Protein AF-0000000073571772 (afdb_homodimer)

Structure (mmCIF, N/CA/C/O backbone):
data_AF-0000000073571772-model_v1
#
loop_
_entity.id
_entity.type
_entity.pdbx_description
1 polymer 'Uncharacterized protein'
#
loop_
_atom_site.group_PDB
_atom_site.id
_atom_site.type_symbol
_atom_site.label_atom_id
_atom_site.label_alt_id
_atom_site.label_comp_id
_atom_site.label_asym_id
_atom_site.label_entity_id
_atom_site.label_seq_id
_atom_site.pdbx_PDB_ins_code
_atom_site.Cartn_x
_atom_site.Cartn_y
_atom_site.Cartn_z
_atom_site.occupancy
_atom_site.B_iso_or_equiv
_atom_site.auth_seq_id
_atom_site.auth_comp_id
_atom_site.auth_asym_id
_atom_site.auth_atom_id
_atom_site.pdbx_PDB_model_num
ATOM 1 N N . MET A 1 1 ? -29.234 8.195 41.688 1 23.83 1 MET A N 1
ATOM 2 C CA . MET A 1 1 ? -28.469 7.16 41 1 23.83 1 MET A CA 1
ATOM 3 C C . MET A 1 1 ? -27.109 7.699 40.531 1 23.83 1 MET A C 1
ATOM 5 O O . MET A 1 1 ? -27.031 8.805 40 1 23.83 1 MET A O 1
ATOM 9 N N . PRO A 1 2 ? -25.938 7.254 41.062 1 26.3 2 PRO A N 1
ATOM 10 C CA . PRO A 1 2 ? -24.672 8 40.969 1 26.3 2 PRO A CA 1
ATOM 11 C C . PRO A 1 2 ? -24.172 8.133 39.531 1 26.3 2 PRO A C 1
ATOM 13 O O . PRO A 1 2 ? -24.5 7.293 38.688 1 26.3 2 PRO A O 1
ATOM 16 N N . MET A 1 3 ? -24 9.375 39.062 1 23.94 3 MET A N 1
ATOM 17 C CA . MET A 1 3 ? -23.656 9.773 37.688 1 23.94 3 MET A CA 1
ATOM 18 C C . MET A 1 3 ? -22.422 9.047 37.219 1 23.94 3 MET A C 1
ATOM 20 O O . MET A 1 3 ? -21.453 8.859 37.969 1 23.94 3 MET A O 1
ATOM 24 N N . PRO A 1 4 ? -22.547 8.125 36.281 1 25.59 4 PRO A N 1
ATOM 25 C CA . PRO A 1 4 ? -21.438 7.262 35.844 1 25.59 4 PRO A CA 1
ATOM 26 C C . PRO A 1 4 ? -20.125 8.023 35.688 1 25.59 4 PRO A C 1
ATOM 28 O O . PRO A 1 4 ? -20.125 9.242 35.5 1 25.59 4 PRO A O 1
ATOM 31 N N . SER A 1 5 ? -19.047 7.473 36.219 1 24.41 5 SER A N 1
ATOM 32 C CA . SER A 1 5 ? -17.672 7.902 36.406 1 24.41 5 SER A CA 1
ATOM 33 C C . SER A 1 5 ? -17.078 8.523 35.156 1 24.41 5 SER A C 1
ATOM 35 O O . SER A 1 5 ? -17.344 8.047 34.031 1 24.41 5 SER A O 1
ATOM 37 N N . ARG A 1 6 ? -16.734 9.812 35.188 1 24.67 6 ARG A N 1
ATOM 38 C CA . ARG A 1 6 ? -16.062 10.789 34.344 1 24.67 6 ARG A CA 1
ATOM 39 C C . ARG A 1 6 ? -14.828 10.188 33.656 1 24.67 6 ARG A C 1
ATOM 41 O O . ARG A 1 6 ? -13.914 9.719 34.344 1 24.67 6 ARG A O 1
ATOM 48 N N . HIS A 1 7 ? -15 9.422 32.719 1 26.53 7 HIS A N 1
ATOM 49 C CA . HIS A 1 7 ? -13.938 8.867 31.891 1 26.53 7 HIS A CA 1
ATOM 50 C C . HIS A 1 7 ? -12.758 9.828 31.766 1 26.53 7 HIS A C 1
ATOM 52 O O . HIS A 1 7 ? -12.945 11.031 31.578 1 26.53 7 HIS A O 1
ATOM 58 N N . ALA A 1 8 ? -11.602 9.609 32.375 1 28.08 8 ALA A N 1
ATOM 59 C CA . ALA A 1 8 ? -10.32 10.312 32.438 1 28.08 8 ALA A CA 1
ATOM 60 C C . ALA A 1 8 ? -9.938 10.875 31.062 1 28.08 8 ALA A C 1
ATOM 62 O O . ALA A 1 8 ? -10.047 10.188 30.047 1 28.08 8 ALA A O 1
ATOM 63 N N . ALA A 1 9 ? -10 12.117 30.859 1 31.2 9 ALA A N 1
ATOM 64 C CA . ALA A 1 9 ? -9.586 12.891 29.703 1 31.2 9 ALA A CA 1
ATOM 65 C C . ALA A 1 9 ? -8.281 12.352 29.109 1 31.2 9 ALA A C 1
ATOM 67 O O . ALA A 1 9 ? -7.34 12.055 29.859 1 31.2 9 ALA A O 1
ATOM 68 N N . PRO A 1 10 ? -8.273 11.695 28.031 1 34.38 10 PRO A N 1
ATOM 69 C CA . PRO A 1 10 ? -6.973 11.273 27.5 1 34.38 10 PRO A CA 1
ATOM 70 C C . PRO A 1 10 ? -5.906 12.359 27.625 1 34.38 10 PRO A C 1
ATOM 72 O O . PRO A 1 10 ? -6.23 13.547 27.672 1 34.38 10 PRO A O 1
ATOM 75 N N . ASN A 1 11 ? -4.75 12.047 28.188 1 33.84 11 ASN A N 1
ATOM 76 C CA . ASN A 1 11 ? -3.619 12.953 28.312 1 33.84 11 ASN A CA 1
ATOM 77 C C . ASN A 1 11 ? -3.465 13.828 27.078 1 33.84 11 ASN A C 1
ATOM 79 O O . ASN A 1 11 ? -3.375 13.312 25.953 1 33.84 11 ASN A O 1
ATOM 83 N N . PRO A 1 12 ? -3.906 15.047 27.047 1 38.19 12 PRO A N 1
ATOM 84 C CA . PRO A 1 12 ? -3.957 16.078 26 1 38.19 12 PRO A CA 1
ATOM 85 C C . PRO A 1 12 ? -2.75 16.031 25.062 1 38.19 12 PRO A C 1
ATOM 87 O O . PRO A 1 12 ? -2.691 16.766 24.078 1 38.19 12 PRO A O 1
ATOM 90 N N . THR A 1 13 ? -1.654 15.484 25.484 1 35.62 13 THR A N 1
ATOM 91 C CA . THR A 1 13 ? -0.404 15.734 24.781 1 35.62 13 THR A CA 1
ATOM 92 C C . THR A 1 13 ? -0.366 14.977 23.453 1 35.62 13 THR A C 1
ATOM 94 O O . THR A 1 13 ? 0.581 15.125 22.672 1 35.62 13 THR A O 1
ATOM 97 N N . THR A 1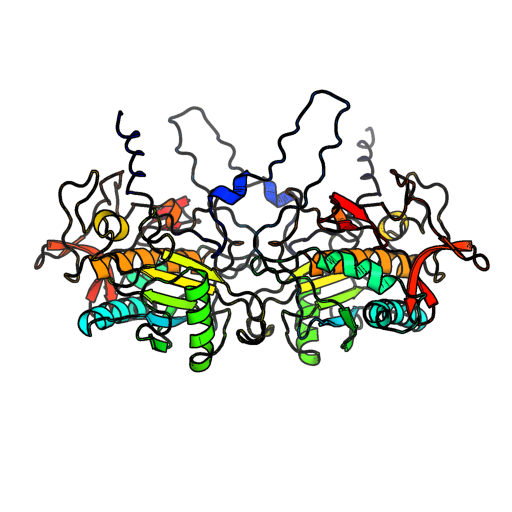 14 ? -1.05 13.859 23.297 1 39.34 14 THR A N 1
ATOM 98 C CA . THR A 1 14 ? -0.551 13.047 22.188 1 39.34 14 THR A CA 1
ATOM 99 C C . THR A 1 14 ? -1.424 13.227 20.953 1 39.34 14 THR A C 1
ATOM 101 O O . THR A 1 14 ? -2.645 13.07 21.016 1 39.34 14 THR A O 1
ATOM 104 N N . HIS A 1 15 ? -1.168 14.25 20.156 1 40.66 15 HIS A N 1
ATOM 105 C CA . HIS A 1 15 ? -1.818 14.297 18.844 1 40.66 15 HIS A CA 1
ATOM 106 C C . HIS A 1 15 ? -1.462 13.078 18 1 40.66 15 HIS A C 1
ATOM 108 O O . HIS A 1 15 ? -0.439 13.062 17.312 1 40.66 15 HIS A O 1
ATOM 114 N N . PRO A 1 16 ? -1.902 11.914 18.344 1 40.88 16 PRO A N 1
ATOM 115 C CA . PRO A 1 16 ? -1.416 10.891 17.406 1 40.88 16 PRO A CA 1
ATOM 116 C C . PRO A 1 16 ? -1.931 11.086 15.992 1 40.88 16 PRO A C 1
ATOM 118 O O . PRO A 1 16 ? -3.125 11.328 15.789 1 40.88 16 PRO A O 1
ATOM 121 N N . THR A 1 17 ? -1.262 11.969 15.188 1 44.38 17 THR A N 1
ATOM 122 C CA . THR A 1 17 ? -1.596 11.812 13.773 1 44.38 17 THR A CA 1
ATOM 123 C C . THR A 1 17 ? -1.689 10.336 13.406 1 44.38 17 THR A C 1
ATOM 125 O O . THR A 1 17 ? -0.802 9.547 13.742 1 44.38 17 THR A O 1
ATOM 128 N N . ALA A 1 18 ? -3.02 9.852 13.258 1 54.59 18 ALA A N 1
ATOM 129 C CA . ALA A 1 18 ? -3.156 8.406 13.102 1 54.59 18 ALA A CA 1
ATOM 130 C C . ALA A 1 18 ? -3.354 8.039 11.633 1 54.59 18 ALA A C 1
ATOM 132 O O . ALA A 1 18 ? -3.99 8.781 10.875 1 54.59 18 ALA A O 1
ATOM 133 N N . PHE A 1 19 ? -2.307 7.508 11.047 1 58.09 19 PHE A N 1
ATOM 134 C CA . PHE A 1 19 ? -2.742 6.676 9.93 1 58.09 19 PHE A CA 1
ATOM 135 C C . PHE A 1 19 ? -4.027 5.934 10.281 1 58.09 19 PHE A C 1
ATOM 137 O O . PHE A 1 19 ? -4.039 5.086 11.172 1 58.09 19 PHE A O 1
ATOM 144 N N . MET A 1 20 ? -5.242 6.52 9.891 1 52.38 20 MET A N 1
ATOM 145 C CA . MET A 1 20 ? -6.523 5.98 10.336 1 52.38 20 MET A CA 1
ATOM 146 C C . MET A 1 20 ? -7.379 5.555 9.156 1 52.38 20 MET A C 1
ATOM 148 O O . MET A 1 20 ? -7.531 6.305 8.188 1 52.38 20 MET A O 1
ATOM 152 N N . HIS A 1 21 ? -7.781 4.266 9.219 1 49.16 21 HIS A N 1
ATOM 153 C CA . HIS A 1 21 ? -8.719 3.77 8.219 1 49.16 21 HIS A CA 1
ATOM 154 C C . HIS A 1 21 ? -10.078 4.449 8.352 1 49.16 21 HIS A C 1
ATOM 156 O O . HIS A 1 21 ? -10.523 4.746 9.461 1 49.16 21 HIS A O 1
ATOM 162 N N . PRO A 1 22 ? -10.555 5.004 7.27 1 35.34 22 PRO A N 1
ATOM 163 C CA . PRO A 1 22 ? -11.82 5.734 7.336 1 35.34 22 PRO A CA 1
ATOM 164 C C . PRO A 1 22 ? -12.945 4.906 7.953 1 35.34 22 PRO A C 1
ATOM 166 O O . PRO A 1 22 ? -13.953 5.461 8.398 1 35.34 22 PRO A O 1
ATOM 169 N N . LYS A 1 23 ? -12.891 3.51 7.906 1 44.78 23 LYS A N 1
ATOM 170 C CA . LYS A 1 23 ? -14 2.713 8.414 1 44.78 23 LYS A CA 1
ATOM 171 C C . LYS A 1 23 ? -13.672 2.115 9.781 1 44.78 23 LYS A C 1
ATOM 173 O O . LYS A 1 23 ? -14.531 1.515 10.43 1 44.78 23 LYS A O 1
ATOM 178 N N . GLU A 1 24 ? -12.438 1.929 10.188 1 45.12 24 GLU A N 1
ATOM 179 C CA . GLU A 1 24 ? -12.219 1.165 11.414 1 45.12 24 GLU A CA 1
ATOM 180 C C . GLU A 1 24 ? -12.602 1.98 12.648 1 45.12 24 GLU A C 1
ATOM 182 O O . GLU A 1 24 ? -12.172 3.127 12.789 1 45.12 24 GLU A O 1
ATOM 187 N N . ASP A 1 25 ? -13.672 1.566 13.172 1 40.53 25 ASP A N 1
ATOM 188 C CA . ASP A 1 25 ? -13.844 1.781 14.609 1 40.53 25 ASP A CA 1
ATOM 189 C C . ASP A 1 25 ? -12.617 1.293 15.383 1 40.53 25 ASP A C 1
ATOM 191 O O . ASP A 1 25 ? -12.219 0.135 15.258 1 40.53 25 ASP A O 1
ATOM 195 N N . PRO A 1 26 ? -11.75 2.094 15.812 1 35.62 26 PRO A N 1
ATOM 196 C CA . PRO A 1 26 ? -10.641 1.604 16.625 1 35.62 26 PRO A CA 1
ATOM 197 C C . PRO A 1 26 ? -11.008 0.371 17.453 1 35.62 26 PRO A C 1
ATOM 199 O O . PRO A 1 26 ? -10.148 -0.48 17.703 1 35.62 26 PRO A O 1
ATOM 202 N N . GLU A 1 27 ? -12.18 0.306 18.062 1 34.72 27 GLU A N 1
ATOM 203 C CA . GLU A 1 27 ? -12.594 -0.793 18.922 1 34.72 27 GLU A CA 1
ATOM 204 C C . GLU A 1 27 ? -12.727 -2.094 18.141 1 34.72 27 GLU A C 1
ATOM 206 O O . GLU A 1 27 ? -12.812 -3.174 18.734 1 34.72 27 GLU A O 1
ATOM 211 N N . ALA A 1 28 ? -12.969 -1.997 16.938 1 33.97 28 ALA A N 1
ATOM 212 C CA . ALA A 1 28 ? -13.32 -3.223 16.219 1 33.97 28 ALA A CA 1
ATOM 213 C C . ALA A 1 28 ? -12.078 -4.062 15.938 1 33.97 28 ALA A C 1
ATOM 215 O O . ALA A 1 28 ? -12.164 -5.137 15.336 1 33.97 28 ALA A O 1
ATOM 216 N N . ARG A 1 29 ? -10.93 -3.484 16.141 1 32.97 29 ARG A N 1
ATOM 217 C CA . ARG A 1 29 ? -9.766 -4.355 16 1 32.97 29 ARG A CA 1
ATOM 218 C C . ARG A 1 29 ? -9.906 -5.602 16.875 1 32.97 29 ARG A C 1
ATOM 220 O O . ARG A 1 29 ? -9.219 -6.598 16.656 1 32.97 29 ARG A O 1
ATOM 227 N N . VAL A 1 30 ? -10.484 -5.434 18.219 1 31.5 30 VAL A N 1
ATOM 228 C CA . VAL A 1 30 ? -10.289 -6.465 19.234 1 31.5 30 VAL A CA 1
ATOM 229 C C . VAL A 1 30 ? -11.055 -7.727 18.844 1 31.5 30 VAL A C 1
ATOM 231 O O . VAL A 1 30 ? -10.789 -8.812 19.359 1 31.5 30 VAL A O 1
ATOM 234 N N . LYS A 1 31 ? -12.352 -7.488 18.375 1 31.03 31 LYS A N 1
ATOM 235 C CA . LYS A 1 31 ? -13.289 -8.531 18.766 1 31.03 31 LYS A CA 1
ATOM 236 C C . LYS A 1 31 ? -12.969 -9.859 18.078 1 31.03 31 LYS A C 1
ATOM 238 O O . LYS A 1 31 ? -13.578 -10.883 18.391 1 31.03 31 LYS A O 1
ATOM 243 N N . HIS A 1 32 ? -12.516 -9.766 16.812 1 30.31 32 HIS A N 1
ATOM 244 C CA . HIS A 1 32 ? -12.859 -11.117 16.391 1 30.31 32 HIS A CA 1
ATOM 245 C C . HIS A 1 32 ? -11.898 -12.141 16.984 1 30.31 32 HIS A C 1
ATOM 247 O O . HIS A 1 32 ? -11.172 -12.82 16.266 1 30.31 32 HIS A O 1
ATOM 253 N N . LEU A 1 33 ? -11.25 -11.688 18.047 1 31.03 33 LEU A N 1
ATOM 254 C CA . LEU A 1 33 ? -10.656 -12.836 18.719 1 31.03 33 LEU A CA 1
ATOM 255 C C . LEU A 1 33 ? -11.734 -13.797 19.203 1 31.03 33 LEU A C 1
ATOM 257 O O . LEU A 1 33 ? -12.539 -13.445 20.062 1 31.03 33 LEU A O 1
ATOM 261 N N . VAL A 1 34 ? -12.234 -14.555 18.359 1 30.14 34 VAL A N 1
ATOM 262 C CA . VAL A 1 34 ? -13.023 -15.664 18.891 1 30.14 34 VAL A CA 1
ATOM 263 C C . VAL A 1 34 ? -12.344 -16.234 20.125 1 30.14 34 VAL A C 1
ATOM 265 O O . VAL A 1 34 ? -11.148 -16.547 20.109 1 30.14 34 VAL A O 1
ATOM 268 N N . THR A 1 35 ? -12.812 -15.805 21.266 1 29.7 35 THR A N 1
ATOM 269 C CA . THR A 1 35 ? -12.516 -16.469 22.531 1 29.7 35 THR A CA 1
ATOM 270 C C . THR A 1 35 ? -12.586 -17.984 22.359 1 29.7 35 THR A C 1
ATOM 272 O O . THR A 1 35 ? -13.57 -18.516 21.844 1 29.7 35 THR A O 1
ATOM 275 N N . PRO A 1 36 ? -11.414 -18.719 22.5 1 31.53 36 PRO A N 1
ATOM 276 C CA . PRO A 1 36 ? -11.531 -20.156 22.656 1 31.53 36 PRO A CA 1
ATOM 277 C C . PRO A 1 36 ? -12.555 -20.547 23.719 1 31.53 36 PRO A C 1
ATOM 279 O O . PRO A 1 36 ? -12.469 -20.094 24.875 1 31.53 36 PRO A O 1
ATOM 282 N N . GLY A 1 37 ? -13.852 -20.609 23.5 1 28.52 37 GLY A N 1
ATOM 283 C CA . GLY A 1 37 ? -14.648 -21.25 24.531 1 28.52 37 GLY A CA 1
ATOM 284 C C . GLY A 1 37 ? -13.945 -22.422 25.188 1 28.52 37 GLY A C 1
ATOM 285 O O . GLY A 1 37 ? -12.781 -22.703 24.891 1 28.52 37 GLY A O 1
ATOM 286 N N . GLY A 1 38 ? -14.781 -23.578 25.516 1 29.77 38 GLY A N 1
ATOM 287 C CA . GLY A 1 38 ? -14.664 -24.688 26.453 1 29.77 38 GLY A CA 1
ATOM 288 C C . GLY A 1 38 ? -13.43 -25.547 26.203 1 29.77 38 GLY A C 1
ATOM 289 O O . GLY A 1 38 ? -12.852 -25.5 25.125 1 29.77 38 GLY A O 1
ATOM 290 N N . PHE A 1 39 ? -12.828 -26.297 27.328 1 30.86 39 PHE A N 1
ATOM 291 C CA . PHE A 1 39 ? -11.828 -27.312 27.656 1 30.86 39 PHE A CA 1
ATOM 292 C C . PHE A 1 39 ? -11.82 -28.422 26.609 1 30.86 39 PHE A C 1
ATOM 294 O O . PHE A 1 39 ? -11.211 -29.469 26.828 1 30.86 39 PHE A O 1
ATOM 301 N N . GLY A 1 40 ? -12.945 -28.734 25.891 1 32.69 40 GLY A N 1
ATOM 302 C CA . GLY A 1 40 ? -12.781 -30.047 25.266 1 32.69 40 GLY A CA 1
ATOM 303 C C . GLY A 1 40 ? -11.562 -30.109 24.359 1 32.69 40 GLY A C 1
ATOM 304 O O . GLY A 1 40 ? -10.844 -29.125 24.203 1 32.69 40 GLY A O 1
ATOM 305 N N . LEU A 1 41 ? -11.477 -31.125 23.391 1 32.03 41 LEU A N 1
ATOM 306 C CA . LEU A 1 41 ? -10.367 -31.484 22.516 1 32.03 41 LEU A CA 1
ATOM 307 C C . LEU A 1 41 ? -9.734 -30.234 21.906 1 32.03 41 LEU A C 1
ATOM 309 O O . LEU A 1 41 ? -10.414 -29.234 21.688 1 32.03 41 LEU A O 1
ATOM 313 N N . VAL A 1 42 ? -8.352 -30.062 22.016 1 34.56 42 VAL A N 1
ATOM 314 C CA . VAL A 1 42 ? -7.48 -29.047 21.453 1 34.56 42 VAL A CA 1
ATOM 315 C C . VAL A 1 42 ? -8.094 -28.484 20.172 1 34.56 42 VAL A C 1
ATOM 317 O O . VAL A 1 42 ? -8.188 -29.172 19.156 1 34.56 42 VAL A O 1
ATOM 320 N N . ALA A 1 43 ? -9.156 -27.75 20.203 1 35.59 43 ALA A N 1
ATOM 321 C CA . ALA A 1 43 ? -9.609 -27.125 18.953 1 35.59 43 ALA A CA 1
ATOM 322 C C . ALA A 1 43 ? -8.438 -26.547 18.172 1 35.59 43 ALA A C 1
ATOM 324 O O . ALA A 1 43 ? -7.527 -25.938 18.766 1 35.59 43 ALA A O 1
ATOM 325 N N . GLU A 1 44 ? -7.902 -27.25 17.109 1 42.12 44 GLU A N 1
ATOM 326 C CA . GLU A 1 44 ? -6.945 -26.672 16.172 1 42.12 44 GLU A CA 1
ATOM 327 C C . GLU A 1 44 ? -7.141 -25.172 16.031 1 42.12 44 GLU A C 1
ATOM 329 O O . GLU A 1 44 ? -8.273 -24.688 15.898 1 42.12 44 GLU A O 1
ATOM 334 N N . PRO A 1 45 ? -6.27 -24.453 16.625 1 45.19 45 PRO A N 1
ATOM 335 C CA . PRO A 1 45 ? -6.375 -23 16.469 1 45.19 45 PRO A CA 1
ATOM 336 C C . PRO A 1 45 ? -6.852 -22.578 15.086 1 45.19 45 PRO A C 1
ATOM 338 O O . PRO A 1 45 ? -6.332 -23.062 14.078 1 45.19 45 PRO A O 1
ATOM 341 N N . THR A 1 46 ? -8.195 -22.391 14.938 1 52.09 46 THR A N 1
ATOM 342 C CA . THR A 1 46 ? -8.758 -21.906 13.68 1 52.09 46 THR A CA 1
ATOM 343 C C . THR A 1 46 ? -7.863 -20.828 13.07 1 52.09 46 THR A C 1
ATOM 345 O O . THR A 1 46 ? -7.543 -19.844 13.719 1 52.09 46 THR A O 1
ATOM 348 N N . VAL A 1 47 ? -7.027 -21.25 12.102 1 56.31 47 VAL A N 1
ATOM 349 C CA . VAL A 1 47 ? -6.25 -20.297 11.305 1 56.31 47 VAL A CA 1
ATOM 350 C C . VAL A 1 47 ? -7.164 -19.203 10.773 1 56.31 47 VAL A C 1
ATOM 352 O O . VAL A 1 47 ? -8.188 -19.469 10.141 1 56.31 47 VAL A O 1
ATOM 355 N N . ILE A 1 48 ? -7.086 -17.906 11.367 1 66.69 48 ILE A N 1
ATOM 356 C CA . ILE A 1 48 ? -7.816 -16.781 10.812 1 66.69 48 ILE A CA 1
ATOM 357 C C . ILE A 1 48 ? -6.863 -15.898 10.008 1 66.69 48 ILE A C 1
ATOM 359 O O . ILE A 1 48 ? -5.801 -15.508 10.508 1 66.69 48 ILE A O 1
ATOM 363 N N . LEU A 1 49 ? -7.094 -15.891 8.656 1 83 49 LEU A N 1
ATOM 364 C CA . LEU A 1 49 ? -6.383 -14.922 7.824 1 83 49 LEU A CA 1
ATOM 365 C C . LEU A 1 49 ? -6.832 -13.5 8.141 1 83 49 LEU A C 1
ATOM 367 O O . LEU A 1 49 ? -7.992 -13.141 7.926 1 83 49 LEU A O 1
ATOM 371 N N . ASP A 1 50 ? -5.887 -12.695 8.672 1 84.5 50 ASP A N 1
ATOM 372 C CA . ASP A 1 50 ? -6.184 -11.344 9.141 1 84.5 50 ASP A CA 1
ATOM 373 C C . ASP A 1 50 ? -6.273 -10.359 7.977 1 84.5 50 ASP A C 1
ATOM 375 O O . ASP A 1 50 ? -5.5 -10.453 7.02 1 84.5 50 ASP A O 1
ATOM 379 N N . TYR A 1 51 ? -7.309 -9.469 8.133 1 88.69 51 TYR A N 1
ATOM 380 C CA . TYR A 1 51 ? -7.418 -8.359 7.191 1 88.69 51 TYR A CA 1
ATOM 381 C C . TYR A 1 51 ? -6.688 -7.129 7.715 1 88.69 51 TYR A C 1
ATOM 383 O O . TYR A 1 51 ? -6.867 -6.738 8.875 1 88.69 51 TYR A O 1
ATOM 391 N N . HIS A 1 52 ? -5.855 -6.473 6.848 1 84.5 52 HIS A N 1
ATOM 392 C CA . HIS A 1 52 ? -5.012 -5.363 7.277 1 84.5 52 HIS A CA 1
ATOM 393 C C . HIS A 1 52 ? -5.391 -4.074 6.559 1 84.5 52 HIS A C 1
ATOM 395 O O . HIS A 1 52 ? -4.535 -3.217 6.324 1 84.5 52 HIS A O 1
ATOM 401 N N . PHE A 1 53 ? -6.551 -3.953 6.008 1 86.5 53 PHE A N 1
ATOM 402 C CA . PHE A 1 53 ? -7.258 -2.734 5.625 1 86.5 53 PHE A CA 1
ATOM 403 C C . PHE A 1 53 ? -6.77 -2.227 4.273 1 86.5 53 PHE A C 1
ATOM 405 O O . PHE A 1 53 ? -7.004 -1.069 3.92 1 86.5 53 PHE A O 1
ATOM 412 N N . GLY A 1 54 ? -6.023 -3.047 3.551 1 91.88 54 GLY A N 1
ATOM 413 C CA . GLY A 1 54 ? -5.633 -2.693 2.193 1 91.88 54 GLY A CA 1
ATOM 414 C C . GLY A 1 54 ? -6.59 -3.223 1.142 1 91.88 54 GLY A C 1
ATOM 415 O O . GLY A 1 54 ? -7.539 -3.941 1.463 1 91.88 54 GLY A O 1
ATOM 416 N N . PRO A 1 55 ? -6.336 -2.791 -0.032 1 95.5 55 PRO A N 1
ATOM 417 C CA . PRO A 1 55 ? -7.211 -3.223 -1.128 1 95.5 55 PRO A CA 1
ATOM 418 C C . PRO A 1 55 ? -6.949 -4.664 -1.559 1 95.5 55 PRO A C 1
ATOM 420 O O . PRO A 1 55 ? -5.824 -5.156 -1.432 1 95.5 55 PRO A O 1
ATOM 423 N N . VAL A 1 56 ? -8.016 -5.367 -1.988 1 97.44 56 VAL A N 1
ATOM 424 C CA . VAL A 1 56 ? -7.867 -6.582 -2.785 1 97.44 56 VAL A CA 1
ATOM 425 C C . VAL A 1 56 ? -7.852 -6.227 -4.27 1 97.44 56 VAL A C 1
ATOM 427 O O . VAL A 1 56 ? -7.973 -5.055 -4.637 1 97.44 56 VAL A O 1
ATOM 430 N N . MET A 1 57 ? -7.645 -7.207 -5.172 1 98.25 57 MET A N 1
ATOM 431 C CA . MET A 1 57 ? -7.613 -6.957 -6.613 1 98.25 57 MET A CA 1
ATOM 432 C C . MET A 1 57 ? -9.016 -7.016 -7.203 1 98.25 57 MET A C 1
ATOM 434 O O . MET A 1 57 ? -9.438 -8.055 -7.719 1 98.25 57 MET A O 1
ATOM 438 N N . SER A 1 58 ? -9.664 -5.855 -7.188 1 97.25 58 SER A N 1
ATOM 439 C CA . SER A 1 58 ? -11.039 -5.801 -7.672 1 97.25 58 SER A CA 1
ATOM 440 C C . SER A 1 58 ? -11.086 -5.676 -9.195 1 97.25 58 SER A C 1
ATOM 442 O O . SER A 1 58 ? -12.133 -5.887 -9.805 1 97.25 58 SER A O 1
ATOM 444 N N . GLY A 1 59 ? -9.992 -5.359 -9.789 1 97.19 59 GLY A N 1
ATOM 445 C CA . GLY A 1 59 ? -9.914 -5.246 -11.234 1 97.19 59 GLY A CA 1
ATOM 446 C C . GLY A 1 59 ? -10.75 -4.105 -11.789 1 97.19 59 GLY A C 1
ATOM 447 O O . GLY A 1 59 ? -11.023 -3.133 -11.086 1 97.19 59 GLY A O 1
ATOM 448 N N . LYS A 1 60 ? -10.891 -4.062 -13.133 1 96.19 60 LYS A N 1
ATOM 449 C CA . LYS A 1 60 ? -11.758 -3.137 -13.852 1 96.19 60 LYS A CA 1
ATOM 450 C C . LYS A 1 60 ? -12.922 -3.871 -14.516 1 96.19 60 LYS A C 1
ATOM 452 O O . LYS A 1 60 ? -12.719 -4.832 -15.258 1 96.19 60 LYS A O 1
ATOM 457 N N . GLY A 1 61 ? -14.156 -3.447 -14.156 1 94.12 61 GLY A N 1
ATOM 458 C CA . GLY A 1 61 ? -15.32 -4.145 -14.672 1 94.12 61 GLY A CA 1
ATOM 459 C C . GLY A 1 61 ? -15.406 -5.59 -14.219 1 94.12 61 GLY A C 1
ATOM 460 O O . GLY A 1 61 ? -15.758 -6.473 -15 1 94.12 61 GLY A O 1
ATOM 461 N N . ASP A 1 62 ? -14.938 -5.879 -13.031 1 94.5 62 ASP A N 1
ATOM 462 C CA . ASP A 1 62 ? -14.969 -7.188 -12.383 1 94.5 62 ASP A CA 1
ATOM 463 C C . ASP A 1 62 ? -14.047 -8.18 -13.102 1 94.5 62 ASP A C 1
ATOM 465 O O . ASP A 1 62 ? -14.312 -9.383 -13.102 1 94.5 62 ASP A O 1
ATOM 469 N N . GLN A 1 63 ? -13.016 -7.633 -13.766 1 96.31 63 GLN A N 1
ATOM 470 C CA . GLN A 1 63 ? -12.031 -8.438 -14.484 1 96.31 63 GLN A CA 1
ATOM 471 C C . GLN A 1 63 ? -10.609 -7.941 -14.203 1 96.31 63 GLN A C 1
ATOM 473 O O . GLN A 1 63 ? -10.367 -6.734 -14.172 1 96.31 63 GLN A O 1
ATOM 478 N N . ILE A 1 64 ? -9.75 -8.898 -14.008 1 97.94 64 ILE A N 1
ATOM 479 C CA . ILE A 1 64 ? -8.328 -8.609 -13.914 1 97.94 64 ILE A CA 1
ATOM 480 C C . ILE A 1 64 ? -7.641 -8.945 -15.234 1 97.94 64 ILE A C 1
ATOM 482 O O . ILE A 1 64 ? -7.762 -10.07 -15.734 1 97.94 64 ILE A O 1
ATOM 486 N N . LYS A 1 65 ? -6.988 -7.965 -15.797 1 97.88 65 LYS A N 1
ATOM 487 C CA . LYS A 1 65 ? -6.121 -8.266 -16.922 1 97.88 65 LYS A CA 1
ATOM 488 C C . LYS A 1 65 ? -4.797 -8.867 -16.453 1 97.88 65 LYS A C 1
ATOM 490 O O . LYS A 1 65 ? -4.223 -8.422 -15.469 1 97.88 65 LYS A O 1
ATOM 495 N N . LEU A 1 66 ? -4.41 -9.906 -17.141 1 98.5 66 LEU A N 1
ATOM 496 C CA . LEU A 1 66 ? -3.129 -10.547 -16.875 1 98.5 66 LEU A CA 1
ATOM 497 C C . LEU A 1 66 ? -2.16 -10.352 -18.031 1 98.5 66 LEU A C 1
ATOM 499 O O . LEU A 1 66 ? -2.508 -10.609 -19.188 1 98.5 66 LEU A O 1
ATOM 503 N N . PHE A 1 67 ? -1.015 -9.812 -17.75 1 98.81 67 PHE A N 1
ATOM 504 C CA . PHE A 1 67 ? 0.086 -9.688 -18.703 1 98.81 67 PHE A CA 1
ATOM 505 C C . PHE A 1 67 ? 1.231 -10.617 -18.328 1 98.81 67 PHE A C 1
ATOM 507 O O . PHE A 1 67 ? 1.629 -10.68 -17.156 1 98.81 67 PHE A O 1
ATOM 514 N N . VAL A 1 68 ? 1.774 -11.383 -19.328 1 98.88 68 VAL A N 1
ATOM 515 C CA . VAL A 1 68 ? 2.762 -12.414 -19.016 1 98.88 68 VAL A CA 1
ATOM 516 C C . VAL A 1 68 ? 4.039 -12.156 -19.812 1 98.88 68 VAL A C 1
ATOM 518 O O . VAL A 1 68 ? 3.986 -11.898 -21.031 1 98.88 68 VAL A O 1
ATOM 521 N N . VAL A 1 69 ? 5.152 -12.156 -19.156 1 98.94 69 VAL A N 1
ATOM 522 C CA . VAL A 1 69 ? 6.48 -12.125 -19.75 1 98.94 69 VAL A CA 1
ATOM 523 C C . VAL A 1 69 ? 7.129 -13.508 -19.641 1 98.94 69 VAL A C 1
ATOM 525 O O . VAL A 1 69 ? 7.43 -13.969 -18.547 1 98.94 69 VAL A O 1
ATOM 528 N N . TYR A 1 70 ? 7.312 -14.141 -20.797 1 98.88 70 TYR A N 1
ATOM 529 C CA . TYR A 1 70 ? 8.109 -15.359 -20.844 1 98.88 70 TYR A CA 1
ATOM 530 C C . TYR A 1 70 ? 9.594 -15.039 -20.984 1 98.88 70 TYR A C 1
ATOM 532 O O . TYR A 1 70 ? 10.047 -14.578 -22.031 1 98.88 70 TYR A O 1
ATOM 540 N N . TYR A 1 71 ? 10.328 -15.227 -19.922 1 98.94 71 TYR A N 1
ATOM 541 C CA . TYR A 1 71 ? 11.766 -14.953 -19.906 1 98.94 71 TYR A CA 1
ATOM 542 C C . TYR A 1 71 ? 12.57 -16.234 -20.109 1 98.94 71 TYR A C 1
ATOM 544 O O . TYR A 1 71 ? 12.523 -17.141 -19.281 1 98.94 71 TYR A O 1
ATOM 552 N N . GLY A 1 72 ? 13.289 -16.344 -21.203 1 98.75 72 GLY A N 1
ATOM 553 C CA . GLY A 1 72 ? 14.016 -17.547 -21.594 1 98.75 72 GLY A CA 1
ATOM 554 C C . GLY A 1 72 ? 13.312 -18.344 -22.672 1 98.75 72 GLY A C 1
ATOM 555 O O . GLY A 1 72 ? 12.664 -17.766 -23.547 1 98.75 72 GLY A O 1
ATOM 556 N N . THR A 1 73 ? 13.547 -19.641 -22.672 1 98.25 73 THR A N 1
ATOM 557 C CA . THR A 1 73 ? 13.023 -20.484 -23.734 1 98.25 73 THR A CA 1
ATOM 558 C C . THR A 1 73 ? 11.883 -21.359 -23.234 1 98.25 73 THR A C 1
ATOM 560 O O . THR A 1 73 ? 12.016 -22.031 -22.203 1 98.25 73 THR A O 1
ATOM 563 N N . PHE A 1 74 ? 10.773 -21.266 -23.891 1 98.62 74 PHE A N 1
ATOM 564 C CA . PHE A 1 74 ? 9.609 -22.109 -23.688 1 98.62 74 PHE A CA 1
ATOM 565 C C . PHE A 1 74 ? 9.188 -22.766 -25 1 98.62 74 PHE A C 1
ATOM 567 O O . PHE A 1 74 ? 9.125 -22.109 -26.047 1 98.62 74 PHE A O 1
ATOM 574 N N . SER A 1 75 ? 8.984 -24.016 -24.953 1 98.19 75 SER A N 1
ATOM 575 C CA . SER A 1 75 ? 8.484 -24.672 -26.156 1 98.19 75 SER A CA 1
ATOM 576 C C . SER A 1 75 ? 7.055 -24.219 -26.469 1 98.19 75 SER A C 1
ATOM 578 O O . SER A 1 75 ? 6.367 -23.688 -25.609 1 98.19 75 SER A O 1
ATOM 580 N N . LYS A 1 76 ? 6.699 -24.438 -27.719 1 97.88 76 LYS A N 1
ATOM 581 C CA . LYS A 1 76 ? 5.332 -24.125 -28.125 1 97.88 76 LYS A CA 1
ATOM 582 C C . LYS A 1 76 ? 4.32 -24.859 -27.25 1 97.88 76 LYS A C 1
ATOM 584 O O . LYS A 1 76 ? 3.301 -24.281 -26.844 1 97.88 76 LYS A O 1
ATOM 589 N N . LYS A 1 77 ? 4.594 -26.125 -26.938 1 98.06 77 LYS A N 1
ATOM 590 C CA . LYS A 1 77 ? 3.697 -26.922 -26.125 1 98.06 77 LYS A CA 1
ATOM 591 C C . LYS A 1 77 ? 3.609 -26.375 -24.703 1 98.06 77 LYS A C 1
ATOM 593 O O . LYS A 1 77 ? 2.525 -26.312 -24.125 1 98.06 77 LYS A O 1
ATOM 598 N N . GLN A 1 78 ? 4.727 -26.016 -24.141 1 98.62 78 GLN A N 1
ATOM 599 C CA . GLN A 1 78 ? 4.75 -25.438 -22.797 1 98.62 78 GLN A CA 1
ATOM 600 C C . GLN A 1 78 ? 3.908 -24.156 -22.734 1 98.62 78 GLN A C 1
ATOM 602 O O . GLN A 1 78 ? 3.076 -24 -21.844 1 98.62 78 GLN A O 1
ATOM 607 N N . ARG A 1 79 ? 4.09 -23.281 -23.719 1 98.31 79 ARG A N 1
ATOM 608 C CA . ARG A 1 79 ? 3.348 -22.031 -23.766 1 98.31 79 ARG A CA 1
ATOM 609 C C . ARG A 1 79 ? 1.854 -22.281 -23.938 1 98.31 79 ARG A C 1
ATOM 611 O O . ARG A 1 79 ? 1.028 -21.625 -23.312 1 98.31 79 ARG A O 1
ATOM 618 N N . ALA A 1 80 ? 1.567 -23.234 -24.75 1 98 80 ALA A N 1
ATOM 619 C CA . ALA A 1 80 ? 0.162 -23.562 -24.984 1 98 80 ALA A CA 1
ATOM 620 C C . ALA A 1 80 ? -0.514 -24.031 -23.703 1 98 80 ALA A C 1
ATOM 622 O O . ALA A 1 80 ? -1.659 -23.672 -23.422 1 98 80 ALA A O 1
ATOM 623 N N . THR A 1 81 ? 0.175 -24.844 -22.938 1 98.38 81 THR A N 1
ATOM 624 C CA . THR A 1 81 ? -0.36 -25.344 -21.672 1 98.38 81 THR A CA 1
ATOM 625 C C . THR A 1 81 ? -0.589 -24.188 -20.703 1 98.38 81 THR A C 1
ATOM 627 O O . THR A 1 81 ? -1.669 -24.062 -20.109 1 98.38 81 THR A O 1
ATOM 630 N N . LEU A 1 82 ? 0.383 -23.297 -20.609 1 98.69 82 LEU A N 1
ATOM 631 C CA . LEU A 1 82 ? 0.276 -22.156 -19.719 1 98.69 82 LEU A CA 1
ATOM 632 C C . LEU A 1 82 ? -0.828 -21.203 -20.172 1 98.69 82 LEU A C 1
ATOM 634 O O . LEU A 1 82 ? -1.637 -20.75 -19.359 1 98.69 82 LEU A O 1
ATOM 638 N N . ASN A 1 83 ? -0.907 -20.969 -21.438 1 97.31 83 ASN A N 1
ATOM 639 C CA . ASN A 1 83 ? -1.936 -20.094 -21.984 1 97.31 83 ASN A CA 1
ATOM 640 C C . ASN A 1 83 ? -3.336 -20.656 -21.734 1 97.31 83 ASN A C 1
ATOM 642 O O . ASN A 1 83 ? -4.25 -19.906 -21.391 1 97.31 83 ASN A O 1
ATOM 646 N N . THR A 1 84 ? -3.48 -21.922 -21.906 1 96.56 84 THR A N 1
ATOM 647 C CA . THR A 1 84 ? -4.777 -22.531 -21.656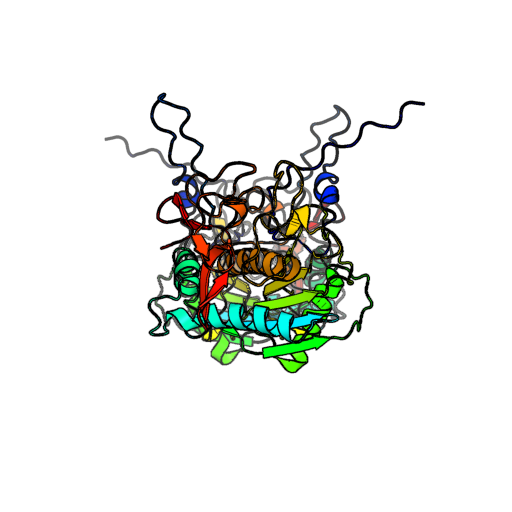 1 96.56 84 THR A CA 1
ATOM 648 C C . THR A 1 84 ? -5.18 -22.375 -20.188 1 96.56 84 THR A C 1
ATOM 650 O O . THR A 1 84 ? -6.348 -22.141 -19.891 1 96.56 84 THR A O 1
ATOM 653 N N . PHE A 1 85 ? -4.227 -22.516 -19.266 1 97.38 85 PHE A N 1
ATOM 654 C CA . PHE A 1 85 ? -4.52 -22.297 -17.859 1 97.38 85 PHE A CA 1
ATOM 655 C C . PHE A 1 85 ? -5.004 -20.875 -17.625 1 97.38 85 PHE A C 1
ATOM 657 O O . PHE A 1 85 ? -6.016 -20.656 -16.969 1 97.38 85 PHE A O 1
ATOM 664 N N . PHE A 1 86 ? -4.305 -19.906 -18.234 1 97.25 86 PHE A N 1
ATOM 665 C CA . PHE A 1 86 ? -4.676 -18.5 -18.062 1 97.25 86 PHE A CA 1
ATOM 666 C C . PHE A 1 86 ? -6.066 -18.234 -18.625 1 97.25 86 PHE A C 1
ATOM 668 O O . PHE A 1 86 ? -6.84 -17.469 -18.047 1 97.25 86 PHE A O 1
ATOM 675 N N . LYS A 1 87 ? -6.41 -18.859 -19.656 1 94.19 87 LYS A N 1
ATOM 676 C CA . LYS A 1 87 ? -7.707 -18.656 -20.281 1 94.19 87 LYS A CA 1
ATOM 677 C C . LYS A 1 87 ? -8.812 -19.359 -19.5 1 94.19 87 LYS A C 1
ATOM 679 O O . LYS A 1 87 ? -10 -19.109 -19.734 1 94.19 87 LYS A O 1
ATOM 684 N N . SER A 1 88 ? -8.453 -20.188 -18.578 1 94.69 88 SER A N 1
ATOM 685 C CA . SER A 1 88 ? -9.406 -21.016 -17.859 1 94.69 88 SER A CA 1
ATOM 686 C C . SER A 1 88 ? -10.117 -20.219 -16.766 1 94.69 88 SER A C 1
ATOM 688 O O . SER A 1 88 ? -11.109 -20.672 -16.203 1 94.69 88 SER A O 1
ATOM 690 N N . PHE A 1 89 ? -9.578 -19.062 -16.438 1 93.88 89 PHE A N 1
ATOM 691 C CA . PHE A 1 89 ? -10.188 -18.219 -15.406 1 93.88 89 PHE A CA 1
ATOM 692 C C . PHE A 1 89 ? -11.438 -17.531 -15.938 1 93.88 89 PHE A C 1
ATOM 694 O O . PHE A 1 89 ? -12.258 -17.031 -15.156 1 93.88 89 PHE A O 1
ATOM 701 N N . TRP A 1 90 ? -11.516 -17.266 -17.188 1 76.94 90 TRP A N 1
ATOM 702 C CA . TRP A 1 90 ? -12.68 -16.641 -17.828 1 76.94 90 TRP A CA 1
ATOM 703 C C . TRP A 1 90 ? -13.688 -17.703 -18.266 1 76.94 90 TRP A C 1
ATOM 705 O O . TRP A 1 90 ? -14.891 -17.438 -18.297 1 76.94 90 TRP A O 1
ATOM 715 N N . ALA A 1 91 ? -13.195 -18.859 -18.609 1 56.44 91 ALA A N 1
ATOM 716 C CA . ALA A 1 91 ? -14.008 -19.922 -19.219 1 56.44 91 ALA A CA 1
ATOM 717 C C . ALA A 1 91 ? -15.102 -20.375 -18.25 1 56.44 91 ALA A C 1
ATOM 719 O O . ALA A 1 91 ? -16.078 -21.016 -18.672 1 56.44 91 ALA A O 1
ATOM 720 N N . GLY A 1 92 ? -14.977 -20.172 -17.062 1 54.22 92 GLY A N 1
ATOM 721 C CA . GLY A 1 92 ? -16.078 -20.656 -16.234 1 54.22 92 GLY A CA 1
ATOM 722 C C . GLY A 1 92 ? -17.406 -20.031 -16.594 1 54.22 92 GLY A C 1
ATOM 723 O O . GLY A 1 92 ? -18.438 -20.391 -16.031 1 54.22 92 GLY A O 1
ATOM 724 N N . THR A 1 93 ? -17.281 -18.734 -17.094 1 49.19 93 THR A N 1
ATOM 725 C CA . THR A 1 93 ? -18.594 -18.391 -17.625 1 49.19 93 THR A CA 1
ATOM 726 C C . THR A 1 93 ? -18.953 -19.281 -18.812 1 49.19 93 THR A C 1
ATOM 728 O O . THR A 1 93 ? -20.031 -19.156 -19.375 1 49.19 93 THR A O 1
ATOM 731 N N . SER A 1 94 ? -17.875 -19.875 -19.234 1 46.09 94 SER A N 1
ATOM 732 C CA . SER A 1 94 ? -18.234 -20.719 -20.391 1 46.09 94 SER A CA 1
ATOM 733 C C . SER A 1 94 ? -19.203 -21.812 -19.984 1 46.09 94 SER A C 1
ATOM 735 O O . SER A 1 94 ? -19.234 -22.234 -18.812 1 46.09 94 SER A O 1
ATOM 737 N N . ARG A 1 95 ? -20.109 -22.125 -20.781 1 52.31 95 ARG A N 1
ATOM 738 C CA . ARG A 1 95 ? -21.156 -23.141 -20.828 1 52.31 95 ARG A CA 1
ATOM 739 C C . ARG A 1 95 ? -20.594 -24.531 -20.594 1 52.31 95 ARG A C 1
ATOM 741 O O . ARG A 1 95 ? -21.344 -25.516 -20.578 1 52.31 95 ARG A O 1
ATOM 748 N N . ASP A 1 96 ? -19.25 -24.516 -20.531 1 57.75 96 ASP A N 1
ATOM 749 C CA . ASP A 1 96 ? -18.797 -25.875 -20.281 1 57.75 96 ASP A CA 1
ATOM 750 C C . ASP A 1 96 ? -18.906 -26.234 -18.797 1 57.75 96 ASP A C 1
ATOM 752 O O . ASP A 1 96 ? -18.172 -25.703 -17.969 1 57.75 96 ASP A O 1
ATOM 756 N N . LYS A 1 97 ? -19.922 -26.844 -18.406 1 61.69 97 LYS A N 1
ATOM 757 C CA . LYS A 1 97 ? -20.266 -27.234 -17.047 1 61.69 97 LYS A CA 1
ATOM 758 C C . LYS A 1 97 ? -19.125 -28 -16.391 1 61.69 97 LYS A C 1
ATOM 760 O O . LYS A 1 97 ? -19.094 -28.141 -15.164 1 61.69 97 LYS A O 1
ATOM 765 N N . ARG A 1 98 ? -18.125 -28.312 -17.266 1 67.88 98 ARG A N 1
ATOM 766 C CA . ARG A 1 98 ? -17.062 -29.141 -16.734 1 67.88 98 ARG A CA 1
ATOM 767 C C . ARG A 1 98 ? -15.898 -28.297 -16.234 1 67.88 98 ARG A C 1
ATOM 769 O O . ARG A 1 98 ? -15.07 -28.781 -15.445 1 67.88 98 ARG A O 1
ATOM 776 N N . ALA A 1 99 ? -15.852 -27.016 -16.578 1 80.19 99 ALA A N 1
ATOM 777 C CA . ALA A 1 99 ? -14.734 -26.172 -16.172 1 80.19 99 ALA A CA 1
ATOM 778 C C . ALA A 1 99 ? -14.883 -25.719 -14.727 1 80.19 99 ALA A C 1
ATOM 780 O O . ALA A 1 99 ? -15.945 -25.234 -14.32 1 80.19 99 ALA A O 1
ATOM 781 N N . THR A 1 100 ? -13.719 -25.938 -13.922 1 91.12 100 THR A N 1
ATOM 782 C CA . THR A 1 100 ? -13.852 -25.703 -12.492 1 91.12 100 THR A CA 1
ATOM 783 C C . THR A 1 100 ? -12.773 -24.734 -12.008 1 91.12 100 THR A C 1
ATOM 785 O O . THR A 1 100 ? -12.734 -24.375 -10.828 1 91.12 100 THR A O 1
ATOM 788 N N . VAL A 1 101 ? -11.852 -24.297 -12.977 1 94.75 101 VAL A N 1
ATOM 789 C CA . VAL A 1 101 ? -10.844 -23.312 -12.578 1 94.75 101 VAL A CA 1
ATOM 790 C C . VAL A 1 101 ? -11.516 -22.031 -12.094 1 94.75 101 VAL A C 1
ATOM 792 O O . VAL A 1 101 ? -11.125 -21.469 -11.07 1 94.75 101 VAL A O 1
ATOM 795 N N . GLY A 1 102 ? -12.547 -21.594 -12.805 1 91.94 102 GLY A N 1
ATOM 796 C CA . GLY A 1 102 ? -13.312 -20.422 -12.398 1 91.94 102 GLY A CA 1
ATOM 797 C C . GLY A 1 102 ? -13.984 -20.594 -11.047 1 91.94 102 GLY A C 1
ATOM 798 O O . GLY A 1 102 ? -14.078 -19.625 -10.273 1 91.94 102 GLY A O 1
ATOM 799 N N . LYS A 1 103 ? -14.469 -21.797 -10.773 1 90.81 103 LYS A N 1
ATOM 800 C CA . LYS A 1 103 ? -15.086 -22.078 -9.484 1 90.81 103 LYS A CA 1
ATOM 801 C C . LYS A 1 103 ? -14.07 -21.953 -8.352 1 90.81 103 LYS A C 1
ATOM 803 O O . LYS A 1 103 ? -14.383 -21.422 -7.281 1 90.81 103 LYS A O 1
ATOM 808 N N . TRP A 1 104 ? -12.93 -22.531 -8.625 1 94.81 104 TRP A N 1
ATOM 809 C CA . TRP A 1 104 ? -11.844 -22.406 -7.664 1 94.81 104 TRP A CA 1
ATOM 810 C C . TRP A 1 104 ? -11.531 -20.938 -7.406 1 94.81 104 TRP A C 1
ATOM 812 O O . TRP A 1 104 ? -11.398 -20.516 -6.254 1 94.81 104 TRP A O 1
ATOM 822 N N . TRP A 1 105 ? -11.484 -20.078 -8.445 1 95.75 105 TRP A N 1
ATOM 823 C CA . TRP A 1 105 ? -11.148 -18.672 -8.344 1 95.75 105 TRP A CA 1
ATOM 824 C C . TRP A 1 105 ? -12.227 -17.906 -7.574 1 95.75 105 TRP A C 1
ATOM 826 O O . TRP A 1 105 ? -11.93 -16.953 -6.855 1 95.75 105 TRP A O 1
ATOM 836 N N . LYS A 1 106 ? -13.422 -18.375 -7.598 1 93.62 106 LYS A N 1
ATOM 837 C CA . LYS A 1 106 ? -14.539 -17.703 -6.953 1 93.62 106 LYS A CA 1
ATOM 838 C C . LYS A 1 106 ? -14.336 -17.609 -5.445 1 93.62 106 LYS A C 1
ATOM 840 O O . LYS A 1 106 ? -14.898 -16.719 -4.793 1 93.62 106 LYS A O 1
ATOM 845 N N . ILE A 1 107 ? -13.555 -18.531 -4.914 1 94.88 107 ILE A N 1
ATOM 846 C CA . ILE A 1 107 ? -13.273 -18.484 -3.484 1 94.88 107 ILE A CA 1
ATOM 847 C C . ILE A 1 107 ? -12.641 -17.156 -3.113 1 94.88 107 ILE A C 1
ATOM 849 O O . ILE A 1 107 ? -12.906 -16.609 -2.037 1 94.88 107 ILE A O 1
ATOM 853 N N . THR A 1 108 ? -11.852 -16.562 -4.035 1 96.5 108 THR A N 1
ATOM 854 C CA . THR A 1 108 ? -11.164 -15.312 -3.75 1 96.5 108 THR A CA 1
ATOM 855 C C . THR A 1 108 ? -12.164 -14.172 -3.574 1 96.5 108 THR A C 1
ATOM 857 O O . THR A 1 108 ? -11.875 -13.18 -2.908 1 96.5 108 THR A O 1
ATOM 860 N N . ARG A 1 109 ? -13.344 -14.312 -4.074 1 96.44 109 ARG A N 1
ATOM 861 C CA . ARG A 1 109 ? -14.336 -13.242 -4.012 1 96.44 109 ARG A CA 1
ATOM 862 C C . ARG A 1 109 ? -14.906 -13.109 -2.602 1 96.44 109 ARG A C 1
ATOM 864 O O . ARG A 1 109 ? -15.57 -12.125 -2.289 1 96.44 109 ARG A O 1
ATOM 871 N N . ASN A 1 110 ? -14.648 -14.109 -1.784 1 95.5 110 ASN A N 1
ATOM 872 C CA . ASN A 1 110 ? -15.062 -14.023 -0.388 1 95.5 110 ASN A CA 1
ATOM 873 C C . ASN A 1 110 ? -14.141 -13.109 0.417 1 95.5 110 ASN A C 1
ATOM 875 O O . ASN A 1 110 ? -14.438 -12.781 1.567 1 95.5 110 ASN A O 1
ATOM 879 N N . TYR A 1 111 ? -13.086 -12.758 -0.189 1 95.88 111 TYR A N 1
ATOM 880 C CA . TYR A 1 111 ? -12.211 -11.734 0.378 1 95.88 111 TYR A CA 1
ATOM 881 C C . TYR A 1 111 ? -12.648 -10.344 -0.064 1 95.88 111 TYR A C 1
ATOM 883 O O . TYR A 1 111 ? -12.633 -10.031 -1.258 1 95.88 111 TYR A O 1
ATOM 891 N N . VAL A 1 112 ? -13.039 -9.469 0.869 1 95.06 112 VAL A N 1
ATOM 892 C CA . VAL A 1 112 ? -13.492 -8.125 0.527 1 95.06 112 VAL A CA 1
ATOM 893 C C . VAL A 1 112 ? -12.625 -7.094 1.243 1 95.06 112 VAL A C 1
ATOM 895 O O . VAL A 1 112 ? -12.117 -7.352 2.336 1 95.06 112 VAL A O 1
ATOM 898 N N . ASP A 1 113 ? -12.469 -5.973 0.602 1 93.38 113 ASP A N 1
ATOM 899 C CA . ASP A 1 113 ? -11.609 -4.957 1.204 1 93.38 113 ASP A CA 1
ATOM 900 C C . ASP A 1 113 ? -12.422 -3.998 2.072 1 93.38 113 ASP A C 1
ATOM 902 O O . ASP A 1 113 ? -13.562 -4.293 2.436 1 93.38 113 ASP A O 1
ATOM 906 N N . LEU A 1 114 ? -11.789 -2.906 2.471 1 89.31 114 LEU A N 1
ATOM 907 C CA . LEU A 1 114 ? -12.32 -1.933 3.416 1 89.31 114 LEU A CA 1
ATOM 908 C C . LEU A 1 114 ? -13.648 -1.366 2.922 1 89.31 114 LEU A C 1
ATOM 910 O O . LEU A 1 114 ? -14.5 -0.983 3.725 1 89.31 114 LEU A O 1
ATOM 914 N N . TYR A 1 115 ? -13.914 -1.368 1.627 1 90.25 115 TYR A N 1
ATOM 915 C CA . TYR A 1 115 ? -15.117 -0.795 1.025 1 90.25 115 TYR A CA 1
ATOM 916 C C . TYR A 1 115 ? -16.047 -1.89 0.524 1 90.25 115 TYR A C 1
ATOM 918 O O . TYR A 1 115 ? -16.891 -1.646 -0.343 1 90.25 115 TYR A O 1
ATOM 926 N N . ASN A 1 116 ? -15.773 -3.111 0.972 1 91.5 116 ASN A N 1
ATOM 927 C CA . ASN A 1 116 ? -16.578 -4.293 0.675 1 91.5 116 ASN A CA 1
ATOM 928 C C . ASN A 1 116 ? -16.453 -4.695 -0.792 1 91.5 116 ASN A C 1
ATOM 930 O O . ASN A 1 116 ? -17.375 -5.316 -1.343 1 91.5 116 ASN A O 1
ATOM 934 N N . SER A 1 117 ? -15.43 -4.258 -1.408 1 95.12 117 SER A N 1
ATOM 935 C CA . SER A 1 117 ? -15.156 -4.711 -2.766 1 95.12 117 SER A CA 1
ATOM 936 C C . SER A 1 117 ? -14.5 -6.09 -2.764 1 95.12 117 SER A C 1
ATOM 938 O O . SER A 1 117 ? -13.5 -6.305 -2.072 1 95.12 117 SER A O 1
ATOM 940 N N . PRO A 1 118 ? -15.023 -7.012 -3.512 1 97.31 118 PRO A N 1
ATOM 941 C CA . PRO A 1 118 ? -14.398 -8.328 -3.609 1 97.31 118 PRO A CA 1
ATOM 942 C C . PRO A 1 118 ? -13.289 -8.383 -4.664 1 97.31 118 PRO A C 1
ATOM 944 O O . PRO A 1 118 ? -13.164 -7.461 -5.473 1 97.31 118 PRO A O 1
ATOM 947 N N . VAL A 1 119 ? -12.508 -9.43 -4.633 1 98.12 119 VAL A N 1
ATOM 948 C CA . VAL A 1 119 ? -11.625 -9.75 -5.754 1 98.12 119 VAL A CA 1
ATOM 949 C C . VAL A 1 119 ? -12.445 -9.922 -7.027 1 98.12 119 VAL A C 1
ATOM 951 O O . VAL A 1 119 ? -13.57 -10.438 -6.984 1 98.12 119 VAL A O 1
ATOM 954 N N . ALA A 1 120 ? -11.906 -9.5 -8.156 1 97.81 120 ALA A N 1
ATOM 955 C CA . ALA A 1 120 ? -12.609 -9.562 -9.438 1 97.81 120 ALA A CA 1
ATOM 956 C C . ALA A 1 120 ? -13.031 -10.992 -9.758 1 97.81 120 ALA A C 1
ATOM 958 O O . ALA A 1 120 ? -12.367 -11.945 -9.359 1 97.81 120 ALA A O 1
ATOM 959 N N . LYS A 1 121 ? -14.016 -11.109 -10.516 1 95.88 121 LYS A N 1
ATOM 960 C CA . LYS A 1 121 ? -14.656 -12.383 -10.836 1 95.88 121 LYS A CA 1
ATOM 961 C C . LYS A 1 121 ? -13.773 -13.227 -11.75 1 95.88 121 LYS A C 1
ATOM 963 O O . LYS A 1 121 ? -13.805 -14.461 -11.688 1 95.88 121 LYS A O 1
ATOM 968 N N . SER A 1 122 ? -13.055 -12.516 -12.594 1 95.06 122 SER A N 1
ATOM 969 C CA . SER A 1 122 ? -12.32 -13.281 -13.594 1 95.06 122 SER A CA 1
ATOM 970 C C . SER A 1 122 ? -10.961 -12.641 -13.891 1 95.06 122 SER A C 1
ATOM 972 O O . SER A 1 122 ? -10.734 -11.477 -13.578 1 95.06 122 SER A O 1
ATOM 974 N N . ILE A 1 123 ? -10.102 -13.469 -14.406 1 96.94 123 ILE A N 1
ATOM 975 C CA . ILE A 1 123 ? -8.828 -13.055 -14.984 1 96.94 123 ILE A CA 1
ATOM 976 C C . ILE A 1 123 ? -8.844 -13.289 -16.484 1 96.94 123 ILE A C 1
ATOM 978 O O . ILE A 1 123 ? -9.32 -14.328 -16.953 1 96.94 123 ILE A O 1
ATOM 982 N N . VAL A 1 124 ? -8.398 -12.344 -17.266 1 96.06 124 VAL A N 1
ATOM 983 C CA . VAL A 1 124 ? -8.289 -12.484 -18.703 1 96.06 124 VAL A CA 1
ATOM 984 C C . VAL A 1 124 ? -6.84 -12.281 -19.141 1 96.06 124 VAL A C 1
ATOM 986 O O . VAL A 1 124 ? -6.195 -11.312 -18.75 1 96.06 124 VAL A O 1
ATOM 989 N N . LEU A 1 125 ? -6.344 -13.219 -19.891 1 96.94 125 LEU A N 1
ATOM 990 C CA . LEU A 1 125 ? -5.027 -13.031 -20.5 1 96.94 125 LEU A CA 1
ATOM 991 C C . LEU A 1 125 ? -5.055 -11.914 -21.531 1 96.94 125 LEU A C 1
ATOM 993 O O . LEU A 1 125 ? -5.566 -12.102 -22.641 1 96.94 125 LEU A O 1
ATOM 997 N N . ALA A 1 126 ? -4.434 -10.758 -21.203 1 97.5 126 ALA A N 1
ATOM 998 C CA . ALA A 1 126 ? -4.582 -9.547 -22.016 1 97.5 126 ALA A CA 1
ATOM 999 C C . ALA A 1 126 ? -3.363 -9.336 -22.906 1 97.5 126 ALA A C 1
ATOM 1001 O O . ALA A 1 126 ? -3.432 -8.602 -23.891 1 97.5 126 ALA A O 1
ATOM 1002 N N . GLY A 1 127 ? -2.279 -9.922 -22.547 1 98.06 127 GLY A N 1
ATOM 1003 C CA . GLY A 1 127 ? -1.083 -9.758 -23.359 1 98.06 127 GLY A CA 1
ATOM 1004 C C . GLY A 1 127 ? 0.053 -10.672 -22.938 1 98.06 127 GLY A C 1
ATOM 1005 O O . GLY A 1 127 ? 0.178 -11.008 -21.766 1 98.06 127 GLY A O 1
ATOM 1006 N N . GLU A 1 128 ? 0.912 -11.055 -23.906 1 98.31 128 GLU A N 1
ATOM 1007 C CA . GLU A 1 128 ? 2.109 -11.859 -23.688 1 98.31 128 GLU A CA 1
ATOM 1008 C C . GLU A 1 128 ? 3.305 -11.289 -24.438 1 98.31 128 GLU A C 1
ATOM 1010 O O . GLU A 1 128 ? 3.145 -10.68 -25.5 1 98.31 128 GLU A O 1
ATOM 1015 N N . MET A 1 129 ? 4.426 -11.43 -23.891 1 98.31 129 MET A N 1
ATOM 1016 C CA . MET A 1 129 ? 5.66 -11.117 -24.609 1 98.31 129 MET A CA 1
ATOM 1017 C C . MET A 1 129 ? 6.781 -12.062 -24.203 1 98.31 129 MET A C 1
ATOM 1019 O O . MET A 1 129 ? 6.699 -12.719 -23.156 1 98.31 129 MET A O 1
ATOM 1023 N N . SER A 1 130 ? 7.773 -12.211 -25.078 1 98.44 130 SER A N 1
ATOM 1024 C CA . SER A 1 130 ? 8.961 -13.016 -24.797 1 98.44 130 SER A CA 1
ATOM 1025 C C . SER A 1 130 ? 10.195 -12.148 -24.625 1 98.44 130 SER A C 1
ATOM 1027 O O . SER A 1 130 ? 10.328 -11.102 -25.266 1 98.44 130 SER A O 1
ATOM 1029 N N . ASP A 1 131 ? 11.008 -12.492 -23.734 1 98.69 131 ASP A N 1
ATOM 1030 C CA . ASP A 1 131 ? 12.32 -11.906 -23.5 1 98.69 131 ASP A CA 1
ATOM 1031 C C . ASP A 1 131 ? 13.406 -12.977 -23.484 1 98.69 131 ASP A C 1
ATOM 1033 O O . ASP A 1 131 ? 13.383 -13.891 -22.672 1 98.69 131 ASP A O 1
ATOM 1037 N N . ARG A 1 132 ? 14.289 -12.906 -24.469 1 98.25 132 ARG A N 1
ATOM 1038 C CA . ARG A 1 132 ? 15.32 -13.922 -24.656 1 98.25 132 ARG A CA 1
ATOM 1039 C C . ARG A 1 132 ? 16.594 -13.547 -23.906 1 98.25 132 ARG A C 1
ATOM 1041 O O . ARG A 1 132 ? 17.625 -13.266 -24.516 1 98.25 132 ARG A O 1
ATOM 1048 N N . TYR A 1 133 ? 16.516 -13.586 -22.672 1 98.56 133 TYR A N 1
ATOM 1049 C CA . TYR A 1 133 ? 17.641 -13.484 -21.75 1 98.56 133 TYR A CA 1
ATOM 1050 C C . TYR A 1 133 ? 18.266 -12.094 -21.797 1 98.56 133 TYR A C 1
ATOM 1052 O O . TYR A 1 133 ? 19.484 -11.961 -21.844 1 98.56 133 TYR A O 1
ATOM 1060 N N . SER A 1 134 ? 17.484 -11 -21.891 1 98.56 134 SER A N 1
ATOM 1061 C CA . SER A 1 134 ? 18.031 -9.648 -22 1 98.56 134 SER A CA 1
ATOM 1062 C C . SER A 1 134 ? 18.875 -9.297 -20.781 1 98.56 134 SER A C 1
ATOM 1064 O O . SER A 1 134 ? 19.75 -8.422 -20.859 1 98.56 134 SER A O 1
ATOM 1066 N N . LEU A 1 135 ? 18.688 -10.016 -19.641 1 98.62 135 LEU A N 1
ATOM 1067 C CA . LEU A 1 135 ? 19.438 -9.719 -18.422 1 98.62 135 LEU A CA 1
ATOM 1068 C C . LEU A 1 135 ? 20.312 -10.898 -18.016 1 98.62 135 LEU A C 1
ATOM 1070 O O . LEU A 1 135 ? 20.781 -10.977 -16.875 1 98.62 135 LEU A O 1
ATOM 1074 N N . GLY A 1 136 ? 20.453 -11.859 -18.891 1 98.44 136 GLY A N 1
ATOM 1075 C CA . GLY A 1 136 ? 21.25 -13.039 -18.625 1 98.44 136 GLY A CA 1
ATOM 1076 C C . GLY A 1 136 ? 20.469 -14.164 -17.984 1 98.44 136 GLY A C 1
ATOM 1077 O O . GLY A 1 136 ? 19.234 -14.125 -17.938 1 98.44 136 GLY A O 1
ATOM 1078 N N . LYS A 1 137 ? 21.141 -15.234 -17.516 1 98.31 137 LYS A N 1
ATOM 1079 C CA . LYS A 1 137 ? 20.484 -16.453 -17.031 1 98.31 137 LYS A CA 1
ATOM 1080 C C . LYS A 1 137 ? 20.578 -16.547 -15.5 1 98.31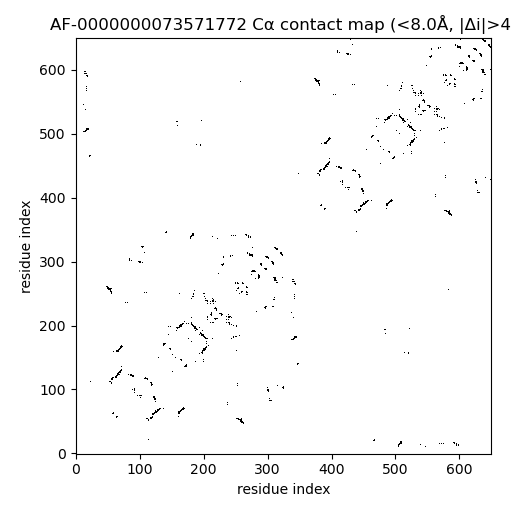 137 LYS A C 1
ATOM 1082 O O . LYS A 1 137 ? 20.078 -17.484 -14.906 1 98.31 137 LYS A O 1
ATOM 1087 N N . ASP A 1 138 ? 21.297 -15.633 -14.891 1 98.12 138 ASP A N 1
ATOM 1088 C CA . ASP A 1 138 ? 21.391 -15.484 -13.438 1 98.12 138 ASP A CA 1
ATOM 1089 C C . ASP A 1 138 ? 20.906 -14.109 -13 1 98.12 138 ASP A C 1
ATOM 1091 O O . ASP A 1 138 ? 21.609 -13.109 -13.148 1 98.12 138 ASP A O 1
ATOM 1095 N N . ILE A 1 139 ? 19.625 -14.078 -12.539 1 97.5 139 ILE A N 1
ATOM 1096 C CA . ILE A 1 139 ? 19.047 -12.758 -12.344 1 97.5 139 ILE A CA 1
ATOM 1097 C C . ILE A 1 139 ? 18.516 -12.633 -10.922 1 97.5 139 ILE A C 1
ATOM 1099 O O . ILE A 1 139 ? 18.359 -13.641 -10.219 1 97.5 139 ILE A O 1
ATOM 1103 N N . THR A 1 140 ? 18.25 -11.398 -10.398 1 93.75 140 THR A N 1
ATOM 1104 C CA . THR A 1 140 ? 17.812 -11.078 -9.047 1 93.75 140 THR A CA 1
ATOM 1105 C C . THR A 1 140 ? 16.328 -10.734 -9.023 1 93.75 140 THR A C 1
ATOM 1107 O O . THR A 1 140 ? 15.695 -10.625 -10.078 1 93.75 140 THR A O 1
ATOM 1110 N N . GLN A 1 141 ? 15.867 -10.633 -7.816 1 92.75 141 GLN A N 1
ATOM 1111 C CA . GLN A 1 141 ? 14.484 -10.188 -7.688 1 92.75 141 GLN A CA 1
ATOM 1112 C C . GLN A 1 141 ? 14.312 -8.766 -8.211 1 92.75 141 GLN A C 1
ATOM 1114 O O . GLN A 1 141 ? 13.258 -8.43 -8.758 1 92.75 141 GLN A O 1
ATOM 1119 N N . ASN A 1 142 ? 15.32 -7.934 -8.086 1 92.19 142 ASN A N 1
ATOM 1120 C CA . ASN A 1 142 ? 15.281 -6.598 -8.68 1 92.19 142 ASN A CA 1
ATOM 1121 C C . ASN A 1 142 ? 15.195 -6.664 -10.203 1 92.19 142 ASN A C 1
ATOM 1123 O O . ASN A 1 142 ? 14.555 -5.82 -10.828 1 92.19 142 ASN A O 1
ATOM 1127 N N . ASP A 1 143 ? 15.852 -7.641 -10.797 1 96.31 143 ASP A N 1
ATOM 1128 C CA . ASP A 1 143 ? 15.773 -7.836 -12.242 1 96.31 143 ASP A CA 1
ATOM 1129 C C . ASP A 1 143 ? 14.359 -8.211 -12.672 1 96.31 143 ASP A C 1
ATOM 1131 O O . ASP A 1 143 ? 13.898 -7.785 -13.734 1 96.31 143 ASP A O 1
ATOM 1135 N N . ILE A 1 144 ? 13.711 -9 -11.82 1 97.19 144 ILE A N 1
ATOM 1136 C CA . ILE A 1 144 ? 12.328 -9.359 -12.117 1 97.19 144 ILE A CA 1
ATOM 1137 C C . ILE A 1 144 ? 11.477 -8.102 -12.227 1 97.19 144 ILE A C 1
ATOM 1139 O O . ILE A 1 144 ? 10.711 -7.941 -13.18 1 97.19 144 ILE A O 1
ATOM 1143 N N . GLN A 1 145 ? 11.68 -7.203 -11.273 1 96.56 145 GLN A N 1
ATOM 1144 C CA . GLN A 1 145 ? 10.93 -5.953 -11.32 1 96.56 145 GLN A CA 1
ATOM 1145 C C . GLN A 1 145 ? 11.273 -5.16 -12.578 1 96.56 145 GLN A C 1
ATOM 1147 O O . GLN A 1 145 ? 10.391 -4.566 -13.203 1 96.56 145 GLN A O 1
ATOM 1152 N N . SER A 1 146 ? 12.523 -5.145 -12.953 1 96.94 146 SER A N 1
ATOM 1153 C CA . SER A 1 146 ? 12.938 -4.441 -14.156 1 96.94 146 SER A CA 1
ATOM 1154 C C . SER A 1 146 ? 12.258 -5.008 -15.398 1 96.94 146 SER A C 1
ATOM 1156 O O . SER A 1 146 ? 11.883 -4.262 -16.297 1 96.94 146 SER A O 1
ATOM 1158 N N . LEU A 1 147 ? 12.078 -6.324 -15.422 1 98.62 147 LEU A N 1
ATOM 1159 C CA . LEU A 1 147 ? 11.398 -6.961 -16.547 1 98.62 147 LEU A CA 1
ATOM 1160 C C . LEU A 1 147 ? 9.93 -6.551 -16.578 1 98.62 147 LEU A C 1
ATOM 1162 O O . LEU A 1 147 ? 9.375 -6.332 -17.656 1 98.62 147 LEU A O 1
ATOM 1166 N N . VAL A 1 148 ? 9.32 -6.449 -15.422 1 98.38 148 VAL A N 1
ATOM 1167 C CA . VAL A 1 148 ? 7.93 -6.008 -15.32 1 98.38 148 VAL A CA 1
ATOM 1168 C C . VAL A 1 148 ? 7.805 -4.574 -15.836 1 98.38 148 VAL A C 1
ATOM 1170 O O . VAL A 1 148 ? 6.957 -4.289 -16.688 1 98.38 148 VAL A O 1
ATOM 1173 N N . ILE A 1 149 ? 8.688 -3.695 -15.367 1 97.94 149 ILE A N 1
ATOM 1174 C CA . ILE A 1 149 ? 8.656 -2.291 -15.766 1 97.94 149 ILE A CA 1
ATOM 1175 C C . ILE A 1 149 ? 8.891 -2.178 -17.266 1 97.94 149 ILE A C 1
ATOM 1177 O O . ILE A 1 149 ? 8.195 -1.419 -17.953 1 97.94 149 ILE A O 1
ATOM 1181 N N . LYS A 1 150 ? 9.836 -2.928 -17.781 1 98.19 150 LYS A N 1
ATOM 1182 C CA . LYS A 1 150 ? 10.086 -2.949 -19.234 1 98.19 150 LYS A CA 1
ATOM 1183 C C . LYS A 1 150 ? 8.836 -3.361 -20 1 98.19 150 LYS A C 1
ATOM 1185 O O . LYS A 1 150 ? 8.531 -2.793 -21.047 1 98.19 150 LYS A O 1
ATOM 1190 N N . SER A 1 151 ? 8.102 -4.348 -19.531 1 98.5 151 SER A N 1
ATOM 1191 C CA . SER A 1 151 ? 6.922 -4.863 -20.203 1 98.5 151 SER A CA 1
ATOM 1192 C C . SER A 1 151 ? 5.82 -3.809 -20.281 1 98.5 151 SER A C 1
ATOM 1194 O O . SER A 1 151 ? 4.949 -3.871 -21.141 1 98.5 151 SER A O 1
ATOM 1196 N N . MET A 1 152 ? 5.859 -2.826 -19.406 1 97.69 152 MET A N 1
ATOM 1197 C CA . MET A 1 152 ? 4.828 -1.79 -19.344 1 97.69 152 MET A CA 1
ATOM 1198 C C . MET A 1 152 ? 4.93 -0.86 -20.547 1 97.69 152 MET A C 1
ATOM 1200 O O . MET A 1 152 ? 3.967 -0.164 -20.891 1 97.69 152 MET A O 1
ATOM 1204 N N . LYS A 1 153 ? 6.105 -0.828 -21.188 1 97.44 153 LYS A N 1
ATOM 1205 C CA . LYS A 1 153 ? 6.211 -0.075 -22.422 1 97.44 153 LYS A CA 1
ATOM 1206 C C . LYS A 1 153 ? 5.254 -0.622 -23.484 1 97.44 153 LYS A C 1
ATOM 1208 O O . LYS A 1 153 ? 4.711 0.137 -24.281 1 97.44 153 LYS A O 1
ATOM 1213 N N . LYS A 1 154 ? 5.055 -1.92 -23.438 1 97.75 154 LYS A N 1
ATOM 1214 C CA . LYS A 1 154 ? 4.164 -2.582 -24.391 1 97.75 154 LYS A CA 1
ATOM 1215 C C . LYS A 1 154 ? 2.734 -2.633 -23.859 1 97.75 154 LYS A C 1
ATOM 1217 O O . LYS A 1 154 ? 1.784 -2.373 -24.609 1 97.75 154 LYS A O 1
ATOM 1222 N N . PHE A 1 155 ? 2.543 -2.938 -22.609 1 98.19 155 PHE A N 1
ATOM 1223 C CA . PHE A 1 155 ? 1.235 -3.293 -22.078 1 98.19 155 PHE A CA 1
ATOM 1224 C C . PHE A 1 155 ? 0.597 -2.098 -21.375 1 98.19 155 PHE A C 1
ATOM 1226 O O . PHE A 1 155 ? -0.605 -2.102 -21.094 1 98.19 155 PHE A O 1
ATOM 1233 N N . GLY A 1 156 ? 1.399 -1.039 -21.062 1 97.31 156 GLY A N 1
ATOM 1234 C CA . GLY A 1 156 ? 0.943 0.025 -20.188 1 97.31 156 GLY A CA 1
ATOM 1235 C C . GLY A 1 156 ? 0.995 -0.353 -18.719 1 97.31 156 GLY A C 1
ATOM 1236 O O . GLY A 1 156 ? 1.064 -1.536 -18.375 1 97.31 156 GLY A O 1
ATOM 1237 N N . ALA A 1 157 ? 1.05 0.658 -17.859 1 97.5 157 ALA A N 1
ATOM 1238 C CA . ALA A 1 157 ? 0.96 0.452 -16.422 1 97.5 157 ALA A CA 1
ATOM 1239 C C . ALA A 1 157 ? -0.49 0.503 -15.945 1 97.5 157 ALA A C 1
ATOM 1241 O O . ALA A 1 157 ? -1.229 1.428 -16.297 1 97.5 157 ALA A O 1
ATOM 1242 N N . ASP A 1 158 ? -0.848 -0.497 -15.195 1 97.38 158 ASP A N 1
ATOM 1243 C CA . ASP A 1 158 ? -2.188 -0.537 -14.617 1 97.38 158 ASP A CA 1
ATOM 1244 C C . ASP A 1 158 ? -2.191 -1.3 -13.297 1 97.38 158 ASP A C 1
ATOM 1246 O O . ASP A 1 158 ? -2.02 -2.52 -13.273 1 97.38 158 ASP A O 1
ATOM 1250 N N . ALA A 1 159 ? -2.479 -0.571 -12.242 1 98.06 159 ALA A N 1
ATOM 1251 C CA . ALA A 1 159 ? -2.426 -1.151 -10.906 1 98.06 159 ALA A CA 1
ATOM 1252 C C . ALA A 1 159 ? -3.598 -2.1 -10.672 1 98.06 159 ALA A C 1
ATOM 1254 O O . ALA A 1 159 ? -3.625 -2.834 -9.68 1 98.06 159 ALA A O 1
ATOM 1255 N N . ARG A 1 160 ? -4.586 -2.148 -11.547 1 98.25 160 ARG A N 1
ATOM 1256 C CA . ARG A 1 160 ? -5.719 -3.061 -11.422 1 98.25 160 ARG A CA 1
ATOM 1257 C C . ARG A 1 160 ? -5.555 -4.266 -12.336 1 98.25 160 ARG A C 1
ATOM 1259 O O . ARG A 1 160 ? -6.527 -4.973 -12.617 1 98.25 160 ARG A O 1
ATOM 1266 N N . SER A 1 161 ? -4.367 -4.453 -12.859 1 98.38 161 SER A N 1
ATOM 1267 C CA . SER A 1 161 ? -3.932 -5.613 -13.625 1 98.38 161 SER A CA 1
ATOM 1268 C C . SER A 1 161 ? -2.809 -6.359 -12.906 1 98.38 161 SER A C 1
ATOM 1270 O O . SER A 1 161 ? -2.248 -5.855 -11.93 1 98.38 161 SER A O 1
ATOM 1272 N N . LEU A 1 162 ? -2.562 -7.551 -13.406 1 98.38 162 LEU A N 1
ATOM 1273 C CA . LEU A 1 162 ? -1.466 -8.352 -12.875 1 98.38 162 LEU A CA 1
ATOM 1274 C C . LEU A 1 162 ? -0.407 -8.602 -13.945 1 98.38 162 LEU A C 1
ATOM 1276 O O . LEU A 1 162 ? -0.737 -8.797 -15.117 1 98.38 162 LEU A O 1
ATOM 1280 N N . TYR A 1 163 ? 0.783 -8.539 -13.57 1 98.62 163 TYR A N 1
ATOM 1281 C CA . TYR A 1 163 ? 1.932 -8.844 -14.414 1 98.62 163 TYR A CA 1
ATOM 1282 C C . TYR A 1 163 ? 2.707 -10.039 -13.875 1 98.62 163 TYR A C 1
ATOM 1284 O O . TYR A 1 163 ? 3.002 -10.109 -12.68 1 98.62 163 TYR A O 1
ATOM 1292 N N . LEU A 1 164 ? 2.975 -10.961 -14.688 1 98.69 164 LEU A N 1
ATOM 1293 C CA . LEU A 1 164 ? 3.637 -12.195 -14.289 1 98.69 164 LEU A CA 1
ATOM 1294 C C . LEU A 1 164 ? 4.863 -12.469 -15.148 1 98.69 164 LEU A C 1
ATOM 1296 O O . LEU A 1 164 ? 4.777 -12.438 -16.375 1 98.69 164 LEU A O 1
ATOM 1300 N N . VAL A 1 165 ? 6 -12.617 -14.523 1 98.88 165 VAL A N 1
ATOM 1301 C CA . VAL A 1 165 ? 7.211 -13.07 -15.203 1 98.88 165 VAL A CA 1
ATOM 1302 C C . VAL A 1 165 ? 7.414 -14.562 -14.969 1 98.88 165 VAL A C 1
ATOM 1304 O O . VAL A 1 165 ? 7.426 -15.023 -13.828 1 98.88 165 VAL A O 1
ATOM 1307 N N . LEU A 1 166 ? 7.508 -15.32 -16.062 1 98.94 166 LEU A N 1
ATOM 1308 C CA . LEU A 1 166 ? 7.824 -16.75 -16.016 1 98.94 166 LEU A CA 1
ATOM 1309 C C . LEU A 1 166 ? 9.227 -17.016 -16.562 1 98.94 166 LEU A C 1
ATOM 1311 O O . LEU A 1 166 ? 9.547 -16.594 -17.672 1 98.94 166 LEU A O 1
ATOM 1315 N N . THR A 1 167 ? 10.07 -17.688 -15.75 1 98.81 167 THR A N 1
ATOM 1316 C CA . THR A 1 167 ? 11.422 -17.953 -16.219 1 98.81 167 THR A CA 1
ATOM 1317 C C . THR A 1 167 ? 11.578 -19.422 -16.594 1 98.81 167 THR A C 1
ATOM 1319 O O . THR A 1 167 ? 11.039 -20.297 -15.914 1 98.81 167 THR A O 1
ATOM 1322 N N . SER A 1 168 ? 12.328 -19.688 -17.688 1 98.75 168 SER A N 1
ATOM 1323 C CA . SER A 1 168 ? 12.578 -21.047 -18.141 1 98.75 168 SER A CA 1
ATOM 1324 C C . SER A 1 168 ? 13.516 -21.781 -17.203 1 98.75 168 SER A C 1
ATOM 1326 O O . SER A 1 168 ? 14.039 -21.203 -16.25 1 98.75 168 SER A O 1
ATOM 1328 N N . ASP A 1 169 ? 13.633 -23.109 -17.391 1 98.19 169 ASP A N 1
ATOM 1329 C CA . ASP A 1 169 ? 14.258 -24 -16.422 1 98.19 169 ASP A CA 1
ATOM 1330 C C . ASP A 1 169 ? 15.781 -23.828 -16.422 1 98.19 169 ASP A C 1
ATOM 1332 O O . ASP A 1 169 ? 16.469 -24.375 -15.562 1 98.19 169 ASP A O 1
ATOM 1336 N N . ASP A 1 170 ? 16.312 -23 -17.359 1 98.31 170 ASP A N 1
ATOM 1337 C CA . ASP A 1 170 ? 17.75 -22.75 -17.391 1 98.31 170 ASP A CA 1
ATOM 1338 C C . ASP A 1 170 ? 18.094 -21.375 -16.828 1 98.31 170 ASP A C 1
ATOM 1340 O O . ASP A 1 170 ? 19.234 -20.922 -16.906 1 98.31 170 ASP A O 1
ATOM 1344 N N . VAL A 1 171 ? 17.109 -20.609 -16.297 1 98.62 171 VAL A N 1
ATOM 1345 C CA . VAL A 1 171 ? 17.312 -19.297 -15.695 1 98.62 171 VAL A CA 1
ATOM 1346 C C . VAL A 1 171 ? 17.344 -19.438 -14.172 1 98.62 171 VAL A C 1
ATOM 1348 O O . VAL A 1 171 ? 16.406 -19.969 -13.57 1 98.62 171 VAL A O 1
ATOM 1351 N N . LEU A 1 172 ? 18.453 -19.047 -13.562 1 97.31 172 LEU A N 1
ATOM 1352 C CA . LEU A 1 172 ? 18.594 -18.984 -12.109 1 97.31 172 LEU A CA 1
ATOM 1353 C C . LEU A 1 172 ? 18.062 -17.656 -11.578 1 97.31 172 LEU A C 1
ATOM 1355 O O . LEU A 1 172 ? 18.438 -16.594 -12.07 1 97.31 172 LEU A O 1
ATOM 1359 N N . VAL A 1 173 ? 17.125 -17.734 -10.68 1 95.31 173 VAL A N 1
ATOM 1360 C CA . VAL A 1 173 ? 16.578 -16.547 -10.055 1 95.31 173 VAL A CA 1
ATOM 1361 C C . VAL A 1 173 ? 16.938 -16.531 -8.562 1 95.31 173 VAL A C 1
ATOM 1363 O O . VAL A 1 173 ? 16.859 -17.578 -7.898 1 95.31 173 VAL A O 1
ATOM 1366 N N . GLU A 1 174 ? 17.281 -15.398 -8.062 1 91.25 174 GLU A N 1
ATOM 1367 C CA . GLU A 1 174 ? 17.594 -15.234 -6.652 1 91.25 174 GLU A CA 1
ATOM 1368 C C . GLU A 1 174 ? 16.531 -15.859 -5.766 1 91.25 174 GLU A C 1
ATOM 1370 O O . GLU A 1 174 ? 15.328 -15.609 -5.949 1 91.25 174 GLU A O 1
ATOM 1375 N N . ARG A 1 175 ? 16.891 -16.828 -4.859 1 88.62 175 ARG A N 1
ATOM 1376 C CA . ARG A 1 175 ? 16.094 -17.469 -3.818 1 88.62 175 ARG A CA 1
ATOM 1377 C C . ARG A 1 175 ? 15.258 -18.609 -4.395 1 88.62 175 ARG A C 1
ATOM 1379 O O . ARG A 1 175 ? 14.625 -19.359 -3.65 1 88.62 175 ARG A O 1
ATOM 1386 N N . PHE A 1 176 ? 15.297 -18.781 -5.707 1 91.88 176 PHE A N 1
ATOM 1387 C CA . PHE A 1 176 ? 14.555 -19.891 -6.289 1 91.88 176 PHE A CA 1
ATOM 1388 C C . PHE A 1 176 ? 15.047 -21.219 -5.742 1 91.88 176 PHE A C 1
ATOM 1390 O O . PHE A 1 176 ? 16.25 -21.438 -5.609 1 91.88 176 PHE A O 1
ATOM 1397 N N . CYS A 1 177 ? 14.188 -22.094 -5.293 1 88.38 177 CYS A N 1
ATOM 1398 C CA . CYS A 1 177 ? 14.461 -23.438 -4.816 1 88.38 177 CYS A CA 1
ATOM 1399 C C . CYS A 1 177 ? 15.047 -23.422 -3.41 1 88.38 177 CYS A C 1
ATOM 1401 O O . CYS A 1 177 ? 15.516 -24.438 -2.908 1 88.38 177 CYS A O 1
ATOM 1403 N N . MET A 1 178 ? 15.039 -22.219 -2.791 1 85.19 178 MET A N 1
ATOM 1404 C CA . MET A 1 178 ? 15.297 -22.062 -1.361 1 85.19 178 MET A CA 1
ATOM 1405 C C . MET A 1 178 ? 14.008 -21.812 -0.595 1 85.19 178 MET A C 1
ATOM 1407 O O . MET A 1 178 ? 13.82 -20.734 -0.019 1 85.19 178 MET A O 1
ATOM 1411 N N . SER A 1 179 ? 13.148 -22.734 -0.706 1 79.38 179 SER A N 1
ATOM 1412 C CA . SER A 1 179 ? 11.805 -22.703 -0.139 1 79.38 179 SER A CA 1
ATOM 1413 C C . SER A 1 179 ? 10.945 -21.656 -0.835 1 79.38 179 SER A C 1
ATOM 1415 O O . SER A 1 179 ? 9.992 -21.141 -0.246 1 79.38 179 SER A O 1
ATOM 1417 N N . VAL A 1 180 ? 11.375 -21.328 -2.084 1 88.19 180 VAL A N 1
ATOM 1418 C CA . VAL A 1 180 ? 10.664 -20.344 -2.896 1 88.19 180 VAL A CA 1
ATOM 1419 C C . VAL A 1 180 ? 10.5 -20.875 -4.32 1 88.19 180 VAL A C 1
ATOM 1421 O O . VAL A 1 180 ? 11.477 -21.25 -4.965 1 88.19 180 VAL A O 1
ATOM 1424 N N . CYS A 1 181 ? 9.305 -20.938 -4.789 1 93 181 CYS A N 1
ATOM 1425 C CA . CYS A 1 181 ? 9.031 -21.344 -6.16 1 93 181 CYS A CA 1
ATOM 1426 C C . CYS A 1 181 ? 8.562 -20.172 -7.004 1 93 181 CYS A C 1
ATOM 1428 O O . CYS A 1 181 ? 8.578 -20.234 -8.234 1 93 181 CYS A O 1
ATOM 1430 N N . GLY A 1 182 ? 8.102 -19.125 -6.336 1 94.25 182 GLY A N 1
ATOM 1431 C CA . GLY A 1 182 ? 7.613 -17.875 -6.906 1 94.25 182 GLY A CA 1
ATOM 1432 C C . GLY A 1 182 ? 7.422 -16.781 -5.875 1 94.25 182 GLY A C 1
ATOM 1433 O O . GLY A 1 182 ? 7.426 -17.047 -4.672 1 94.25 182 GLY A O 1
ATOM 1434 N N . THR A 1 183 ? 7.391 -15.578 -6.305 1 93.81 183 THR A N 1
ATOM 1435 C CA . THR A 1 183 ? 7.191 -14.43 -5.426 1 93.81 183 THR A CA 1
ATOM 1436 C C . THR A 1 183 ? 6.242 -13.422 -6.066 1 93.81 183 THR A C 1
ATOM 1438 O O . THR A 1 183 ? 6.023 -13.445 -7.277 1 93.81 183 THR A O 1
ATOM 1441 N N . HIS A 1 184 ? 5.562 -12.641 -5.25 1 94.62 184 HIS A N 1
ATOM 1442 C CA . HIS A 1 184 ? 4.879 -11.469 -5.789 1 94.62 184 HIS A CA 1
ATOM 1443 C C . HIS A 1 184 ? 5.164 -10.227 -4.953 1 94.62 184 HIS A C 1
ATOM 1445 O O . HIS A 1 184 ? 5.488 -10.336 -3.77 1 94.62 184 HIS A O 1
ATOM 1451 N N . PHE A 1 185 ? 5.18 -9.172 -5.586 1 94.5 185 PHE A N 1
ATOM 1452 C CA . PHE A 1 185 ? 5.398 -7.848 -5.02 1 94.5 185 PHE A CA 1
ATOM 1453 C C . PHE A 1 185 ? 4.684 -6.781 -5.84 1 94.5 185 PHE A C 1
ATOM 1455 O O . PHE A 1 185 ? 3.699 -7.07 -6.52 1 94.5 185 PHE A O 1
ATOM 1462 N N . TYR A 1 186 ? 5.039 -5.508 -5.672 1 96.31 186 TYR A N 1
ATOM 1463 C CA . TYR A 1 186 ? 4.473 -4.387 -6.418 1 96.31 186 TYR A CA 1
ATOM 1464 C C . TYR A 1 186 ? 5.527 -3.314 -6.676 1 96.31 186 TYR A C 1
ATOM 1466 O O . TYR A 1 186 ? 6.52 -3.225 -5.945 1 96.31 186 TYR A O 1
ATOM 1474 N N . THR A 1 187 ? 5.359 -2.615 -7.688 1 96.12 187 THR A N 1
ATOM 1475 C CA . THR A 1 187 ? 6.273 -1.519 -7.992 1 96.12 187 THR A CA 1
ATOM 1476 C C . THR A 1 187 ? 5.988 -0.315 -7.098 1 96.12 187 THR A C 1
ATOM 1478 O O . THR A 1 187 ? 4.867 -0.15 -6.609 1 96.12 187 THR A O 1
ATOM 1481 N N . PHE A 1 188 ? 7.004 0.483 -6.867 1 95.94 188 PHE A N 1
ATOM 1482 C CA . PHE A 1 188 ? 6.801 1.784 -6.238 1 95.94 188 PHE A CA 1
ATOM 1483 C C . PHE A 1 188 ? 6.461 2.842 -7.281 1 95.94 188 PHE A C 1
ATOM 1485 O O . PHE A 1 188 ? 6.777 2.682 -8.461 1 95.94 188 PHE A O 1
ATOM 1492 N N . PRO A 1 189 ? 5.715 3.951 -6.863 1 96.5 189 PRO A N 1
ATOM 1493 C CA . PRO A 1 189 ? 5.383 5.008 -7.82 1 96.5 189 PRO A CA 1
ATOM 1494 C C . PRO A 1 189 ? 6.617 5.613 -8.484 1 96.5 189 PRO A C 1
ATOM 1496 O O . PRO A 1 189 ? 7.594 5.93 -7.805 1 96.5 189 PRO A O 1
ATOM 1499 N N . SER A 1 190 ? 6.594 5.684 -9.805 1 95.69 190 SER A N 1
ATOM 1500 C CA . SER A 1 190 ? 7.68 6.227 -10.609 1 95.69 190 SER A CA 1
ATOM 1501 C C . SER A 1 190 ? 7.176 6.719 -11.961 1 95.69 190 SER A C 1
ATOM 1503 O O . SER A 1 190 ? 5.992 6.57 -12.273 1 95.69 190 SER A O 1
ATOM 1505 N N . ASP A 1 191 ? 8.078 7.348 -12.695 1 95.31 191 ASP A N 1
ATOM 1506 C CA . ASP A 1 191 ? 7.711 7.766 -14.047 1 95.31 191 ASP A CA 1
ATOM 1507 C C . ASP A 1 191 ? 7.379 6.562 -14.922 1 95.31 191 ASP A C 1
ATOM 1509 O O . ASP A 1 191 ? 6.402 6.586 -15.672 1 95.31 191 ASP A O 1
ATOM 1513 N N . ALA A 1 192 ? 8.117 5.508 -14.742 1 94.5 192 ALA A N 1
ATOM 1514 C CA . ALA A 1 192 ? 7.957 4.316 -15.57 1 94.5 192 ALA A CA 1
ATOM 1515 C C . ALA A 1 192 ? 6.609 3.65 -15.312 1 94.5 192 ALA A C 1
ATOM 1517 O O . ALA A 1 192 ? 6.035 3.025 -16.203 1 94.5 192 ALA A O 1
ATOM 1518 N N . THR A 1 193 ? 6.09 3.783 -14.133 1 96.69 193 THR A N 1
ATOM 1519 C CA . THR A 1 193 ? 4.832 3.141 -13.758 1 96.69 193 THR A CA 1
ATOM 1520 C C . THR A 1 193 ? 3.68 4.141 -13.805 1 96.69 193 THR A C 1
ATOM 1522 O O . THR A 1 193 ? 2.57 3.838 -13.367 1 96.69 193 THR A O 1
ATOM 1525 N N . LYS A 1 194 ? 3.932 5.379 -14.305 1 95.44 194 LYS A N 1
ATOM 1526 C CA . LYS A 1 194 ? 2.945 6.453 -14.312 1 95.44 194 LYS A CA 1
ATOM 1527 C C . LYS A 1 194 ? 2.342 6.66 -12.93 1 95.44 194 LYS A C 1
ATOM 1529 O O . LYS A 1 194 ? 1.121 6.762 -12.781 1 95.44 194 LYS A O 1
ATOM 1534 N N . SER A 1 195 ? 3.15 6.547 -11.867 1 96.12 195 SER A N 1
ATOM 1535 C CA . SER A 1 195 ? 2.865 6.805 -10.461 1 96.12 195 SER A CA 1
ATOM 1536 C C . SER A 1 195 ? 2.025 5.684 -9.852 1 96.12 195 SER A C 1
ATOM 1538 O O . SER A 1 195 ? 1.569 5.793 -8.719 1 96.12 195 SER A O 1
ATOM 1540 N N . GLN A 1 196 ? 1.819 4.598 -10.648 1 96.69 196 GLN A N 1
ATOM 1541 C CA . GLN A 1 196 ? 0.999 3.5 -10.141 1 96.69 196 GLN A CA 1
ATOM 1542 C C . GLN A 1 196 ? 1.845 2.486 -9.375 1 96.69 196 GLN A C 1
ATOM 1544 O O . GLN A 1 196 ? 3.004 2.25 -9.727 1 96.69 196 GLN A O 1
ATOM 1549 N N . MET A 1 197 ? 1.288 1.938 -8.352 1 96.94 197 MET A N 1
ATOM 1550 C CA . MET A 1 197 ? 1.822 0.74 -7.711 1 96.94 197 MET A CA 1
ATOM 1551 C C . MET A 1 197 ? 1.248 -0.521 -8.352 1 96.94 197 MET A C 1
ATOM 1553 O O . MET A 1 197 ? 0.11 -0.9 -8.07 1 96.94 197 MET A O 1
ATOM 1557 N N . VAL A 1 198 ? 2.076 -1.152 -9.148 1 97.62 198 VAL A N 1
ATOM 1558 C CA . VAL A 1 198 ? 1.594 -2.238 -9.992 1 97.62 198 VAL A CA 1
ATOM 1559 C C . VAL A 1 198 ? 1.987 -3.582 -9.383 1 97.62 198 VAL A C 1
ATOM 1561 O O . VAL A 1 198 ? 3.176 -3.875 -9.227 1 97.62 198 VAL A O 1
ATOM 1564 N N . PRO A 1 199 ? 0.964 -4.438 -8.992 1 97.31 199 PRO A N 1
ATOM 1565 C CA . PRO A 1 199 ? 1.296 -5.777 -8.508 1 97.31 199 PRO A CA 1
ATOM 1566 C C . PRO A 1 199 ? 1.887 -6.672 -9.594 1 97.31 199 PRO A C 1
ATOM 1568 O O . PRO A 1 199 ? 1.456 -6.613 -10.742 1 97.31 199 PRO A O 1
ATOM 1571 N N . TYR A 1 200 ? 2.877 -7.41 -9.195 1 97.69 200 TYR A N 1
ATOM 1572 C CA . TYR A 1 200 ? 3.484 -8.352 -10.125 1 97.69 200 TYR A CA 1
ATOM 1573 C C . TYR A 1 200 ? 3.979 -9.602 -9.406 1 97.69 200 TYR A C 1
ATOM 1575 O O . TYR A 1 200 ? 4.098 -9.602 -8.172 1 97.69 200 TYR A O 1
ATOM 1583 N N . GLY A 1 201 ? 4.16 -10.68 -10.172 1 97.25 201 GLY A N 1
ATOM 1584 C CA . GLY A 1 201 ? 4.691 -11.93 -9.641 1 97.25 201 GLY A CA 1
ATOM 1585 C C . GLY A 1 201 ? 5.719 -12.57 -10.547 1 97.25 201 GLY A C 1
ATOM 1586 O O . GLY A 1 201 ? 5.879 -12.164 -11.703 1 97.25 201 GLY A O 1
ATOM 1587 N N . TRP A 1 202 ? 6.43 -13.477 -9.977 1 97.88 202 TRP A N 1
ATOM 1588 C CA . TRP A 1 202 ? 7.406 -14.289 -10.688 1 97.88 202 TRP A CA 1
ATOM 1589 C C . TRP A 1 202 ? 7.27 -15.758 -10.312 1 97.88 202 TRP A C 1
ATOM 1591 O O . TRP A 1 202 ? 7.035 -16.094 -9.148 1 97.88 202 TRP A O 1
ATOM 1601 N N . VAL A 1 203 ? 7.398 -16.625 -11.328 1 97.69 203 VAL A N 1
ATOM 1602 C CA . VAL A 1 203 ? 7.441 -18.062 -11.133 1 97.69 203 VAL A CA 1
ATOM 1603 C C . VAL A 1 203 ? 8.562 -18.672 -11.969 1 97.69 203 VAL A C 1
ATOM 1605 O O . VAL A 1 203 ? 8.719 -18.344 -13.148 1 97.69 203 VAL A O 1
ATOM 1608 N N . GLY A 1 204 ? 9.328 -19.578 -11.367 1 97.88 204 GLY A N 1
ATOM 1609 C CA . GLY A 1 204 ? 10.375 -20.281 -12.086 1 97.88 204 GLY A CA 1
ATOM 1610 C C . GLY A 1 204 ? 9.984 -21.688 -12.492 1 97.88 204 GLY A C 1
ATOM 1611 O O . GLY A 1 204 ? 9.227 -22.359 -11.789 1 97.88 204 GLY A O 1
ATOM 1612 N N . ASN A 1 205 ? 10.461 -22.109 -13.672 1 98.62 205 ASN A N 1
ATOM 1613 C CA . ASN A 1 205 ? 10.312 -23.5 -14.07 1 98.62 205 ASN A CA 1
ATOM 1614 C C . ASN A 1 205 ? 11.25 -24.422 -13.289 1 98.62 205 ASN A C 1
ATOM 1616 O O . ASN A 1 205 ? 12.469 -24.344 -13.445 1 98.62 205 ASN A O 1
ATOM 1620 N N . PRO A 1 206 ? 10.719 -25.281 -12.547 1 96.88 206 PRO A N 1
ATOM 1621 C CA . PRO A 1 206 ? 11.57 -26.062 -11.633 1 96.88 206 PRO A CA 1
ATOM 1622 C C . PRO A 1 206 ? 12.133 -27.312 -12.273 1 96.88 206 PRO A C 1
ATOM 1624 O O . PRO A 1 206 ? 12.891 -28.062 -11.641 1 96.88 206 PRO A O 1
ATOM 1627 N N . SER A 1 207 ? 11.914 -27.594 -13.531 1 96.81 207 SER A N 1
ATOM 1628 C CA . SER A 1 207 ? 12.172 -28.891 -14.172 1 96.81 207 SER A CA 1
ATOM 1629 C C . SER A 1 207 ? 13.625 -29.312 -13.977 1 96.81 207 SER A C 1
ATOM 1631 O O . SER A 1 207 ? 13.906 -30.5 -13.734 1 96.81 207 SER A O 1
ATOM 1633 N N . LYS A 1 208 ? 14.547 -28.406 -14.047 1 95.81 208 LYS A N 1
ATOM 1634 C CA . LYS A 1 208 ? 15.969 -28.75 -13.969 1 95.81 208 LYS A CA 1
ATOM 1635 C C . LYS A 1 208 ? 16.578 -28.25 -12.664 1 95.81 208 LYS A C 1
ATOM 1637 O O . LYS A 1 208 ? 17.781 -28.406 -12.453 1 95.81 208 LYS A O 1
ATOM 1642 N N . GLN A 1 209 ? 15.773 -27.719 -11.852 1 94.44 209 GLN A N 1
ATOM 1643 C CA . GLN A 1 209 ? 16.375 -27.047 -10.695 1 94.44 209 GLN A CA 1
ATOM 1644 C C . GLN A 1 209 ? 15.883 -27.672 -9.391 1 94.44 209 GLN A C 1
ATOM 1646 O O . GLN A 1 209 ? 16.688 -28.078 -8.547 1 94.44 209 GLN A O 1
ATOM 1651 N N . CYS A 1 210 ? 14.625 -27.766 -9.234 1 92.25 210 CYS A N 1
ATOM 1652 C CA . CYS A 1 210 ? 14.102 -28.297 -7.98 1 92.25 210 CYS A CA 1
ATOM 1653 C C . CYS A 1 210 ? 12.711 -28.891 -8.18 1 92.25 210 CYS A C 1
ATOM 1655 O O . CYS A 1 210 ? 11.773 -28.531 -7.453 1 92.25 210 CYS A O 1
ATOM 1657 N N . PRO A 1 211 ? 12.539 -29.797 -9.125 1 91.62 211 PRO A N 1
ATOM 1658 C CA . PRO A 1 211 ? 11.211 -30.375 -9.359 1 91.62 211 PRO A CA 1
ATOM 1659 C C . PRO A 1 211 ? 10.648 -31.078 -8.125 1 91.62 211 PRO A C 1
ATOM 1661 O O . PRO A 1 211 ? 9.43 -31.078 -7.91 1 91.62 211 PRO A O 1
ATOM 1664 N N . GLU A 1 212 ? 11.461 -31.656 -7.27 1 88 212 GLU A N 1
ATOM 1665 C CA . GLU A 1 212 ? 11.023 -32.375 -6.078 1 88 212 GLU A CA 1
ATOM 1666 C C . GLU A 1 212 ? 10.344 -31.438 -5.086 1 88 212 GLU A C 1
ATOM 1668 O O . GLU A 1 212 ? 9.531 -31.875 -4.27 1 88 212 GLU A O 1
ATOM 1673 N N . PHE A 1 213 ? 10.672 -30.219 -5.25 1 89.06 213 PHE A N 1
ATOM 1674 C CA . PHE A 1 213 ? 10.125 -29.234 -4.332 1 89.06 213 PHE A CA 1
ATOM 1675 C C . PHE A 1 213 ? 9.016 -28.438 -4.992 1 89.06 213 PHE A C 1
ATOM 1677 O O . PHE A 1 213 ? 7.863 -28.469 -4.543 1 89.06 213 PHE A O 1
ATOM 1684 N N . CYS A 1 214 ? 9.227 -27.844 -6.117 1 91.62 214 CYS A N 1
ATOM 1685 C CA . CYS A 1 214 ? 8.305 -26.891 -6.715 1 91.62 214 CYS A CA 1
ATOM 1686 C C . CYS A 1 214 ? 7.324 -27.578 -7.652 1 91.62 214 CYS A C 1
ATOM 1688 O O . CYS A 1 214 ? 6.348 -26.984 -8.102 1 91.62 214 CYS A O 1
ATOM 1690 N N . SER A 1 215 ? 7.523 -28.906 -7.895 1 92.94 215 SER A N 1
ATOM 1691 C CA . SER A 1 215 ? 6.566 -29.641 -8.711 1 92.94 215 SER A CA 1
ATOM 1692 C C . SER A 1 215 ? 5.797 -30.656 -7.887 1 92.94 215 SER A C 1
ATOM 1694 O O . SER A 1 215 ? 5.02 -31.453 -8.43 1 92.94 215 SER A O 1
ATOM 1696 N N . TRP A 1 216 ? 6.082 -30.641 -6.578 1 90.56 216 TRP A N 1
ATOM 1697 C CA . TRP A 1 216 ? 5.305 -31.562 -5.754 1 90.56 216 TRP A CA 1
ATOM 1698 C C . TRP A 1 216 ? 3.811 -31.297 -5.914 1 90.56 216 TRP A C 1
ATOM 1700 O O . TRP A 1 216 ? 3.363 -30.156 -5.871 1 90.56 216 TRP A O 1
ATOM 1710 N N . PRO A 1 217 ? 3.037 -32.438 -6.168 1 92 217 PRO A N 1
ATOM 1711 C CA . PRO A 1 217 ? 3.381 -33.844 -5.922 1 92 217 PRO A CA 1
ATOM 1712 C C . PRO A 1 217 ? 3.803 -34.562 -7.191 1 92 217 PRO A C 1
ATOM 1714 O O . PRO A 1 217 ? 3.848 -35.812 -7.207 1 92 217 PRO A O 1
ATOM 1717 N N . TYR A 1 218 ? 4.125 -33.938 -8.297 1 94.62 218 TYR A N 1
ATOM 1718 C CA . TYR A 1 218 ? 4.43 -34.562 -9.57 1 94.62 218 TYR A CA 1
ATOM 1719 C C . TYR A 1 218 ? 5.906 -34.938 -9.664 1 94.62 218 TYR A C 1
ATOM 1721 O O . TYR A 1 218 ? 6.379 -35.375 -10.711 1 94.62 218 TYR A O 1
ATOM 1729 N N . ALA A 1 219 ? 6.613 -34.719 -8.773 1 89.38 219 ALA A N 1
ATOM 1730 C CA . ALA A 1 219 ? 8 -35.156 -8.664 1 89.38 219 ALA A CA 1
ATOM 1731 C C . ALA A 1 219 ? 8.273 -35.781 -7.285 1 89.38 219 ALA A C 1
ATOM 1733 O O . ALA A 1 219 ? 7.73 -35.312 -6.281 1 89.38 219 ALA A O 1
ATOM 1734 N N . ALA A 1 220 ? 9.031 -36.906 -7.434 1 76.5 220 ALA A N 1
ATOM 1735 C CA . ALA A 1 220 ? 9.352 -37.625 -6.195 1 76.5 220 ALA A CA 1
ATOM 1736 C C . ALA A 1 220 ? 10.453 -36.875 -5.426 1 76.5 220 ALA A C 1
ATOM 1738 O O . ALA A 1 220 ? 11.344 -36.281 -6.027 1 76.5 220 ALA A O 1
ATOM 1739 N N . GLY A 1 221 ? 10.25 -36.688 -4.215 1 65.81 221 GLY A N 1
ATOM 1740 C CA . GLY A 1 221 ? 11.227 -36.094 -3.311 1 65.81 221 GLY A CA 1
ATOM 1741 C C . GLY A 1 221 ? 10.758 -36.062 -1.868 1 65.81 221 GLY A C 1
ATOM 1742 O O . GLY A 1 221 ? 9.562 -36.188 -1.595 1 65.81 221 GLY A O 1
ATOM 1743 N N . GLY A 1 222 ? 11.664 -36.094 -1.003 1 55.5 222 GLY A N 1
ATOM 1744 C CA . GLY A 1 222 ? 11.352 -36.125 0.418 1 55.5 222 GLY A CA 1
ATOM 1745 C C . GLY A 1 222 ? 10.625 -37.406 0.833 1 55.5 222 GLY A C 1
ATOM 1746 O O . GLY A 1 222 ? 11.102 -38.5 0.563 1 55.5 222 GLY A O 1
ATOM 1747 N N . PHE A 1 223 ? 9.375 -37.125 1.475 1 53.47 223 PHE A N 1
ATOM 1748 C CA . PHE A 1 223 ? 8.57 -38.188 2.047 1 53.47 223 PHE A CA 1
ATOM 1749 C C . PHE A 1 223 ? 7.766 -38.906 0.967 1 53.47 223 PHE A C 1
ATOM 1751 O O . PHE A 1 223 ? 7.195 -39.969 1.209 1 53.47 223 PHE A O 1
ATOM 1758 N N . GLN A 1 224 ? 7.688 -38.188 -0.203 1 59.59 224 GLN A N 1
ATOM 1759 C CA . GLN A 1 224 ? 6.906 -38.812 -1.257 1 59.59 224 GLN A CA 1
ATOM 1760 C C . GLN A 1 224 ? 7.766 -39.781 -2.076 1 59.59 224 GLN A C 1
ATOM 1762 O O . GLN A 1 224 ? 8.719 -39.344 -2.732 1 59.59 224 GLN A O 1
ATOM 1767 N N . THR A 1 225 ? 7.434 -41 -1.848 1 66.06 225 THR A N 1
ATOM 1768 C CA . THR A 1 225 ? 8.242 -42.031 -2.461 1 66.06 225 THR A CA 1
ATOM 1769 C C . THR A 1 225 ? 7.91 -42.188 -3.941 1 66.06 225 THR A C 1
ATOM 1771 O O . THR A 1 225 ? 8.781 -42.5 -4.75 1 66.06 225 THR A O 1
ATOM 1774 N N . LYS A 1 226 ? 6.652 -41.875 -4.242 1 84.69 226 LYS A N 1
ATOM 1775 C CA . LYS A 1 226 ? 6.301 -42.031 -5.648 1 84.69 226 LYS A CA 1
ATOM 1776 C C . LYS A 1 226 ? 5.586 -40.781 -6.18 1 84.69 226 LYS A C 1
ATOM 1778 O O . LYS A 1 226 ? 4.598 -40.344 -5.598 1 84.69 226 LYS A O 1
ATOM 1783 N N . ALA A 1 227 ? 6.156 -40.25 -7.254 1 91.88 227 ALA A N 1
ATOM 1784 C CA . ALA A 1 227 ? 5.566 -39.094 -7.895 1 91.88 227 ALA A CA 1
ATOM 1785 C C . ALA A 1 227 ? 4.238 -39.438 -8.555 1 91.88 227 ALA A C 1
ATOM 1787 O O . ALA A 1 227 ? 4.09 -40.5 -9.156 1 91.88 227 ALA A O 1
ATOM 1788 N N . LEU A 1 228 ? 3.275 -38.562 -8.375 1 94.88 228 LEU A N 1
ATOM 1789 C CA . LEU A 1 228 ? 2.047 -38.656 -9.156 1 94.88 228 LEU A CA 1
ATOM 1790 C C . LEU A 1 228 ? 2.291 -38.281 -10.609 1 94.88 228 LEU A C 1
ATOM 1792 O O . LEU A 1 228 ? 3.299 -37.656 -10.93 1 94.88 228 LEU A O 1
ATOM 1796 N N . ILE A 1 229 ? 1.399 -38.781 -11.461 1 96.62 229 ILE A N 1
ATOM 1797 C CA . ILE A 1 229 ? 1.535 -38.469 -12.883 1 96.62 229 ILE A CA 1
ATOM 1798 C C . ILE A 1 229 ? 0.966 -37.062 -13.156 1 96.62 229 ILE A C 1
ATOM 1800 O O . ILE A 1 229 ? -0.179 -36.781 -12.805 1 96.62 229 ILE A O 1
ATOM 1804 N N . ALA A 1 230 ? 1.729 -36.188 -13.805 1 97.81 230 ALA A N 1
ATOM 1805 C CA . ALA A 1 230 ? 1.326 -34.844 -14.133 1 97.81 230 ALA A CA 1
ATOM 1806 C C . ALA A 1 230 ? 0.277 -34.812 -15.242 1 97.81 230 ALA A C 1
ATOM 1808 O O . ALA A 1 230 ? 0.41 -35.531 -16.234 1 97.81 230 ALA A O 1
ATOM 1809 N N . PRO A 1 231 ? -0.698 -34 -15.141 1 97.94 231 PRO A N 1
ATOM 1810 C CA . PRO A 1 231 ? -1.829 -34.062 -16.062 1 97.94 231 PRO A CA 1
ATOM 1811 C C . PRO A 1 231 ? -1.458 -33.625 -17.484 1 97.94 231 PRO A C 1
ATOM 1813 O O . PRO A 1 231 ? -2.115 -34.031 -18.453 1 97.94 231 PRO A O 1
ATOM 1816 N N . ASN A 1 232 ? -0.402 -32.844 -17.672 1 98.19 232 ASN A N 1
ATOM 1817 C CA . ASN A 1 232 ? -0.063 -32.375 -19.016 1 98.19 232 ASN A CA 1
ATOM 1818 C C . ASN A 1 232 ? 1.266 -32.969 -19.484 1 98.19 232 ASN A C 1
ATOM 1820 O O . ASN A 1 232 ? 1.854 -32.469 -20.453 1 98.19 232 ASN A O 1
ATOM 1824 N N . GLY A 1 233 ? 1.737 -33.906 -18.75 1 96.56 233 GLY A N 1
ATOM 1825 C CA . GLY A 1 233 ? 2.918 -34.656 -19.156 1 96.56 233 GLY A CA 1
ATOM 1826 C C . GLY A 1 233 ? 4.207 -33.875 -18.969 1 96.56 233 GLY A C 1
ATOM 1827 O O . GLY A 1 233 ? 5.246 -34.25 -19.516 1 96.56 233 GLY A O 1
ATOM 1828 N N . ASP A 1 234 ? 4.188 -32.812 -18.328 1 97.94 234 ASP A N 1
ATOM 1829 C CA . ASP A 1 234 ? 5.316 -31.922 -18.062 1 97.94 234 ASP A CA 1
ATOM 1830 C C . ASP A 1 234 ? 5.316 -31.469 -16.594 1 97.94 234 ASP A C 1
ATOM 1832 O O . ASP A 1 234 ? 4.695 -30.469 -16.25 1 97.94 234 ASP A O 1
ATOM 1836 N N . ALA A 1 235 ? 6.098 -32.219 -15.742 1 96.75 235 ALA A N 1
ATOM 1837 C CA . ALA A 1 235 ? 6.094 -31.969 -14.312 1 96.75 235 ALA A CA 1
ATOM 1838 C C . ALA A 1 235 ? 6.582 -30.547 -14.016 1 96.75 235 ALA A C 1
ATOM 1840 O O . ALA A 1 235 ? 6.156 -29.922 -13.039 1 96.75 235 ALA A O 1
ATOM 1841 N N . GLY A 1 236 ? 7.484 -30.047 -14.828 1 97.5 236 GLY A N 1
ATOM 1842 C CA . GLY A 1 236 ? 7.949 -28.672 -14.664 1 97.5 236 GLY A CA 1
ATOM 1843 C C . GLY A 1 236 ? 6.855 -27.641 -14.875 1 97.5 236 GLY A C 1
ATOM 1844 O O . GLY A 1 236 ? 6.602 -26.812 -14 1 97.5 236 GLY A O 1
ATOM 1845 N N . ILE A 1 237 ? 6.121 -27.719 -15.977 1 98.75 237 ILE A N 1
ATOM 1846 C CA . ILE A 1 237 ? 5.066 -26.766 -16.328 1 98.75 237 ILE A CA 1
ATOM 1847 C C . ILE A 1 237 ? 3.875 -26.953 -15.391 1 98.75 237 ILE A C 1
ATOM 1849 O O . ILE A 1 237 ? 3.266 -25.984 -14.953 1 98.75 237 ILE A O 1
ATOM 1853 N N . ASP A 1 238 ? 3.584 -28.203 -15.062 1 98.31 238 ASP A N 1
ATOM 1854 C CA . ASP A 1 238 ? 2.502 -28.438 -14.117 1 98.31 238 ASP A CA 1
ATOM 1855 C C . ASP A 1 238 ? 2.859 -27.906 -12.727 1 98.31 238 ASP A C 1
ATOM 1857 O O . ASP A 1 238 ? 1.986 -27.438 -11.992 1 98.31 238 ASP A O 1
ATOM 1861 N N . GLY A 1 239 ? 4.145 -28.031 -12.359 1 96.25 239 GLY A N 1
ATOM 1862 C CA . GLY A 1 239 ? 4.609 -27.391 -11.141 1 96.25 239 GLY A CA 1
ATOM 1863 C C . GLY A 1 239 ? 4.492 -25.875 -11.172 1 96.25 239 GLY A C 1
ATOM 1864 O O . GLY A 1 239 ? 4.078 -25.266 -10.188 1 96.25 239 GLY A O 1
ATOM 1865 N N . MET A 1 240 ? 4.848 -25.266 -12.289 1 98 240 MET A N 1
ATOM 1866 C CA . MET A 1 240 ? 4.664 -23.828 -12.453 1 98 240 MET A CA 1
ATOM 1867 C C . MET A 1 240 ? 3.199 -23.438 -12.258 1 98 240 MET A C 1
ATOM 1869 O O . MET A 1 240 ? 2.896 -22.438 -11.625 1 98 240 MET A O 1
ATOM 1873 N N . ILE A 1 241 ? 2.314 -24.25 -12.797 1 98 241 ILE A N 1
ATOM 1874 C CA . ILE A 1 241 ? 0.888 -23.953 -12.727 1 98 241 ILE A CA 1
ATOM 1875 C C . ILE A 1 241 ? 0.424 -23.953 -11.273 1 98 241 ILE A C 1
ATOM 1877 O O . ILE A 1 241 ? -0.35 -23.094 -10.859 1 98 241 ILE A O 1
ATOM 1881 N N . ILE A 1 242 ? 0.896 -24.891 -10.523 1 95.75 242 ILE A N 1
ATOM 1882 C CA . ILE A 1 242 ? 0.587 -24.922 -9.094 1 95.75 242 ILE A CA 1
ATOM 1883 C C . ILE A 1 242 ? 1.034 -23.625 -8.438 1 95.75 242 ILE A C 1
ATOM 1885 O O . ILE A 1 242 ? 0.264 -23 -7.703 1 95.75 242 ILE A O 1
ATOM 1889 N N . THR A 1 243 ? 2.24 -23.219 -8.727 1 95.81 243 THR A N 1
ATOM 1890 C CA . THR A 1 243 ? 2.801 -22.016 -8.141 1 95.81 243 THR A CA 1
ATOM 1891 C C . THR A 1 243 ? 2.07 -20.781 -8.656 1 95.81 243 THR A C 1
ATOM 1893 O O . THR A 1 243 ? 1.8 -19.844 -7.898 1 95.81 243 THR A O 1
ATOM 1896 N N . ILE A 1 244 ? 1.749 -20.734 -9.914 1 97.5 244 ILE A N 1
ATOM 1897 C CA . ILE A 1 244 ? 1.023 -19.609 -10.516 1 97.5 244 ILE A CA 1
ATOM 1898 C C . ILE A 1 244 ? -0.333 -19.453 -9.828 1 97.5 244 ILE A C 1
ATOM 1900 O O . ILE A 1 244 ? -0.727 -18.344 -9.469 1 97.5 244 ILE A O 1
ATOM 1904 N N . ALA A 1 245 ? -1.021 -20.547 -9.664 1 96.19 245 ALA A N 1
ATOM 1905 C CA . ALA A 1 245 ? -2.318 -20.5 -8.992 1 96.19 245 ALA A CA 1
ATOM 1906 C C . ALA A 1 245 ? -2.188 -19.922 -7.586 1 96.19 245 ALA A C 1
ATOM 1908 O O . ALA A 1 245 ? -2.977 -19.062 -7.188 1 96.19 245 ALA A O 1
ATOM 1909 N N . ASN A 1 246 ? -1.238 -20.406 -6.895 1 94.62 246 ASN A N 1
ATOM 1910 C CA . ASN A 1 246 ? -0.958 -19.891 -5.555 1 94.62 246 ASN A CA 1
ATOM 1911 C C . ASN A 1 246 ? -0.697 -18.391 -5.566 1 94.62 246 ASN A C 1
ATOM 1913 O O . ASN A 1 246 ? -1.27 -17.656 -4.762 1 94.62 246 ASN A O 1
ATOM 1917 N N . LEU A 1 247 ? 0.076 -17.969 -6.5 1 95.62 247 LEU A N 1
ATOM 1918 C CA . LEU A 1 247 ? 0.469 -16.562 -6.586 1 95.62 247 LEU A CA 1
ATOM 1919 C C . LEU A 1 247 ? -0.711 -15.703 -7.004 1 95.62 247 LEU A C 1
ATOM 1921 O O . LEU A 1 247 ? -0.89 -14.594 -6.48 1 95.62 247 LEU A O 1
ATOM 1925 N N . LEU A 1 248 ? -1.473 -16.203 -7.93 1 96.81 248 LEU A N 1
ATOM 1926 C CA . LEU A 1 248 ? -2.637 -15.43 -8.352 1 96.81 248 LEU A CA 1
ATOM 1927 C C . LEU A 1 248 ? -3.619 -15.242 -7.203 1 96.81 248 LEU A C 1
ATOM 1929 O O . LEU A 1 248 ? -4.18 -14.164 -7.027 1 96.81 248 LEU A O 1
ATOM 1933 N N . ALA A 1 249 ? -3.797 -16.281 -6.426 1 95.75 249 ALA A N 1
ATOM 1934 C CA . ALA A 1 249 ? -4.648 -16.156 -5.242 1 95.75 249 ALA A CA 1
ATOM 1935 C C . ALA A 1 249 ? -4.082 -15.133 -4.262 1 95.75 249 ALA A C 1
ATOM 1937 O O . ALA A 1 249 ? -4.824 -14.32 -3.711 1 95.75 249 ALA A O 1
ATOM 1938 N N . GLY A 1 250 ? -2.799 -15.195 -4.074 1 95.19 250 GLY A N 1
ATOM 1939 C CA . GLY A 1 250 ? -2.139 -14.227 -3.211 1 95.19 250 GLY A CA 1
ATOM 1940 C C . GLY A 1 250 ? -2.242 -12.805 -3.721 1 95.19 250 GLY A C 1
ATOM 1941 O O . GLY A 1 250 ? -2.609 -11.898 -2.973 1 95.19 250 GLY A O 1
ATOM 1942 N N . MET A 1 251 ? -1.987 -12.609 -4.977 1 96.75 251 MET A N 1
ATOM 1943 C CA . MET A 1 251 ? -2.051 -11.281 -5.578 1 96.75 251 MET A CA 1
ATOM 1944 C C . MET A 1 251 ? -3.488 -10.773 -5.629 1 96.75 251 MET A C 1
ATOM 1946 O O . MET A 1 251 ? -3.73 -9.57 -5.543 1 96.75 251 MET A O 1
ATOM 1950 N N . GLY A 1 252 ? -4.43 -11.664 -5.766 1 97.38 252 GLY A N 1
ATOM 1951 C CA . GLY A 1 252 ? -5.832 -11.281 -5.738 1 97.38 252 GLY A CA 1
ATOM 1952 C C . GLY A 1 252 ? -6.289 -10.781 -4.379 1 97.38 252 GLY A C 1
ATOM 1953 O O . GLY A 1 252 ? -7.02 -9.797 -4.285 1 97.38 252 GLY A O 1
ATOM 1954 N N . THR A 1 253 ? -5.824 -11.453 -3.273 1 96.75 253 THR A N 1
ATOM 1955 C CA . THR A 1 253 ? -6.355 -11.203 -1.938 1 96.75 253 THR A CA 1
ATOM 1956 C C . THR A 1 253 ? -5.422 -10.289 -1.146 1 96.75 253 THR A C 1
ATOM 1958 O O . THR A 1 253 ? -5.809 -9.742 -0.11 1 96.75 253 THR A O 1
ATOM 1961 N N . ASN A 1 254 ? -4.188 -10.109 -1.62 1 95.44 254 ASN A N 1
ATOM 1962 C CA . ASN A 1 254 ? -3.172 -9.32 -0.929 1 95.44 254 ASN A CA 1
ATOM 1963 C C . ASN A 1 254 ? -2.176 -8.711 -1.908 1 95.44 254 ASN A C 1
ATOM 1965 O O . ASN A 1 254 ? -0.966 -8.891 -1.767 1 95.44 254 ASN A O 1
ATOM 1969 N N . PRO A 1 255 ? -2.676 -7.879 -2.842 1 96.44 255 PRO A N 1
ATOM 1970 C CA . PRO A 1 255 ? -1.818 -7.418 -3.936 1 96.44 255 PRO A CA 1
ATOM 1971 C C . PRO A 1 255 ? -0.65 -6.562 -3.445 1 96.44 255 PRO A C 1
ATOM 1973 O O . PRO A 1 255 ? 0.413 -6.547 -4.07 1 96.44 255 PRO A O 1
ATOM 1976 N N . TYR A 1 256 ? -0.778 -5.887 -2.27 1 93.69 256 TYR A N 1
ATOM 1977 C CA . TYR A 1 256 ? 0.228 -4.91 -1.863 1 93.69 256 TYR A CA 1
ATOM 1978 C C . TYR A 1 256 ? 0.818 -5.273 -0.505 1 93.69 256 TYR A C 1
ATOM 1980 O O . TYR A 1 256 ? 1.491 -4.453 0.123 1 93.69 256 TYR A O 1
ATOM 1988 N N . GLY A 1 257 ? 0.45 -6.43 0.009 1 90.19 257 GLY A N 1
ATOM 1989 C CA . GLY A 1 257 ? 0.982 -6.887 1.283 1 90.19 257 GLY A CA 1
ATOM 1990 C C . GLY A 1 257 ? 0.284 -6.266 2.479 1 90.19 257 GLY A C 1
ATOM 1991 O O . GLY A 1 257 ? 0.835 -6.238 3.58 1 90.19 257 GLY A O 1
ATOM 1992 N N . ASN A 1 258 ? -0.874 -5.695 2.256 1 89.44 258 ASN A N 1
ATOM 1993 C CA . ASN A 1 258 ? -1.553 -5.012 3.352 1 89.44 258 ASN A CA 1
ATOM 1994 C C . ASN A 1 258 ? -3.047 -5.32 3.363 1 89.44 258 ASN A C 1
ATOM 1996 O O . ASN A 1 258 ? -3.844 -4.523 3.865 1 89.44 258 ASN A O 1
ATOM 2000 N N . ALA A 1 259 ? -3.443 -6.434 2.736 1 92.62 259 ALA A N 1
ATOM 2001 C CA . ALA A 1 259 ? -4.832 -6.883 2.811 1 92.62 259 ALA A CA 1
ATOM 2002 C C . ALA A 1 259 ? -4.953 -8.156 3.639 1 92.62 259 ALA A C 1
ATOM 2004 O O . ALA A 1 259 ? -4.969 -8.109 4.871 1 92.62 259 ALA A O 1
ATOM 2005 N N . PHE A 1 260 ? -4.887 -9.305 3.053 1 91.62 260 PHE A N 1
ATOM 2006 C CA . PHE A 1 260 ? -5.121 -10.516 3.834 1 91.62 260 PHE A CA 1
ATOM 2007 C C . PHE A 1 260 ? -3.84 -11.328 3.969 1 91.62 260 PHE A C 1
ATOM 2009 O O . PHE A 1 260 ? -3.324 -11.852 2.982 1 91.62 260 PHE A O 1
ATOM 2016 N N . PHE A 1 261 ? -3.285 -11.438 5.207 1 88.31 261 PHE A N 1
ATOM 2017 C CA . PHE A 1 261 ? -2.139 -12.281 5.52 1 88.31 261 PHE A CA 1
ATOM 2018 C C . PHE A 1 261 ? -2.027 -12.508 7.023 1 88.31 261 PHE A C 1
ATOM 2020 O O . PHE A 1 261 ? -2.574 -11.734 7.816 1 88.31 261 PHE A O 1
ATOM 2027 N N . GLN A 1 262 ? -1.339 -13.539 7.348 1 83.31 262 GLN A N 1
ATOM 2028 C CA . GLN A 1 262 ? -1.066 -13.844 8.75 1 83.31 262 GLN A CA 1
ATOM 2029 C C . GLN A 1 262 ? 0.243 -13.211 9.203 1 83.31 262 GLN A C 1
ATOM 2031 O O . GLN A 1 262 ? 1.035 -12.742 8.383 1 83.31 262 GLN A O 1
ATOM 2036 N N . ALA A 1 263 ? 0.425 -13.25 10.5 1 69.94 263 ALA A N 1
ATOM 2037 C CA . ALA A 1 263 ? 1.597 -12.633 11.109 1 69.94 263 ALA A CA 1
ATOM 2038 C C . ALA A 1 263 ? 2.887 -13.211 10.539 1 69.94 263 ALA A C 1
ATOM 2040 O O . ALA A 1 263 ? 3.885 -12.5 10.398 1 69.94 263 ALA A O 1
ATOM 2041 N N . ASP A 1 264 ? 2.803 -14.398 10.07 1 67.56 264 ASP A N 1
ATOM 2042 C CA . ASP A 1 264 ? 4.004 -15.039 9.539 1 67.56 264 ASP A CA 1
ATOM 2043 C C . ASP A 1 264 ? 4.09 -14.867 8.023 1 67.56 264 ASP A C 1
ATOM 2045 O O . ASP A 1 264 ? 4.973 -15.43 7.375 1 67.56 264 ASP A O 1
ATOM 2049 N N . GLY A 1 265 ? 3.156 -14.188 7.52 1 77.19 265 GLY A N 1
ATOM 2050 C CA . GLY A 1 265 ? 3.229 -13.82 6.113 1 77.19 265 GLY A CA 1
ATOM 2051 C C . GLY A 1 265 ? 2.455 -14.766 5.215 1 77.19 265 GLY A C 1
ATOM 2052 O O . GLY A 1 265 ? 2.391 -14.57 4 1 77.19 265 GLY A O 1
ATOM 2053 N N . LEU A 1 266 ? 1.804 -15.773 5.75 1 85.88 266 LEU A N 1
ATOM 2054 C CA . LEU A 1 266 ? 1.039 -16.719 4.949 1 85.88 266 LEU A CA 1
ATOM 2055 C C . LEU A 1 266 ? -0.216 -16.062 4.383 1 85.88 266 LEU A C 1
ATOM 2057 O O . LEU A 1 266 ? -0.881 -15.289 5.07 1 85.88 266 LEU A O 1
ATOM 2061 N N . GLU A 1 267 ? -0.468 -16.422 3.146 1 91.69 267 GLU A N 1
ATOM 2062 C CA . GLU A 1 267 ? -1.593 -15.828 2.428 1 91.69 267 GLU A CA 1
ATOM 2063 C C . GLU A 1 267 ? -2.656 -16.875 2.111 1 91.69 267 GLU A C 1
ATOM 2065 O O . GLU A 1 267 ? -2.674 -17.953 2.713 1 91.69 267 GLU A O 1
ATOM 2070 N N . ALA A 1 268 ? -3.604 -16.578 1.286 1 90.94 268 ALA A N 1
ATOM 2071 C CA . ALA A 1 268 ? -4.828 -17.328 1.058 1 90.94 268 ALA A CA 1
ATOM 2072 C C . ALA A 1 268 ? -4.516 -18.812 0.798 1 90.94 268 ALA A C 1
ATOM 2074 O O . ALA A 1 268 ? -5.086 -19.688 1.442 1 90.94 268 ALA A O 1
ATOM 2075 N N . SER A 1 269 ? -3.643 -19.078 -0.142 1 89.38 269 SER A N 1
ATOM 2076 C CA . SER A 1 269 ? -3.295 -20.469 -0.432 1 89.38 269 SER A CA 1
ATOM 2077 C C . SER A 1 269 ? -2.131 -20.938 0.433 1 89.38 269 SER A C 1
ATOM 2079 O O . SER A 1 269 ? -1.951 -22.141 0.641 1 89.38 269 SER A O 1
ATOM 2081 N N . GLY A 1 270 ? -1.373 -20.016 0.948 1 84.81 270 GLY A N 1
ATOM 2082 C CA . GLY A 1 270 ? -0.242 -20.359 1.798 1 84.81 270 GLY A CA 1
ATOM 2083 C C . GLY A 1 270 ? -0.65 -21.047 3.092 1 84.81 270 GLY A C 1
ATOM 2084 O O . GLY A 1 270 ? 0.033 -21.953 3.564 1 84.81 270 GLY A O 1
ATOM 2085 N N . VAL A 1 271 ? -1.785 -20.641 3.57 1 83.88 271 VAL A N 1
ATOM 2086 C CA . VAL A 1 271 ? -2.283 -21.219 4.812 1 83.88 271 VAL A CA 1
ATOM 2087 C C . VAL A 1 271 ? -2.732 -22.656 4.566 1 83.88 271 VAL A C 1
ATOM 2089 O O . VAL A 1 271 ? -2.822 -23.469 5.5 1 83.88 271 VAL A O 1
ATOM 2092 N N . CYS A 1 272 ? -2.996 -23 3.346 1 88.25 272 CYS A N 1
ATOM 2093 C CA . CYS A 1 272 ? -3.453 -24.312 2.943 1 88.25 272 CYS A CA 1
ATOM 2094 C C . CYS A 1 272 ? -2.363 -25.062 2.184 1 88.25 272 CYS A C 1
ATOM 2096 O O . CYS A 1 272 ? -2.652 -25.812 1.243 1 88.25 272 CYS A O 1
ATOM 2098 N N . GLN A 1 273 ? -1.199 -24.781 2.568 1 81.38 273 GLN A N 1
ATOM 2099 C CA . GLN A 1 273 ? -0.057 -25.344 1.86 1 81.38 273 GLN A CA 1
ATOM 2100 C C . GLN A 1 273 ? -0.12 -26.875 1.849 1 81.38 273 GLN A C 1
ATOM 2102 O O . GLN A 1 273 ? -0.336 -27.5 2.889 1 81.38 273 GLN A O 1
ATOM 2107 N N . GLY A 1 274 ? 0.072 -27.453 0.687 1 84.12 274 GLY A N 1
ATOM 2108 C CA . GLY A 1 274 ? 0.132 -28.906 0.54 1 84.12 274 GLY A CA 1
ATOM 2109 C C . GLY A 1 274 ? -1.237 -29.562 0.478 1 84.12 274 GLY A C 1
ATOM 2110 O O . GLY A 1 274 ? -1.344 -30.781 0.369 1 84.12 274 GLY A O 1
ATOM 2111 N N . ILE A 1 275 ? -2.229 -28.797 0.568 1 91.12 275 ILE A N 1
ATOM 2112 C CA . ILE A 1 275 ? -3.584 -29.344 0.549 1 91.12 275 ILE A CA 1
ATOM 2113 C C . ILE A 1 275 ? -4.195 -29.156 -0.839 1 91.12 275 ILE A C 1
ATOM 2115 O O . ILE A 1 275 ? -4.441 -28.031 -1.271 1 91.12 275 ILE A O 1
ATOM 2119 N N . TYR A 1 276 ? -4.484 -30.297 -1.494 1 94.12 276 TYR A N 1
ATOM 2120 C CA . TYR A 1 276 ? -5.039 -30.266 -2.844 1 94.12 276 TYR A CA 1
ATOM 2121 C C . TYR A 1 276 ? -6.348 -31.047 -2.916 1 94.12 276 TYR A C 1
ATOM 2123 O O . TYR A 1 276 ? -7.023 -31.031 -3.949 1 94.12 276 TYR A O 1
ATOM 2131 N N . GLY A 1 277 ? -6.691 -31.703 -1.83 1 94.31 277 GLY A N 1
ATOM 2132 C CA . GLY A 1 277 ? -7.887 -32.531 -1.748 1 94.31 277 GLY A CA 1
ATOM 2133 C C . GLY A 1 277 ? -8.219 -32.938 -0.331 1 94.31 277 GLY A C 1
ATOM 2134 O O . GLY A 1 277 ? -7.457 -32.688 0.6 1 94.31 277 GLY A O 1
ATOM 2135 N N . LYS A 1 278 ? -9.352 -33.625 -0.222 1 93.25 278 LYS A N 1
ATOM 2136 C CA . LYS A 1 278 ? -9.812 -34.094 1.08 1 93.25 278 LYS A CA 1
ATOM 2137 C C . LYS A 1 278 ? -8.82 -35.094 1.694 1 93.25 278 LYS A C 1
ATOM 2139 O O . LYS A 1 278 ? -8.289 -35.969 1.002 1 93.25 278 LYS A O 1
ATOM 2144 N N . GLY A 1 279 ? -8.586 -34.875 3.008 1 91.25 279 GLY A N 1
ATOM 2145 C CA . GLY A 1 279 ? -7.77 -35.812 3.744 1 91.25 279 GLY A CA 1
ATOM 2146 C C . GLY A 1 279 ? -6.281 -35.562 3.586 1 91.25 279 GLY A C 1
ATOM 2147 O O . GLY A 1 279 ? -5.461 -36.406 3.955 1 91.25 279 GLY A O 1
ATOM 2148 N N . ALA A 1 280 ? -5.902 -34.5 3.055 1 90.31 280 ALA A N 1
ATOM 2149 C CA . ALA A 1 280 ? -4.492 -34.188 2.869 1 90.31 280 ALA A CA 1
ATOM 2150 C C . ALA A 1 280 ? -3.748 -34.188 4.203 1 90.31 280 ALA A C 1
ATOM 2152 O O . ALA A 1 280 ? -4.309 -33.781 5.23 1 90.31 280 ALA A O 1
ATOM 2153 N N . PHE A 1 281 ? -2.512 -34.594 4.273 1 83.81 281 PHE A N 1
ATOM 2154 C CA . PHE A 1 281 ? -1.551 -34.5 5.367 1 83.81 281 PHE A CA 1
ATOM 2155 C C . PHE A 1 281 ? -0.125 -34.438 4.832 1 83.81 281 PHE A C 1
ATOM 2157 O O . PHE A 1 281 ? 0.103 -34.625 3.635 1 83.81 281 PHE A O 1
ATOM 2164 N N . PRO A 1 282 ? 0.814 -34.125 5.641 1 78.31 282 PRO A N 1
ATOM 2165 C CA . PRO A 1 282 ? 2.178 -34.031 5.109 1 78.31 282 PRO A CA 1
ATOM 2166 C C . PRO A 1 282 ? 2.574 -35.281 4.301 1 78.31 282 PRO A C 1
ATOM 2168 O O . PRO A 1 282 ? 2.512 -36.406 4.809 1 78.31 282 PRO A O 1
ATOM 2171 N N . GLY A 1 283 ? 2.885 -35.062 3.035 1 79.94 283 GLY A N 1
ATOM 2172 C CA . GLY A 1 283 ? 3.295 -36.125 2.154 1 79.94 283 GLY A CA 1
ATOM 2173 C C . GLY A 1 283 ? 2.15 -36.719 1.341 1 79.94 283 GLY A C 1
ATOM 2174 O O . GLY A 1 283 ? 2.363 -37.562 0.479 1 79.94 283 GLY A O 1
ATOM 2175 N N . TYR A 1 284 ? 1.01 -36.281 1.593 1 88 284 TYR A N 1
ATOM 2176 C CA . TYR A 1 284 ? -0.181 -36.719 0.87 1 88 284 TYR A CA 1
ATOM 2177 C C . TYR A 1 284 ? -1.049 -35.531 0.484 1 88 284 TYR A C 1
ATOM 2179 O O . TYR A 1 284 ? -1.575 -34.844 1.353 1 88 284 TYR A O 1
ATOM 2187 N N . PRO A 1 285 ? -1.196 -35.312 -0.843 1 91.31 285 PRO A N 1
ATOM 2188 C CA . PRO A 1 285 ? -1.872 -34.094 -1.284 1 91.31 285 PRO A CA 1
ATOM 2189 C C . PRO A 1 285 ? -3.383 -34.125 -1.064 1 91.31 285 PRO A C 1
ATOM 2191 O O . PRO A 1 285 ? -4.062 -33.125 -1.188 1 91.31 285 PRO A O 1
ATOM 2194 N N . GLY A 1 286 ? -3.908 -35.25 -0.654 1 92.88 286 GLY A N 1
ATOM 2195 C CA . GLY A 1 286 ? -5.344 -35.438 -0.547 1 92.88 286 GLY A CA 1
ATOM 2196 C C . GLY A 1 286 ? -5.938 -36.219 -1.721 1 92.88 286 GLY A C 1
ATOM 2197 O O . GLY A 1 286 ? -5.219 -36.594 -2.648 1 92.88 286 GLY A O 1
ATOM 2198 N N . GLU A 1 287 ? -7.242 -36.469 -1.617 1 95.31 287 GLU A N 1
ATOM 2199 C CA . GLU A 1 287 ? -7.945 -37.188 -2.686 1 95.31 287 GLU A CA 1
ATOM 2200 C C . GLU A 1 287 ? -8.008 -36.344 -3.955 1 95.31 287 GLU A C 1
ATOM 2202 O O . GLU A 1 287 ? -8.531 -35.219 -3.943 1 95.31 287 GLU A O 1
ATOM 2207 N N . LEU A 1 288 ? -7.414 -36.938 -4.988 1 96.5 288 LEU A N 1
ATOM 2208 C CA . LEU A 1 288 ? -7.41 -36.25 -6.285 1 96.5 288 LEU A CA 1
ATOM 2209 C C . LEU A 1 288 ? -8.172 -37.094 -7.32 1 96.5 288 LEU A C 1
ATOM 2211 O O . LEU A 1 288 ? -8.336 -38.281 -7.16 1 96.5 288 LEU A O 1
ATOM 2215 N N . GLN A 1 289 ? -8.688 -36.375 -8.312 1 96.31 289 GLN A N 1
ATOM 2216 C CA . GLN A 1 289 ? -9.203 -37.062 -9.477 1 96.31 289 GLN A CA 1
ATOM 2217 C C . GLN A 1 289 ? -8.062 -37.688 -10.297 1 96.31 289 GLN A C 1
ATOM 2219 O O . GLN A 1 289 ? -6.934 -37.188 -10.266 1 96.31 289 GLN A O 1
ATOM 2224 N N . VAL A 1 290 ? -8.391 -38.75 -10.938 1 97.38 290 VAL A N 1
ATOM 2225 C CA . VAL A 1 290 ? -7.41 -39.406 -11.781 1 97.38 290 VAL A CA 1
ATOM 2226 C C . VAL A 1 290 ? -7.988 -39.625 -13.18 1 97.38 290 VAL A C 1
ATOM 2228 O O . VAL A 1 290 ? -9.117 -40.094 -13.328 1 97.38 290 VAL A O 1
ATOM 2231 N N . ASP A 1 291 ? -7.254 -39.094 -14.156 1 96.75 291 ASP A N 1
ATOM 2232 C CA . ASP A 1 291 ? -7.641 -39.375 -15.539 1 96.75 291 ASP A CA 1
ATOM 2233 C C . ASP A 1 291 ? -7.473 -40.844 -15.875 1 96.75 291 ASP A C 1
ATOM 2235 O O . ASP A 1 291 ? -6.371 -41.406 -15.773 1 96.75 291 ASP A O 1
ATOM 2239 N N . ASN A 1 292 ? -8.469 -41.5 -16.328 1 96.06 292 ASN A N 1
ATOM 2240 C CA . ASN A 1 292 ? -8.453 -42.938 -16.531 1 96.06 292 ASN A CA 1
ATOM 2241 C C . ASN A 1 292 ? -7.523 -43.344 -17.672 1 96.06 292 ASN A C 1
ATOM 2243 O O . ASN A 1 292 ? -6.941 -44.438 -17.656 1 96.06 292 ASN A O 1
ATOM 2247 N N . SER A 1 293 ? -7.402 -42.5 -18.625 1 96.12 293 SER A N 1
ATOM 2248 C CA . SER A 1 293 ? -6.609 -42.812 -19.797 1 96.12 293 SER A CA 1
ATOM 2249 C C . SER A 1 293 ? -5.117 -42.656 -19.531 1 96.12 293 SER A C 1
ATOM 2251 O O . SER A 1 293 ? -4.301 -43.469 -19.969 1 96.12 293 SER A O 1
ATOM 2253 N N . THR A 1 294 ? -4.719 -41.656 -18.75 1 96.12 294 THR A N 1
ATOM 2254 C CA . THR A 1 294 ? -3.309 -41.312 -18.594 1 96.12 294 THR A CA 1
ATOM 2255 C C . THR A 1 294 ? -2.814 -41.625 -17.188 1 96.12 294 THR A C 1
ATOM 2257 O O . THR A 1 294 ? -1.606 -41.688 -16.953 1 96.12 294 THR A O 1
ATOM 2260 N N . GLY A 1 295 ? -3.766 -41.812 -16.203 1 97.25 295 GLY A N 1
ATOM 2261 C CA . GLY A 1 295 ? -3.393 -41.969 -14.812 1 97.25 295 GLY A CA 1
ATOM 2262 C C . GLY A 1 295 ? -3.027 -40.688 -14.133 1 97.25 295 GLY A C 1
ATOM 2263 O O . GLY A 1 295 ? -2.648 -40.656 -12.961 1 97.25 295 GLY A O 1
ATOM 2264 N N . ALA A 1 296 ? -3.17 -39.594 -14.828 1 97.88 296 ALA A N 1
ATOM 2265 C CA . ALA A 1 296 ? -2.748 -38.281 -14.305 1 97.88 296 ALA A CA 1
ATOM 2266 C C . ALA A 1 296 ? -3.684 -37.812 -13.203 1 97.88 296 ALA A C 1
ATOM 2268 O O . ALA A 1 296 ? -4.898 -38 -13.281 1 97.88 296 ALA A O 1
ATOM 2269 N N . SER A 1 297 ? -3.109 -37.219 -12.141 1 97.19 297 SER A N 1
ATOM 2270 C CA . SER A 1 297 ? -3.875 -36.688 -11.023 1 97.19 297 SER A CA 1
ATOM 2271 C C . SER A 1 297 ? -4.137 -35.188 -11.195 1 97.19 297 SER A C 1
ATOM 2273 O O . SER A 1 297 ? -3.264 -34.469 -11.656 1 97.19 297 SER A O 1
ATOM 2275 N N . TYR A 1 298 ? -5.281 -34.75 -10.883 1 97.12 298 TYR A N 1
ATOM 2276 C CA . TYR A 1 298 ? -5.68 -33.344 -11.039 1 97.12 298 TYR A CA 1
ATOM 2277 C C . TYR A 1 298 ? -6.844 -33 -10.117 1 97.12 298 TYR A C 1
ATOM 2279 O O . TYR A 1 298 ? -7.418 -33.906 -9.477 1 97.12 298 TYR A O 1
ATOM 2287 N N . ASN A 1 299 ? -7.129 -31.719 -9.93 1 96.62 299 ASN A N 1
ATOM 2288 C CA . ASN A 1 299 ? -8.281 -31.406 -9.094 1 96.62 299 ASN A CA 1
ATOM 2289 C C . ASN A 1 299 ? -9.156 -30.328 -9.742 1 96.62 299 ASN A C 1
ATOM 2291 O O . ASN A 1 299 ? -10.211 -29.969 -9.203 1 96.62 299 ASN A O 1
ATOM 2295 N N . VAL A 1 300 ? -8.719 -29.734 -10.914 1 95.81 300 VAL A N 1
ATOM 2296 C CA . VAL A 1 300 ? -9.555 -28.781 -11.641 1 95.81 300 VAL A CA 1
ATOM 2297 C C . VAL A 1 300 ? -9.461 -29.047 -13.141 1 95.81 300 VAL A C 1
ATOM 2299 O O . VAL A 1 300 ? -8.484 -29.641 -13.609 1 95.81 300 VAL A O 1
ATOM 2302 N N . VAL A 1 301 ? -10.492 -28.641 -13.812 1 94.5 301 VAL A N 1
ATOM 2303 C CA . VAL A 1 301 ? -10.562 -28.734 -15.273 1 94.5 301 VAL A CA 1
ATOM 2304 C C . VAL A 1 301 ? -10.719 -27.328 -15.867 1 94.5 301 VAL A C 1
ATOM 2306 O O . VAL A 1 301 ? -11.555 -26.547 -15.422 1 94.5 301 VAL A O 1
ATOM 2309 N N . GLY A 1 302 ? -9.836 -27.062 -16.906 1 94.31 302 GLY A N 1
ATOM 2310 C CA . GLY A 1 302 ? -9.852 -25.75 -17.516 1 94.31 302 GLY A CA 1
ATOM 2311 C C . GLY A 1 302 ? -10.422 -25.75 -18.922 1 94.31 302 GLY A C 1
ATOM 2312 O O . GLY A 1 302 ? -11.258 -26.594 -19.25 1 94.31 302 GLY A O 1
ATOM 2313 N N . ALA A 1 303 ? -10.078 -24.672 -19.594 1 91.94 303 ALA A N 1
ATOM 2314 C CA . ALA A 1 303 ? -10.461 -24.547 -21 1 91.94 303 ALA A CA 1
ATOM 2315 C C . ALA A 1 303 ? -10 -25.766 -21.812 1 91.94 303 ALA A C 1
ATOM 2317 O O . ALA A 1 303 ? -8.984 -26.391 -21.484 1 91.94 303 ALA A O 1
ATOM 2318 N N . LYS A 1 304 ? -10.82 -26.109 -22.781 1 91 304 LYS A N 1
ATOM 2319 C CA . LYS A 1 304 ? -10.516 -27.203 -23.703 1 91 304 LYS A CA 1
ATOM 2320 C C . LYS A 1 304 ? -10.367 -28.516 -22.938 1 91 304 LYS A C 1
ATOM 2322 O O . LYS A 1 304 ? -9.609 -29.406 -23.344 1 91 304 LYS A O 1
ATOM 2327 N N . ASN A 1 305 ? -10.898 -28.594 -21.734 1 91.69 305 ASN A N 1
ATOM 2328 C CA . ASN A 1 305 ? -10.93 -29.781 -20.891 1 91.69 305 ASN A CA 1
ATOM 2329 C C . ASN A 1 305 ? -9.539 -30.156 -20.391 1 91.69 305 ASN A C 1
ATOM 2331 O O . ASN A 1 305 ? -9.273 -31.312 -20.078 1 91.69 305 ASN A O 1
ATOM 2335 N N . MET A 1 306 ? -8.719 -29.188 -20.469 1 95.56 306 MET A N 1
ATOM 2336 C CA . MET A 1 306 ? -7.383 -29.438 -19.938 1 95.56 306 MET A CA 1
ATOM 2337 C C . MET A 1 306 ? -7.406 -29.516 -18.422 1 95.56 306 MET A C 1
ATOM 2339 O O . MET A 1 306 ? -8.117 -28.75 -17.766 1 95.56 306 MET A O 1
ATOM 2343 N N . LYS A 1 307 ? -6.57 -30.484 -17.859 1 96.69 307 LYS A N 1
ATOM 2344 C CA . LYS A 1 307 ? -6.594 -30.781 -16.422 1 96.69 307 LYS A CA 1
ATOM 2345 C C . LYS A 1 307 ? -5.406 -30.125 -15.719 1 96.69 307 LYS A C 1
ATOM 2347 O O . LYS A 1 307 ? -4.301 -30.078 -16.266 1 96.69 307 LYS A O 1
ATOM 2352 N N . PHE A 1 308 ? -5.676 -29.625 -14.531 1 97.31 308 PHE A N 1
ATOM 2353 C CA . PHE A 1 308 ? -4.648 -28.953 -13.75 1 97.31 308 PHE A CA 1
ATOM 2354 C C . PHE A 1 308 ? -4.75 -29.344 -12.281 1 97.31 308 PHE A C 1
ATOM 2356 O O . PHE A 1 308 ? -5.738 -29.953 -11.859 1 97.31 308 PHE A O 1
ATOM 2363 N N . LEU A 1 309 ? -3.711 -29.047 -11.539 1 96.69 309 LEU A N 1
ATOM 2364 C CA . LEU A 1 309 ? -3.695 -29.094 -10.078 1 96.69 309 LEU A CA 1
ATOM 2365 C C . LEU A 1 309 ? -3.457 -27.703 -9.484 1 96.69 309 LEU A C 1
ATOM 2367 O O . LEU A 1 309 ? -2.51 -27.016 -9.867 1 96.69 309 LEU A O 1
ATOM 2371 N N . VAL A 1 310 ? -4.383 -27.312 -8.625 1 96.5 310 VAL A N 1
ATOM 2372 C CA . VAL A 1 310 ? -4.227 -26.031 -7.938 1 96.5 310 VAL A CA 1
ATOM 2373 C C . VAL A 1 310 ? -4.359 -26.234 -6.43 1 96.5 310 VAL A C 1
ATOM 2375 O O . VAL A 1 310 ? -5.062 -27.141 -5.977 1 96.5 310 VAL A O 1
ATOM 2378 N N . PRO A 1 311 ? -3.615 -25.422 -5.652 1 95 311 PRO A N 1
ATOM 2379 C CA . PRO A 1 311 ? -3.752 -25.547 -4.199 1 95 311 PRO A CA 1
ATOM 2380 C C . PRO A 1 311 ? -5.125 -25.109 -3.695 1 95 311 PRO A C 1
ATOM 2382 O O . PRO A 1 311 ? -5.75 -24.234 -4.285 1 95 311 PRO A O 1
ATOM 2385 N N . TRP A 1 312 ? -5.551 -25.781 -2.6 1 95.38 312 TRP A N 1
ATOM 2386 C CA . TRP A 1 312 ? -6.727 -25.266 -1.906 1 95.38 312 TRP A CA 1
ATOM 2387 C C . TRP A 1 312 ? -6.43 -23.922 -1.251 1 95.38 312 TRP A C 1
ATOM 2389 O O . TRP A 1 312 ? -5.266 -23.578 -1.04 1 95.38 312 TRP A O 1
ATOM 2399 N N . MET A 1 313 ? -7.555 -23.219 -1.037 1 93.25 313 MET A N 1
ATOM 2400 C CA . MET A 1 313 ? -7.453 -21.891 -0.452 1 93.25 313 MET A CA 1
ATOM 2401 C C . MET A 1 313 ? -8.258 -21.797 0.843 1 93.25 313 MET A C 1
ATOM 2403 O O . MET A 1 313 ? -9.289 -22.453 0.987 1 93.25 313 MET A O 1
ATOM 2407 N N . TRP A 1 314 ? -7.711 -20.953 1.716 1 92.5 314 TRP A N 1
ATOM 2408 C CA . TRP A 1 314 ? -8.5 -20.641 2.898 1 92.5 314 TRP A CA 1
ATOM 2409 C C . TRP A 1 314 ? -9.773 -19.875 2.518 1 92.5 314 TRP A C 1
ATOM 2411 O O . TRP A 1 314 ? -9.711 -18.875 1.805 1 92.5 314 TRP A O 1
ATOM 2421 N N . ASP A 1 315 ? -10.867 -20.344 2.893 1 92.56 315 ASP A N 1
ATOM 2422 C CA . ASP A 1 315 ? -12.141 -19.656 2.701 1 92.56 315 ASP A CA 1
ATOM 2423 C C . ASP A 1 315 ? -12.539 -18.875 3.959 1 92.56 315 ASP A C 1
ATOM 2425 O O . ASP A 1 315 ? -12.867 -19.484 4.98 1 92.56 315 ASP A O 1
ATOM 2429 N N . PRO A 1 316 ? -12.523 -17.547 3.855 1 90.88 316 PRO A N 1
ATOM 2430 C CA . PRO A 1 316 ? -12.812 -16.781 5.062 1 90.88 316 PRO A CA 1
ATOM 2431 C C . PRO A 1 316 ? -14.266 -16.906 5.512 1 90.88 316 PRO A C 1
ATOM 2433 O O . PRO A 1 316 ? -14.609 -16.531 6.637 1 90.88 316 PRO A O 1
ATOM 2436 N N . THR A 1 317 ? -15.094 -17.406 4.68 1 88.81 317 THR A N 1
ATOM 2437 C CA . THR A 1 317 ? -16.5 -17.578 5.02 1 88.81 317 THR A CA 1
ATOM 2438 C C . THR A 1 317 ? -16.734 -18.875 5.777 1 88.81 317 THR A C 1
ATOM 2440 O O . THR A 1 317 ? -17.422 -18.891 6.801 1 88.81 317 THR A O 1
ATOM 2443 N N . THR A 1 318 ? -16.109 -19.906 5.371 1 88.19 318 THR A N 1
ATOM 2444 C CA . THR A 1 318 ? -16.328 -21.219 5.965 1 88.19 318 THR A CA 1
ATOM 2445 C C . THR A 1 318 ? -15.25 -21.547 6.984 1 88.19 318 THR A C 1
ATOM 2447 O O . THR A 1 318 ? -15.375 -22.5 7.746 1 88.19 318 THR A O 1
ATOM 2450 N N . LEU A 1 319 ? -14.188 -20.812 6.988 1 88.12 319 LEU A N 1
ATOM 2451 C CA . LEU A 1 319 ? -13.062 -20.969 7.906 1 88.12 319 LEU A CA 1
ATOM 2452 C C . LEU A 1 319 ? -12.398 -22.328 7.742 1 88.12 319 LEU A C 1
ATOM 2454 O O . LEU A 1 319 ? -12.133 -23.016 8.727 1 88.12 319 LEU A O 1
ATOM 2458 N N . GLN A 1 320 ? -12.234 -22.766 6.477 1 89.56 320 GLN A N 1
ATOM 2459 C CA . GLN A 1 320 ? -11.555 -24 6.117 1 89.56 320 GLN A CA 1
ATOM 2460 C C . GLN A 1 320 ? -10.859 -23.875 4.762 1 89.56 320 GLN A C 1
ATOM 2462 O O . GLN A 1 320 ? -11.219 -23.016 3.955 1 89.56 320 GLN A O 1
ATOM 2467 N N . CYS A 1 321 ? -9.852 -24.734 4.555 1 91.81 321 CYS A N 1
ATOM 2468 C CA . CYS A 1 321 ? -9.25 -24.844 3.23 1 91.81 321 CYS A CA 1
ATOM 2469 C C . CYS A 1 321 ? -10.195 -25.562 2.264 1 91.81 321 CYS A C 1
ATOM 2471 O O . CYS A 1 321 ? -10.695 -26.641 2.564 1 91.81 321 CYS A O 1
ATOM 2473 N N . THR A 1 322 ? -10.391 -24.844 1.105 1 92.38 322 THR A N 1
ATOM 2474 C CA . THR A 1 322 ? -11.32 -25.422 0.144 1 92.38 322 THR A CA 1
ATOM 2475 C C . THR A 1 322 ? -10.789 -25.281 -1.279 1 92.38 322 THR A C 1
ATOM 2477 O O . THR A 1 322 ? -9.969 -24.406 -1.553 1 92.38 322 THR A O 1
ATOM 2480 N N . GLY A 1 323 ? -11.016 -26.234 -2.186 1 88.81 323 GLY A N 1
ATOM 2481 C CA . GLY A 1 323 ? -10.656 -26.172 -3.596 1 88.81 323 GLY A CA 1
ATOM 2482 C C . GLY A 1 323 ?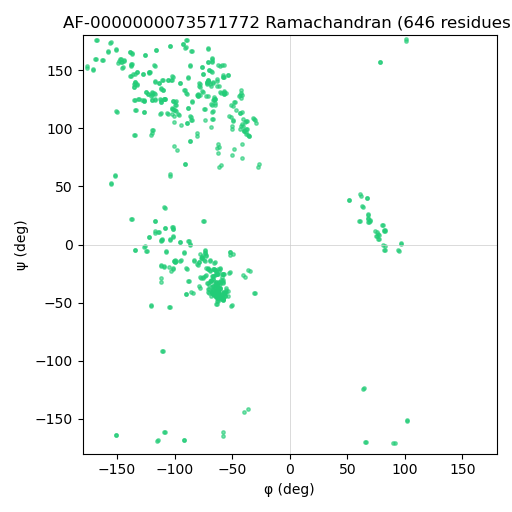 -11.867 -26.094 -4.512 1 88.81 323 GLY A C 1
ATOM 2483 O O . GLY A 1 323 ? -11.734 -25.828 -5.707 1 88.81 323 GLY A O 1
ATOM 2484 N N . GLN A 1 324 ? -13.031 -26.625 -4.176 1 67.88 324 GLN A N 1
ATOM 2485 C CA . GLN A 1 324 ? -14.25 -26.688 -4.98 1 67.88 324 GLN A CA 1
ATOM 2486 C C . GLN A 1 324 ? -15.398 -25.953 -4.297 1 67.88 324 GLN A C 1
ATOM 2488 O O . GLN A 1 324 ? -15.664 -26.172 -3.115 1 67.88 324 GLN A O 1
ATOM 2493 N N . ALA A 1 325 ? -15.57 -24.562 -4.773 1 49.56 325 ALA A N 1
ATOM 2494 C CA . ALA A 1 325 ? -16.828 -24.047 -4.238 1 49.56 325 ALA A CA 1
ATOM 2495 C C . ALA A 1 325 ? -18.016 -24.859 -4.738 1 49.56 325 ALA A C 1
ATOM 2497 O O . ALA A 1 325 ? -17.953 -25.453 -5.816 1 49.56 325 ALA A O 1
ATOM 2498 N N . MET B 1 1 ? 38.031 -34.844 11.016 1 22.98 1 MET B N 1
ATOM 2499 C CA . MET B 1 1 ? 37.25 -33.75 11.578 1 22.98 1 MET B CA 1
ATOM 2500 C C . MET B 1 1 ? 35.812 -33.844 11.141 1 22.98 1 MET B C 1
ATOM 2502 O O . MET B 1 1 ? 35.5 -34.062 9.969 1 22.98 1 MET B O 1
ATOM 2506 N N . PRO B 1 2 ? 34.812 -34.156 12.023 1 26.42 2 PRO B N 1
ATOM 2507 C CA . PRO B 1 2 ? 33.531 -34.688 11.594 1 26.42 2 PRO B CA 1
ATOM 2508 C C . PRO B 1 2 ? 32.688 -33.656 10.82 1 26.42 2 PRO B C 1
ATOM 2510 O O . PRO B 1 2 ? 32.875 -32.469 11 1 26.42 2 PRO B O 1
ATOM 2513 N N . MET B 1 3 ? 32.375 -34.062 9.57 1 24.3 3 MET B N 1
ATOM 2514 C CA . MET B 1 3 ? 31.734 -33.219 8.57 1 24.3 3 MET B CA 1
ATOM 2515 C C . MET B 1 3 ? 30.469 -32.562 9.141 1 24.3 3 MET B C 1
ATOM 2517 O O . MET B 1 3 ? 29.719 -33.219 9.883 1 24.3 3 MET B O 1
ATOM 2521 N N . PRO B 1 4 ? 30.5 -31.234 9.375 1 24.78 4 PRO B N 1
ATOM 2522 C CA . PRO B 1 4 ? 29.406 -30.547 10.07 1 24.78 4 PRO B CA 1
ATOM 2523 C C . PRO B 1 4 ? 28.031 -31 9.625 1 24.78 4 PRO B C 1
ATOM 2525 O O . PRO B 1 4 ? 27.875 -31.516 8.516 1 24.78 4 PRO B O 1
ATOM 2528 N N . SER B 1 5 ? 27.172 -31.328 10.602 1 22.66 5 SER B N 1
ATOM 2529 C CA . SER B 1 5 ? 25.828 -31.891 10.609 1 22.66 5 SER B CA 1
ATOM 2530 C C . SER B 1 5 ? 24.953 -31.234 9.555 1 22.66 5 SER B C 1
ATOM 2532 O O . SER B 1 5 ? 24.984 -30.016 9.367 1 22.66 5 SER B O 1
ATOM 2534 N N . ARG B 1 6 ? 24.547 -32 8.516 1 24.61 6 ARG B N 1
ATOM 2535 C CA . ARG B 1 6 ? 23.625 -31.828 7.391 1 24.61 6 ARG B CA 1
ATOM 2536 C C . ARG B 1 6 ? 22.359 -31.109 7.832 1 24.61 6 ARG B C 1
ATOM 2538 O O . ARG B 1 6 ? 21.672 -31.562 8.75 1 24.61 6 ARG B O 1
ATOM 2545 N N . HIS B 1 7 ? 22.344 -29.875 7.844 1 26.28 7 HIS B N 1
ATOM 2546 C CA . HIS B 1 7 ? 21.156 -29.047 8.078 1 26.28 7 HIS B CA 1
ATOM 2547 C C . HIS B 1 7 ? 19.891 -29.719 7.551 1 26.28 7 HIS B C 1
ATOM 2549 O O . HIS B 1 7 ? 19.906 -30.297 6.469 1 26.28 7 HIS B O 1
ATOM 2555 N N . ALA B 1 8 ? 18.906 -30.25 8.273 1 28.06 8 ALA B N 1
ATOM 2556 C CA . ALA B 1 8 ? 17.594 -30.844 8.055 1 28.06 8 ALA B CA 1
ATOM 2557 C C . ALA B 1 8 ? 16.859 -30.125 6.93 1 28.06 8 ALA B C 1
ATOM 2559 O O . ALA B 1 8 ? 16.828 -28.906 6.871 1 28.06 8 ALA B O 1
ATOM 2560 N N . ALA B 1 9 ? 16.75 -30.703 5.828 1 31.25 9 ALA B N 1
ATOM 2561 C CA . ALA B 1 9 ? 15.992 -30.297 4.648 1 31.25 9 ALA B CA 1
ATOM 2562 C C . ALA B 1 9 ? 14.664 -29.672 5.043 1 31.25 9 ALA B C 1
ATOM 2564 O O . ALA B 1 9 ? 13.961 -30.188 5.914 1 31.25 9 ALA B O 1
ATOM 2565 N N . PRO B 1 10 ? 14.492 -28.391 4.941 1 35 10 PRO B N 1
ATOM 2566 C CA . PRO B 1 10 ? 13.18 -27.859 5.305 1 35 10 PRO B CA 1
ATOM 2567 C C . PRO B 1 10 ? 12.031 -28.719 4.785 1 35 10 PRO B C 1
ATOM 2569 O O . PRO B 1 10 ? 12.18 -29.422 3.785 1 35 10 PRO B O 1
ATOM 2572 N N . ASN B 1 11 ? 11.133 -29.141 5.617 1 35 11 ASN B N 1
ATOM 2573 C CA . ASN B 1 11 ? 9.93 -29.891 5.277 1 35 11 ASN B CA 1
ATOM 2574 C C . ASN B 1 11 ? 9.328 -29.422 3.953 1 35 11 ASN B C 1
ATOM 2576 O O . ASN B 1 11 ? 9.039 -28.234 3.787 1 35 11 ASN B O 1
ATOM 2580 N N . PRO B 1 12 ? 9.531 -30.062 2.857 1 38.59 12 PRO B N 1
ATOM 2581 C CA . PRO B 1 12 ? 9.164 -29.828 1.458 1 38.59 12 PRO B CA 1
ATOM 2582 C C . PRO B 1 12 ? 7.785 -29.188 1.309 1 38.59 12 PRO B C 1
ATOM 2584 O O . PRO B 1 12 ? 7.371 -28.859 0.193 1 38.59 12 PRO B O 1
ATOM 2587 N N . THR B 1 13 ? 6.93 -29.312 2.268 1 36.03 13 THR B N 1
ATOM 2588 C CA . THR B 1 13 ? 5.523 -29.031 1.998 1 36.03 13 THR B CA 1
ATOM 2589 C C . THR B 1 13 ? 5.289 -27.531 1.84 1 36.03 13 THR B C 1
ATOM 2591 O O . THR B 1 13 ? 4.172 -27.109 1.562 1 36.03 13 THR B O 1
ATOM 2594 N N . THR B 1 14 ? 6.102 -26.672 2.424 1 39.41 14 THR B N 1
ATOM 2595 C CA . THR B 1 14 ? 5.492 -25.359 2.574 1 39.41 14 THR B CA 1
ATOM 2596 C C . THR B 1 14 ? 5.93 -24.422 1.445 1 39.41 14 THR B C 1
ATOM 2598 O O . THR B 1 14 ? 7.125 -24.234 1.215 1 39.41 14 THR B O 1
ATOM 2601 N N . HIS B 1 15 ? 5.312 -24.5 0.276 1 41.94 15 HIS B N 1
ATOM 2602 C CA . HIS B 1 15 ? 5.555 -23.438 -0.704 1 41.94 15 HIS B CA 1
ATOM 2603 C C . HIS B 1 15 ? 5.102 -22.094 -0.176 1 41.94 15 HIS B C 1
ATOM 2605 O O . HIS B 1 15 ? 3.941 -21.703 -0.347 1 41.94 15 HIS B O 1
ATOM 2611 N N . PRO B 1 16 ? 5.707 -21.547 0.824 1 41.22 16 PRO B N 1
ATOM 2612 C CA . PRO B 1 16 ? 5.082 -20.266 1.165 1 41.22 16 PRO B CA 1
ATOM 2613 C C . PRO B 1 16 ? 5.164 -19.25 0.028 1 41.22 16 PRO B C 1
ATOM 2615 O O . PRO B 1 16 ? 6.215 -19.109 -0.602 1 41.22 16 PRO B O 1
ATOM 2618 N N . THR B 1 17 ? 4.199 -19.281 -0.903 1 45 17 THR B N 1
ATOM 2619 C CA . THR B 1 17 ? 4.145 -18.078 -1.729 1 45 17 THR B CA 1
ATOM 2620 C C . THR B 1 17 ? 4.387 -16.828 -0.884 1 45 17 THR B C 1
ATOM 2622 O O . THR B 1 17 ? 3.75 -16.641 0.154 1 45 17 THR B O 1
ATOM 2625 N N . ALA B 1 18 ? 5.727 -16.359 -0.93 1 54.34 18 ALA B N 1
ATOM 2626 C CA . ALA B 1 18 ? 6.016 -15.305 0.048 1 54.34 18 ALA B CA 1
ATOM 2627 C C . ALA B 1 18 ? 5.859 -13.922 -0.568 1 54.34 18 ALA B C 1
ATOM 2629 O O . ALA B 1 18 ? 6.184 -13.719 -1.741 1 54.34 18 ALA B O 1
ATOM 2630 N N . PHE B 1 19 ? 4.746 -13.266 -0.265 1 58.66 19 PHE B N 1
ATOM 2631 C CA . PHE B 1 19 ? 4.957 -11.828 -0.384 1 58.66 19 PHE B CA 1
ATOM 2632 C C . PHE B 1 19 ? 6.375 -11.453 0.037 1 58.66 19 PHE B C 1
ATOM 2634 O O . PHE B 1 19 ? 6.746 -11.617 1.201 1 58.66 19 PHE B O 1
ATOM 2641 N N . MET B 1 20 ? 7.359 -11.367 -0.965 1 51.62 20 MET B N 1
ATOM 2642 C CA . MET B 1 20 ? 8.773 -11.203 -0.643 1 51.62 20 MET B CA 1
ATOM 2643 C C . MET B 1 20 ? 9.32 -9.914 -1.244 1 51.62 20 MET B C 1
ATOM 2645 O O . MET B 1 20 ? 9.102 -9.633 -2.424 1 51.62 20 MET B O 1
ATOM 2649 N N . HIS B 1 21 ? 9.883 -9.102 -0.328 1 48.19 21 HIS B N 1
ATOM 2650 C CA . HIS B 1 21 ? 10.57 -7.895 -0.786 1 48.19 21 HIS B CA 1
ATOM 2651 C C . HIS B 1 21 ? 11.797 -8.242 -1.62 1 48.19 21 HIS B C 1
ATOM 2653 O O . HIS B 1 21 ? 12.484 -9.227 -1.333 1 48.19 21 HIS B O 1
ATOM 2659 N N . PRO B 1 22 ? 11.859 -7.711 -2.801 1 35.94 22 PRO B N 1
ATOM 2660 C CA . PRO B 1 22 ? 12.984 -8.055 -3.682 1 35.94 22 PRO B CA 1
ATOM 2661 C C . PRO B 1 22 ? 14.344 -7.875 -3.01 1 35.94 22 PRO B C 1
ATOM 2663 O O . PRO B 1 22 ? 15.336 -8.438 -3.467 1 35.94 22 PRO B O 1
ATOM 2666 N N . LYS B 1 23 ? 14.484 -6.992 -1.914 1 45 23 LYS B N 1
ATOM 2667 C CA . LYS B 1 23 ? 15.797 -6.762 -1.315 1 45 23 LYS B CA 1
ATOM 2668 C C . LYS B 1 23 ? 15.93 -7.496 0.015 1 45 23 LYS B C 1
ATOM 2670 O O . LYS B 1 23 ? 16.984 -7.461 0.647 1 45 23 LYS B O 1
ATOM 2675 N N . GLU B 1 24 ? 14.938 -7.898 0.683 1 45.47 24 GLU B N 1
ATOM 2676 C CA . GLU B 1 24 ? 15.156 -8.422 2.031 1 45.47 24 GLU B CA 1
ATOM 2677 C C . GLU B 1 24 ? 15.906 -9.742 1.997 1 45.47 24 GLU B C 1
ATOM 2679 O O . GLU B 1 24 ? 15.508 -10.672 1.29 1 45.47 24 GLU B O 1
ATOM 2684 N N . ASP B 1 25 ? 17.141 -9.617 2.268 1 41.72 25 ASP B N 1
ATOM 2685 C CA . ASP B 1 25 ? 17.75 -10.781 2.904 1 41.72 25 ASP B CA 1
ATOM 2686 C C . ASP B 1 25 ? 16.922 -11.258 4.094 1 41.72 25 ASP B C 1
ATOM 2688 O O . ASP B 1 25 ? 16.672 -10.484 5.023 1 41.72 25 ASP B O 1
ATOM 2692 N N . PRO B 1 26 ? 16.125 -12.227 4.008 1 35.62 26 PRO B N 1
ATOM 2693 C CA . PRO B 1 26 ? 15.391 -12.688 5.184 1 35.62 26 PRO B CA 1
ATOM 2694 C C . PRO B 1 26 ? 16.156 -12.484 6.484 1 35.62 26 PRO B C 1
ATOM 2696 O O . PRO B 1 26 ? 15.555 -12.258 7.539 1 35.62 26 PRO B O 1
ATOM 2699 N N . GLU B 1 27 ? 17.438 -12.734 6.551 1 34.97 27 GLU B N 1
ATOM 2700 C CA . GLU B 1 27 ? 18.234 -12.648 7.773 1 34.97 27 GLU B CA 1
ATOM 2701 C C . GLU B 1 27 ? 18.328 -11.211 8.273 1 34.97 27 GLU B C 1
ATOM 2703 O O . GLU B 1 27 ? 18.703 -10.961 9.422 1 34.97 27 GLU B O 1
ATOM 2708 N N . ALA B 1 28 ? 18.219 -10.328 7.418 1 34.09 28 ALA B N 1
ATOM 2709 C CA . ALA B 1 28 ? 18.547 -8.969 7.848 1 34.09 28 ALA B CA 1
ATOM 2710 C C . ALA B 1 28 ? 17.391 -8.359 8.656 1 34.09 28 ALA B C 1
ATOM 2712 O O . ALA B 1 28 ? 17.469 -7.211 9.086 1 34.09 28 ALA B O 1
ATOM 2713 N N . ARG B 1 29 ? 16.297 -9.031 8.688 1 32.66 29 ARG B N 1
ATOM 2714 C CA . ARG B 1 29 ? 15.258 -8.469 9.539 1 32.66 29 ARG B CA 1
ATOM 2715 C C . ARG B 1 29 ? 15.773 -8.219 10.953 1 32.66 29 ARG B C 1
ATOM 2717 O O . ARG B 1 29 ? 15.203 -7.426 11.695 1 32.66 29 ARG B O 1
ATOM 2724 N N . VAL B 1 30 ? 16.578 -9.289 11.539 1 30.91 30 VAL B N 1
ATOM 2725 C CA . VAL B 1 30 ? 16.75 -9.367 12.992 1 30.91 30 VAL B CA 1
ATOM 2726 C C . VAL B 1 30 ? 17.641 -8.219 13.469 1 30.91 30 VAL B C 1
ATOM 2728 O O . VAL B 1 30 ? 17.812 -8.031 14.68 1 30.91 30 VAL B O 1
ATOM 2731 N N . LYS B 1 31 ? 18.609 -7.883 12.594 1 31.33 31 LYS B N 1
ATOM 2732 C CA . LYS B 1 31 ? 19.781 -7.422 13.352 1 31.33 31 LYS B CA 1
ATOM 2733 C C . LYS B 1 31 ? 19.453 -6.145 14.125 1 31.33 31 LYS B C 1
ATOM 2735 O O . LYS B 1 31 ? 20.266 -5.676 14.922 1 31.33 31 LYS B O 1
ATOM 2740 N N . HIS B 1 32 ? 18.594 -5.301 13.523 1 30.27 32 HIS B N 1
ATOM 2741 C CA . HIS B 1 32 ? 18.953 -4.09 14.25 1 30.27 32 HIS B CA 1
ATOM 2742 C C . HIS B 1 32 ? 18.375 -4.102 15.656 1 30.27 32 HIS B C 1
ATOM 2744 O O . HIS B 1 32 ? 17.516 -3.279 15.984 1 30.27 32 HIS B O 1
ATOM 2750 N N . LEU B 1 33 ? 18.047 -5.32 16.094 1 30.81 33 LEU B N 1
ATOM 2751 C CA . LEU B 1 33 ? 17.812 -5.227 17.531 1 30.81 33 LEU B CA 1
ATOM 2752 C C . LEU B 1 33 ? 19.062 -4.773 18.266 1 30.81 33 LEU B C 1
ATOM 2754 O O . LEU B 1 33 ? 20.078 -5.469 18.25 1 30.81 33 LEU B O 1
ATOM 2758 N N . VAL B 1 34 ? 19.266 -3.551 18.312 1 30.45 34 VAL B N 1
ATOM 2759 C CA . VAL B 1 34 ? 20.266 -3.072 19.25 1 30.45 34 VAL B CA 1
ATOM 2760 C C . VAL B 1 34 ? 20.156 -3.838 20.562 1 30.45 34 VAL B C 1
ATOM 2762 O O . VAL B 1 34 ? 19.062 -3.996 21.109 1 30.45 34 VAL B O 1
ATOM 2765 N N . THR B 1 35 ? 21.031 -4.766 20.75 1 29.16 35 THR B N 1
ATOM 2766 C CA . THR B 1 35 ? 21.281 -5.371 22.062 1 29.16 35 THR B CA 1
ATOM 2767 C C . THR B 1 35 ? 21.328 -4.305 23.141 1 29.16 35 THR B C 1
ATOM 2769 O O . THR B 1 35 ? 22.047 -3.314 23.031 1 29.16 35 THR B O 1
ATOM 2772 N N . PRO B 1 36 ? 20.328 -4.289 24.109 1 31.64 36 PRO B N 1
ATOM 2773 C CA . PRO B 1 36 ? 20.516 -3.494 25.312 1 31.64 36 PRO B CA 1
ATOM 2774 C C . PRO B 1 36 ? 21.875 -3.76 25.984 1 31.64 36 PRO B C 1
ATOM 2776 O O . PRO B 1 36 ? 22.156 -4.898 26.359 1 31.64 36 PRO B O 1
ATOM 2779 N N . GLY B 1 37 ? 23 -3.301 25.578 1 28.41 37 GLY B N 1
ATOM 2780 C CA . GLY B 1 37 ? 24.125 -3.473 26.484 1 28.41 37 GLY B CA 1
ATOM 2781 C C . GLY B 1 37 ? 23.75 -3.234 27.938 1 28.41 37 GLY B C 1
ATOM 2782 O O . GLY B 1 37 ? 22.594 -2.969 28.25 1 28.41 37 GLY B O 1
ATOM 2783 N N . GLY B 1 38 ? 24.766 -2.584 28.781 1 29.5 38 GLY B N 1
ATOM 2784 C CA . GLY B 1 38 ? 25.031 -2.547 30.219 1 29.5 38 GLY B CA 1
ATOM 2785 C C . GLY B 1 38 ? 23.906 -1.925 31.016 1 29.5 38 GLY B C 1
ATOM 2786 O O . GLY B 1 38 ? 23.062 -1.21 30.453 1 29.5 38 GLY B O 1
ATOM 2787 N N . PHE B 1 39 ? 23.719 -2.281 32.438 1 30.67 39 PHE B N 1
ATOM 2788 C CA . PHE B 1 39 ? 22.984 -1.967 33.656 1 30.67 39 PHE B CA 1
ATOM 2789 C C . PHE B 1 39 ? 22.844 -0.459 33.812 1 30.67 39 PHE B C 1
ATOM 2791 O O . PHE B 1 39 ? 22.453 0.015 34.906 1 30.67 39 PHE B O 1
ATOM 2798 N N . GLY B 1 40 ? 23.703 0.437 33.281 1 32.94 40 GLY B N 1
ATOM 2799 C CA . GLY B 1 40 ? 23.547 1.741 33.906 1 32.94 40 GLY B CA 1
ATOM 2800 C C . GLY B 1 40 ? 22.141 2.295 33.781 1 32.94 40 GLY B C 1
ATOM 2801 O O . GLY B 1 40 ? 21.281 1.688 33.125 1 32.94 40 GLY B O 1
ATOM 2802 N N . LEU B 1 41 ? 21.891 3.648 34.031 1 32.56 41 LEU B N 1
ATOM 2803 C CA . LEU B 1 41 ? 20.609 4.355 34.094 1 32.56 41 LEU B CA 1
ATOM 2804 C C . LEU B 1 41 ? 19.688 3.926 32.969 1 32.56 41 LEU B C 1
ATOM 2806 O O . LEU B 1 41 ? 20.141 3.537 31.891 1 32.56 41 LEU B O 1
ATOM 2810 N N . VAL B 1 42 ? 18.375 3.512 33.281 1 35.06 42 VAL B N 1
ATOM 2811 C CA . VAL B 1 42 ? 17.266 3.119 32.406 1 35.06 42 VAL B CA 1
ATOM 2812 C C . VAL B 1 42 ? 17.406 3.803 31.047 1 35.06 42 VAL B C 1
ATOM 2814 O O . VAL B 1 42 ? 17.25 5.02 30.938 1 35.06 42 VAL B O 1
ATOM 2817 N N . ALA B 1 43 ? 18.375 3.514 30.25 1 36.06 43 ALA B N 1
ATOM 2818 C CA . ALA B 1 43 ? 18.359 4.105 28.906 1 36.06 43 ALA B CA 1
ATOM 2819 C C . ALA B 1 43 ? 16.953 4.047 28.312 1 36.06 43 ALA B C 1
ATOM 2821 O O . ALA B 1 43 ? 16.266 3.037 28.438 1 36.06 43 ALA B O 1
ATOM 2822 N N . GLU B 1 44 ? 16.156 5.203 28.297 1 42.81 44 GLU B N 1
ATOM 2823 C CA . GLU B 1 44 ? 14.914 5.32 27.547 1 42.81 44 GLU B CA 1
ATOM 2824 C C . GLU B 1 44 ? 14.945 4.457 26.297 1 42.81 44 GLU B C 1
ATOM 2826 O O . GLU B 1 44 ? 15.938 4.445 25.562 1 42.81 44 GLU B O 1
ATOM 2831 N N . PRO B 1 45 ? 14.219 3.422 26.359 1 45.59 45 PRO B N 1
ATOM 2832 C CA . PRO B 1 45 ? 14.156 2.596 25.156 1 45.59 45 PRO B CA 1
ATOM 2833 C C . PRO B 1 45 ? 14.18 3.424 23.875 1 45.59 45 PRO B C 1
ATOM 2835 O O . PRO B 1 45 ? 13.445 4.41 23.75 1 45.59 45 PRO B O 1
ATOM 2838 N N . THR B 1 46 ? 15.391 3.631 23.281 1 52.94 46 THR B N 1
ATOM 2839 C CA . THR B 1 46 ? 15.508 4.32 22 1 52.94 46 THR B CA 1
ATOM 2840 C C . THR B 1 46 ? 14.352 3.939 21.078 1 52.94 46 THR B C 1
ATOM 2842 O O . THR B 1 46 ? 14.141 2.758 20.797 1 52.94 46 THR B O 1
ATOM 2845 N N . VAL B 1 47 ? 13.312 4.797 21.062 1 56.31 47 VAL B N 1
ATOM 2846 C CA . VAL B 1 47 ? 12.211 4.641 20.109 1 56.31 47 VAL B CA 1
ATOM 2847 C C . VAL B 1 47 ? 12.766 4.453 18.703 1 56.31 47 VAL B C 1
ATOM 2849 O O . VAL B 1 47 ? 13.57 5.258 18.234 1 56.31 47 VAL B O 1
ATOM 2852 N N . ILE B 1 48 ? 12.695 3.191 18.109 1 67.94 48 ILE B N 1
ATOM 2853 C CA . ILE B 1 48 ? 13.086 2.941 16.734 1 67.94 48 ILE B CA 1
ATOM 2854 C C . ILE B 1 48 ? 11.844 2.871 15.844 1 67.94 48 ILE B C 1
ATOM 2856 O O . ILE B 1 48 ? 10.906 2.129 16.141 1 67.94 48 ILE B O 1
ATOM 2860 N N . LEU B 1 49 ? 11.703 3.918 14.977 1 83.81 49 LEU B N 1
ATOM 2861 C CA . LEU B 1 49 ? 10.672 3.844 13.938 1 83.81 49 LEU B CA 1
ATOM 2862 C C . LEU B 1 49 ? 11.008 2.762 12.922 1 83.81 49 LEU B C 1
ATOM 2864 O O . LEU B 1 49 ? 12.008 2.867 12.203 1 83.81 49 LEU B O 1
ATOM 2868 N N . ASP B 1 50 ? 10.172 1.728 12.891 1 85.19 50 ASP B N 1
ATOM 2869 C CA . ASP B 1 50 ? 10.422 0.558 12.047 1 85.19 50 ASP B CA 1
ATOM 2870 C C . ASP B 1 50 ? 10.055 0.839 10.594 1 85.19 50 ASP B C 1
ATOM 2872 O O . ASP B 1 50 ? 9.062 1.514 10.312 1 85.19 50 ASP B O 1
ATOM 2876 N N . TYR B 1 51 ? 10.969 0.329 9.719 1 89.06 51 TYR B N 1
ATOM 2877 C CA . TYR B 1 51 ? 10.664 0.359 8.289 1 89.06 51 TYR B CA 1
ATOM 2878 C C . TYR B 1 51 ? 9.953 -0.916 7.855 1 89.06 51 TYR B C 1
ATOM 2880 O O . TYR B 1 51 ? 10.391 -2.021 8.188 1 89.06 51 TYR B O 1
ATOM 2888 N N . HIS B 1 52 ? 8.836 -0.77 7.082 1 85.19 52 HIS B N 1
ATOM 2889 C CA . HIS B 1 52 ? 8.008 -1.913 6.719 1 85.19 52 HIS B CA 1
ATOM 2890 C C . HIS B 1 52 ? 8 -2.131 5.211 1 85.19 52 HIS B C 1
ATOM 2892 O O . HIS B 1 52 ? 7.012 -2.609 4.652 1 85.19 52 HIS B O 1
ATOM 2898 N N . PHE B 1 53 ? 8.938 -1.633 4.469 1 86.81 53 PHE B N 1
ATOM 2899 C CA . PHE B 1 53 ? 9.344 -2.014 3.121 1 86.81 53 PHE B CA 1
ATOM 2900 C C . PHE B 1 53 ? 8.445 -1.364 2.076 1 86.81 53 PHE B C 1
ATOM 2902 O O . PHE B 1 53 ? 8.422 -1.786 0.918 1 86.81 53 PHE B O 1
ATOM 2909 N N . GLY B 1 54 ? 7.633 -0.392 2.486 1 92.19 54 GLY B N 1
ATOM 2910 C CA . GLY B 1 54 ? 6.844 0.372 1.533 1 92.19 54 GLY B CA 1
ATOM 2911 C C . GLY B 1 54 ? 7.539 1.638 1.064 1 92.19 54 GLY B C 1
ATOM 2912 O O . GLY B 1 54 ? 8.625 1.972 1.542 1 92.19 54 GLY B O 1
ATOM 2913 N N . PRO B 1 55 ? 6.922 2.238 0.124 1 95.69 55 PRO B N 1
ATOM 2914 C CA . PRO B 1 55 ? 7.512 3.463 -0.423 1 95.69 55 PRO B CA 1
ATOM 2915 C C . PRO B 1 55 ? 7.332 4.668 0.5 1 95.69 55 PRO B C 1
ATOM 2917 O O . PRO B 1 55 ? 6.359 4.734 1.255 1 95.69 55 PRO B O 1
ATOM 2920 N N . VAL B 1 56 ? 8.312 5.578 0.507 1 97.5 56 VAL B N 1
ATOM 2921 C CA . VAL B 1 56 ? 8.117 6.934 1.01 1 97.5 56 VAL B CA 1
ATOM 2922 C C . VAL B 1 56 ? 7.645 7.84 -0.124 1 97.5 56 VAL B C 1
ATOM 2924 O O . VAL B 1 56 ? 7.512 7.398 -1.268 1 97.5 56 VAL B O 1
ATOM 2927 N N . MET B 1 57 ? 7.332 9.117 0.153 1 98.25 57 MET B N 1
ATOM 2928 C CA . MET B 1 57 ? 6.879 10.055 -0.869 1 98.25 57 MET B CA 1
ATOM 2929 C C . MET B 1 57 ? 8.062 10.734 -1.553 1 98.25 57 MET B C 1
ATOM 2931 O O . MET B 1 57 ? 8.469 11.828 -1.164 1 98.25 57 MET B O 1
ATOM 2935 N N . SER B 1 58 ? 8.539 10.078 -2.617 1 97.12 58 SER B N 1
ATOM 2936 C CA . SER B 1 58 ? 9.711 10.602 -3.316 1 97.12 58 SER B CA 1
ATOM 2937 C C . SER B 1 58 ? 9.32 11.688 -4.316 1 97.12 58 SER B C 1
ATOM 2939 O O . SER B 1 58 ? 10.172 12.43 -4.801 1 97.12 58 SER B O 1
ATOM 2941 N N . GLY B 1 59 ? 8.07 11.797 -4.605 1 97.12 59 GLY B N 1
ATOM 2942 C CA . GLY B 1 59 ? 7.582 12.82 -5.512 1 97.12 59 GLY B CA 1
ATOM 2943 C C . GLY B 1 59 ? 8.078 12.641 -6.934 1 97.12 59 GLY B C 1
ATOM 2944 O O . GLY B 1 59 ? 8.406 11.531 -7.348 1 97.12 59 GLY B O 1
ATOM 2945 N N . LYS B 1 60 ? 7.832 13.664 -7.777 1 96.06 60 LYS B N 1
ATOM 2946 C CA . LYS B 1 60 ? 8.336 13.758 -9.141 1 96.06 60 LYS B CA 1
ATOM 2947 C C . LYS B 1 60 ? 9.367 14.875 -9.281 1 96.06 60 LYS B C 1
ATOM 2949 O O . LYS B 1 60 ? 9.094 16.016 -8.914 1 96.06 60 LYS B O 1
ATOM 2954 N N . GLY B 1 61 ? 10.586 14.5 -9.734 1 93.94 61 GLY B N 1
ATOM 2955 C CA . GLY B 1 61 ? 11.648 15.484 -9.82 1 93.94 61 GLY B CA 1
ATOM 2956 C C . GLY B 1 61 ? 12.039 16.062 -8.469 1 93.94 61 GLY B C 1
ATOM 2957 O O . GLY B 1 61 ? 12.266 17.266 -8.344 1 93.94 61 GLY B O 1
ATOM 2958 N N . ASP B 1 62 ? 11.953 15.266 -7.418 1 94.44 62 ASP B N 1
ATOM 2959 C CA . ASP B 1 62 ? 12.328 15.602 -6.047 1 94.44 62 ASP B CA 1
ATOM 2960 C C . ASP B 1 62 ? 11.391 16.656 -5.457 1 94.44 62 ASP B C 1
ATOM 2962 O O . ASP B 1 62 ? 11.797 17.453 -4.617 1 94.44 62 ASP B O 1
ATOM 2966 N N . GLN B 1 63 ? 10.156 16.703 -5.988 1 96.25 63 GLN B N 1
ATOM 2967 C CA . GLN B 1 63 ? 9.125 17.609 -5.512 1 96.25 63 GLN B CA 1
ATOM 2968 C C . GLN B 1 63 ? 7.789 16.891 -5.34 1 96.25 63 GLN B C 1
ATOM 2970 O O . GLN B 1 63 ? 7.406 16.078 -6.176 1 96.25 63 GLN B O 1
ATOM 2975 N N . ILE B 1 64 ? 7.156 17.234 -4.258 1 97.94 64 ILE B N 1
ATOM 2976 C CA . ILE B 1 64 ? 5.785 16.781 -4.039 1 97.94 64 ILE B CA 1
ATOM 2977 C C . ILE B 1 64 ? 4.816 17.922 -4.363 1 97.94 64 ILE B C 1
ATOM 2979 O O . ILE B 1 64 ? 4.941 19.031 -3.832 1 97.94 64 ILE B O 1
ATOM 2983 N N . LYS B 1 65 ? 3.916 17.641 -5.27 1 97.81 65 LYS B N 1
ATOM 2984 C CA . LYS B 1 65 ? 2.82 18.594 -5.457 1 97.81 65 LYS B CA 1
ATOM 2985 C C . LYS B 1 65 ? 1.766 18.438 -4.363 1 97.81 65 LYS B C 1
ATOM 2987 O O . LYS B 1 65 ? 1.432 17.312 -3.973 1 97.81 65 LYS B O 1
ATOM 2992 N N . LEU B 1 66 ? 1.335 19.562 -3.867 1 98.5 66 LEU B N 1
ATOM 2993 C CA . LEU B 1 66 ? 0.274 19.578 -2.867 1 98.5 66 LEU B CA 1
ATOM 2994 C C . LEU B 1 66 ? -0.992 20.219 -3.434 1 98.5 66 LEU B C 1
ATOM 2996 O O . LEU B 1 66 ? -0.941 21.312 -4.004 1 98.5 66 LEU B O 1
ATOM 3000 N N . PHE B 1 67 ? -2.074 19.516 -3.369 1 98.81 67 PHE B N 1
ATOM 3001 C CA . PHE B 1 67 ? -3.398 20.016 -3.717 1 98.81 67 PHE B CA 1
ATOM 3002 C C . PHE B 1 67 ? -4.266 20.156 -2.473 1 98.81 67 PHE B C 1
ATOM 3004 O O . PHE B 1 67 ? -4.32 19.266 -1.637 1 98.81 67 PHE B O 1
ATOM 3011 N N . VAL B 1 68 ? -4.953 21.328 -2.33 1 98.88 68 VAL B N 1
ATOM 3012 C CA . VAL B 1 68 ? -5.676 21.625 -1.094 1 98.88 68 VAL B CA 1
ATOM 3013 C C . VAL B 1 68 ? -7.145 21.906 -1.406 1 98.88 68 VAL B C 1
ATOM 3015 O O . VAL B 1 68 ? -7.457 22.672 -2.316 1 98.88 68 VAL B O 1
ATOM 3018 N N . VAL B 1 69 ? -8.031 21.25 -0.71 1 98.94 69 VAL B N 1
ATOM 3019 C CA . VAL B 1 69 ? -9.469 21.516 -0.725 1 98.94 69 VAL B CA 1
ATOM 3020 C C . VAL B 1 69 ? -9.875 22.203 0.573 1 98.94 69 VAL B C 1
ATOM 3022 O O . VAL B 1 69 ? -9.797 21.609 1.651 1 98.94 69 VAL B O 1
ATOM 3025 N N . TYR B 1 70 ? -10.289 23.453 0.442 1 98.88 70 TYR B N 1
ATOM 3026 C CA . TYR B 1 70 ? -10.898 24.156 1.562 1 98.88 70 TYR B CA 1
ATOM 3027 C C . TYR B 1 70 ? -12.391 23.859 1.643 1 98.88 70 TYR B C 1
ATOM 3029 O O . TYR B 1 70 ? -13.172 24.312 0.799 1 98.88 70 TYR B O 1
ATOM 3037 N N . TYR B 1 71 ? -12.789 23.078 2.604 1 98.94 71 TYR B N 1
ATOM 3038 C CA . TYR B 1 71 ? -14.188 22.703 2.789 1 98.94 71 TYR B CA 1
ATOM 3039 C C . TYR B 1 71 ? -14.836 23.547 3.873 1 98.94 71 TYR B C 1
ATOM 3041 O O . TYR B 1 71 ? -14.445 23.484 5.039 1 98.94 71 TYR B O 1
ATOM 3049 N N . GLY B 1 72 ? -15.812 24.344 3.525 1 98.75 72 GLY B N 1
ATOM 3050 C CA . GLY B 1 72 ? -16.453 25.312 4.418 1 98.75 72 GLY B CA 1
ATOM 3051 C C . GLY B 1 72 ? -15.977 26.734 4.199 1 98.75 72 GLY B C 1
ATOM 3052 O O . GLY B 1 72 ? -15.688 27.125 3.068 1 98.75 72 GLY B O 1
ATOM 3053 N N . THR B 1 73 ? -16.016 27.531 5.258 1 98.25 73 THR B N 1
ATOM 3054 C CA . THR B 1 73 ? -15.703 28.938 5.133 1 98.25 73 THR B CA 1
ATOM 3055 C C . THR B 1 73 ? -14.359 29.25 5.781 1 98.25 73 THR B C 1
ATOM 3057 O O . THR B 1 73 ? -14.117 28.891 6.934 1 98.25 73 THR B O 1
ATOM 3060 N N . PHE B 1 74 ? -13.5 29.844 5.02 1 98.56 74 PHE B N 1
ATOM 3061 C CA . PHE B 1 74 ? -12.219 30.375 5.469 1 98.56 74 PHE B CA 1
ATOM 3062 C C . PHE B 1 74 ? -12.094 31.859 5.09 1 98.56 74 PHE B C 1
ATOM 3064 O O . PHE B 1 74 ? -12.398 32.25 3.959 1 98.56 74 PHE B O 1
ATOM 3071 N N . SER B 1 75 ? -11.719 32.625 6.023 1 98.19 75 SER B N 1
ATOM 3072 C CA . SER B 1 75 ? -11.477 34.031 5.676 1 98.19 75 SER B CA 1
ATOM 3073 C C . SER B 1 75 ? -10.266 34.188 4.766 1 98.19 75 SER B C 1
ATOM 3075 O O . SER B 1 75 ? -9.445 33.281 4.664 1 98.19 75 SER B O 1
ATOM 3077 N N . LYS B 1 76 ? -10.242 35.312 4.098 1 97.88 76 LYS B N 1
ATOM 3078 C CA . LYS B 1 76 ? -9.086 35.594 3.254 1 97.88 76 LYS B CA 1
ATOM 3079 C C . LYS B 1 76 ? -7.789 35.531 4.051 1 97.88 76 LYS B C 1
ATOM 3081 O O . LYS B 1 76 ? -6.785 35 3.561 1 97.88 76 LYS B O 1
ATOM 3086 N N . LYS B 1 77 ? -7.801 36.062 5.266 1 98.06 77 LYS B N 1
ATOM 3087 C CA . LYS B 1 77 ? -6.613 36.062 6.117 1 98.06 77 LYS B CA 1
ATOM 3088 C C . LYS B 1 77 ? -6.211 34.656 6.496 1 98.06 77 LYS B C 1
ATOM 3090 O O . LYS B 1 77 ? -5.027 34.312 6.496 1 98.06 77 LYS B O 1
ATOM 3095 N N . GLN B 1 78 ? -7.164 33.844 6.867 1 98.62 78 GLN B N 1
ATOM 3096 C CA . GLN B 1 78 ? -6.898 32.438 7.203 1 98.62 78 GLN B CA 1
ATOM 3097 C C . GLN B 1 78 ? -6.25 31.703 6.035 1 98.62 78 GLN B C 1
ATOM 3099 O O . GLN B 1 78 ? -5.234 31.016 6.207 1 98.62 78 GLN B O 1
ATOM 3104 N N . ARG B 1 79 ? -6.809 31.875 4.848 1 98.31 79 ARG B N 1
ATOM 3105 C CA . ARG B 1 79 ? -6.281 31.219 3.654 1 98.31 79 ARG B CA 1
ATOM 3106 C C . ARG B 1 79 ? -4.871 31.703 3.34 1 98.31 79 ARG B C 1
ATOM 3108 O O . ARG B 1 79 ? -4.004 30.922 2.967 1 98.31 79 ARG B O 1
ATOM 3115 N N . ALA B 1 80 ? -4.695 32.969 3.508 1 98 80 ALA B N 1
ATOM 3116 C CA . ALA B 1 80 ? -3.379 33.531 3.238 1 98 80 ALA B CA 1
ATOM 3117 C C . ALA B 1 80 ? -2.324 32.938 4.168 1 98 80 ALA B C 1
ATOM 3119 O O . ALA B 1 80 ? -1.203 32.656 3.74 1 98 80 ALA B O 1
ATOM 3120 N N . THR B 1 81 ? -2.656 32.781 5.434 1 98.38 81 THR B N 1
ATOM 3121 C CA . THR B 1 81 ? -1.739 32.188 6.402 1 98.38 81 THR B CA 1
ATOM 3122 C C . THR B 1 81 ? -1.405 30.75 6.027 1 98.38 81 THR B C 1
ATOM 3124 O O . THR B 1 81 ? -0.233 30.375 5.984 1 98.38 81 THR B O 1
ATOM 3127 N N . LEU B 1 82 ? -2.432 30 5.652 1 98.69 82 LEU B N 1
ATOM 3128 C CA . LEU B 1 82 ? -2.234 28.609 5.27 1 98.69 82 LEU B CA 1
ATOM 3129 C C . LEU B 1 82 ? -1.428 28.5 3.977 1 98.69 82 LEU B C 1
ATOM 3131 O O . LEU B 1 82 ? -0.493 27.703 3.883 1 98.69 82 LEU B O 1
ATOM 3135 N N . ASN B 1 83 ? -1.731 29.328 3.045 1 97.25 83 ASN B N 1
ATOM 3136 C CA . ASN B 1 83 ? -1.016 29.359 1.772 1 97.25 83 ASN B CA 1
ATOM 3137 C C . ASN B 1 83 ? 0.46 29.688 1.965 1 97.25 83 ASN B C 1
ATOM 3139 O O . ASN B 1 83 ? 1.328 29.078 1.34 1 97.25 83 ASN B O 1
ATOM 3143 N N . THR B 1 84 ? 0.725 30.625 2.803 1 96.5 84 THR B N 1
ATOM 3144 C CA . THR B 1 84 ? 2.109 31 3.068 1 96.5 84 THR B CA 1
ATOM 3145 C C . THR B 1 84 ? 2.871 29.844 3.699 1 96.5 84 THR B C 1
ATOM 3147 O O . THR B 1 84 ? 4.039 29.609 3.379 1 96.5 84 THR B O 1
ATOM 3150 N N . PHE B 1 85 ? 2.232 29.094 4.594 1 97.44 85 PHE B N 1
ATOM 3151 C CA . PHE B 1 85 ? 2.869 27.922 5.164 1 97.44 85 PHE B CA 1
ATOM 3152 C C . PHE B 1 85 ? 3.207 26.906 4.078 1 97.44 85 PHE B C 1
ATOM 3154 O O . PHE B 1 85 ? 4.328 26.391 4.023 1 97.44 85 PHE B O 1
ATOM 3161 N N . PHE B 1 86 ? 2.242 26.672 3.176 1 97.25 86 PHE B N 1
ATOM 3162 C CA . PHE B 1 86 ? 2.461 25.703 2.107 1 97.25 86 PHE B CA 1
ATOM 3163 C C . PHE B 1 86 ? 3.602 26.141 1.2 1 97.25 86 PHE B C 1
ATOM 3165 O O . PHE B 1 86 ? 4.398 25.312 0.749 1 97.25 86 PHE B O 1
ATOM 3172 N N . LYS B 1 87 ? 3.729 27.359 0.979 1 94.31 87 LYS B N 1
ATOM 3173 C CA . LYS B 1 87 ? 4.766 27.891 0.103 1 94.31 87 LYS B CA 1
ATOM 3174 C C . LYS B 1 87 ? 6.129 27.891 0.794 1 94.31 87 LYS B C 1
ATOM 3176 O O . LYS B 1 87 ? 7.16 28.078 0.146 1 94.31 87 LYS B O 1
ATOM 3181 N N . SER B 1 88 ? 6.133 27.656 2.057 1 94.81 88 SER B N 1
ATOM 3182 C CA . SER B 1 88 ? 7.352 27.75 2.857 1 94.81 88 SER B CA 1
ATOM 3183 C C . SER B 1 88 ? 8.219 26.516 2.691 1 94.81 88 SER B C 1
ATOM 3185 O O . SER B 1 88 ? 9.383 26.5 3.107 1 94.81 88 SER B O 1
ATOM 3187 N N . PHE B 1 89 ? 7.648 25.453 2.137 1 93.94 89 PHE B N 1
ATOM 3188 C CA . PHE B 1 89 ? 8.406 24.219 1.938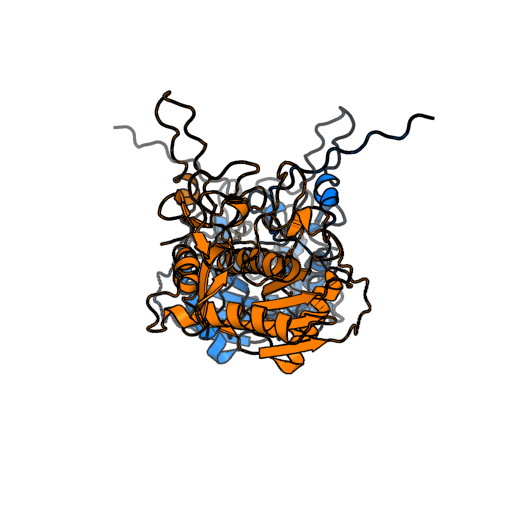 1 93.94 89 PHE B CA 1
ATOM 3189 C C . PHE B 1 89 ? 9.367 24.359 0.767 1 93.94 89 PHE B C 1
ATOM 3191 O O . PHE B 1 89 ? 10.297 23.562 0.62 1 93.94 89 PHE B O 1
ATOM 3198 N N . TRP B 1 90 ? 9.07 25.172 -0.188 1 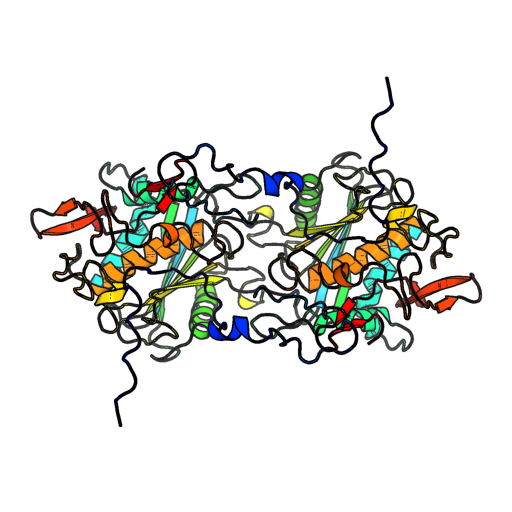76.94 90 TRP B N 1
ATOM 3199 C CA . TRP B 1 90 ? 9.93 25.438 -1.342 1 76.94 90 TRP B CA 1
ATOM 3200 C C . TRP B 1 90 ? 10.914 26.562 -1.048 1 76.94 90 TRP B C 1
ATOM 3202 O O . TRP B 1 90 ? 12.016 26.578 -1.588 1 76.94 90 TRP B O 1
ATOM 3212 N N . ALA B 1 91 ? 10.477 27.469 -0.224 1 55.72 91 ALA B N 1
ATOM 3213 C CA . ALA B 1 91 ? 11.227 28.703 0.026 1 55.72 91 ALA B CA 1
ATOM 3214 C C . ALA B 1 91 ? 12.602 28.391 0.618 1 55.72 91 ALA B C 1
ATOM 3216 O O . ALA B 1 91 ? 13.5 29.234 0.589 1 55.72 91 ALA B O 1
ATOM 3217 N N . GLY B 1 92 ? 12.781 27.328 1.203 1 53.72 92 GLY B N 1
ATOM 3218 C CA . GLY B 1 92 ? 14.125 27.156 1.722 1 53.72 92 GLY B CA 1
ATOM 3219 C C . GLY B 1 92 ? 15.195 27.219 0.646 1 53.72 92 GLY B C 1
ATOM 3220 O O . GLY B 1 92 ? 16.391 27.141 0.942 1 53.72 92 GLY B O 1
ATOM 3221 N N . THR B 1 93 ? 14.719 26.812 -0.619 1 48.66 93 THR B N 1
ATOM 3222 C CA . THR B 1 93 ? 15.758 27.203 -1.562 1 48.66 93 THR B CA 1
ATOM 3223 C C . THR B 1 93 ? 15.891 28.719 -1.641 1 48.66 93 THR B C 1
ATOM 3225 O O . THR B 1 93 ? 16.75 29.234 -2.367 1 48.66 93 THR B O 1
ATOM 3228 N N . SER B 1 94 ? 14.852 29.281 -1.131 1 45.5 94 SER B N 1
ATOM 3229 C CA . SER B 1 94 ? 14.992 30.734 -1.234 1 45.5 94 SER B CA 1
ATOM 3230 C C . SER B 1 94 ? 16.188 31.234 -0.425 1 45.5 94 SER B C 1
ATOM 3232 O O . SER B 1 94 ? 16.578 30.594 0.557 1 45.5 94 SER B O 1
ATOM 3234 N N . ARG B 1 95 ? 16.844 32.125 -0.919 1 52.03 95 ARG B N 1
ATOM 3235 C CA . ARG B 1 95 ? 17.984 32.938 -0.476 1 52.03 95 ARG B CA 1
ATOM 3236 C C . ARG B 1 95 ? 17.703 33.562 0.882 1 52.03 95 ARG B C 1
ATOM 3238 O O . ARG B 1 95 ? 18.547 34.25 1.434 1 52.03 95 ARG B O 1
ATOM 3245 N N . ASP B 1 96 ? 16.422 33.344 1.3 1 57.88 96 ASP B N 1
ATOM 3246 C CA . ASP B 1 96 ? 16.234 33.938 2.609 1 57.88 96 ASP B CA 1
ATOM 3247 C C . ASP B 1 96 ? 16.781 33.062 3.721 1 57.88 96 ASP B C 1
ATOM 3249 O O . ASP B 1 96 ? 16.25 31.984 3.99 1 57.88 96 ASP B O 1
ATOM 3253 N N . LYS B 1 97 ? 17.984 33.281 4.117 1 60.88 97 LYS B N 1
ATOM 3254 C CA . LYS B 1 97 ? 18.75 32.531 5.117 1 60.88 97 LYS B CA 1
ATOM 3255 C C . LYS B 1 97 ? 17.938 32.344 6.395 1 60.88 97 LYS B C 1
ATOM 3257 O O . LYS B 1 97 ? 18.266 31.516 7.23 1 60.88 97 LYS B O 1
ATOM 3262 N N . ARG B 1 98 ? 16.766 33.062 6.41 1 66.69 98 ARG B N 1
ATOM 3263 C CA . ARG B 1 98 ? 16.016 33.031 7.664 1 66.69 98 ARG B CA 1
ATOM 3264 C C . ARG B 1 98 ? 14.938 31.969 7.633 1 66.69 98 ARG B C 1
ATOM 3266 O O . ARG B 1 98 ? 14.422 31.562 8.68 1 66.69 98 ARG B O 1
ATOM 3273 N N . ALA B 1 99 ? 14.594 31.422 6.461 1 80 99 ALA B N 1
ATOM 3274 C CA . ALA B 1 99 ? 13.523 30.422 6.352 1 80 99 ALA B CA 1
ATOM 3275 C C . ALA B 1 99 ? 14.008 29.047 6.805 1 80 99 ALA B C 1
ATOM 3277 O O . ALA B 1 99 ? 15.07 28.594 6.387 1 80 99 ALA B O 1
ATOM 3278 N N . THR B 1 100 ? 13.156 28.438 7.762 1 91.25 100 THR B N 1
ATOM 3279 C CA . THR B 1 100 ? 13.648 27.203 8.383 1 91.25 100 THR B CA 1
ATOM 3280 C C . THR B 1 100 ? 12.625 26.078 8.219 1 91.25 100 THR B C 1
ATOM 3282 O O . THR B 1 100 ? 12.875 24.953 8.641 1 91.25 100 THR B O 1
ATOM 3285 N N . VAL B 1 101 ? 11.438 26.406 7.555 1 94.81 101 VAL B N 1
ATOM 3286 C CA . VAL B 1 101 ? 10.453 25.359 7.32 1 94.81 101 VAL B CA 1
ATOM 3287 C C . VAL B 1 101 ? 11.062 24.266 6.438 1 94.81 101 VAL B C 1
ATOM 3289 O O . VAL B 1 101 ? 10.898 23.078 6.703 1 94.81 101 VAL B O 1
ATOM 3292 N N . GLY B 1 102 ? 11.797 24.656 5.406 1 92 102 GLY B N 1
ATOM 3293 C CA . GLY B 1 102 ? 12.492 23.719 4.539 1 92 102 GLY B CA 1
ATOM 3294 C C . GLY B 1 102 ? 13.516 22.875 5.27 1 92 102 GLY B C 1
ATOM 3295 O O . GLY B 1 102 ? 13.695 21.703 4.965 1 92 102 GLY B O 1
ATOM 3296 N N . LYS B 1 103 ? 14.219 23.516 6.223 1 90.88 103 LYS B N 1
ATOM 3297 C CA . LYS B 1 103 ? 15.195 22.781 7.02 1 90.88 103 LYS B CA 1
ATOM 3298 C C . LYS B 1 103 ? 14.523 21.703 7.863 1 90.88 103 LYS B C 1
ATOM 3300 O O . LYS B 1 103 ? 15.039 20.594 7.996 1 90.88 103 LYS B O 1
ATOM 3305 N N . TRP B 1 104 ? 13.43 22.125 8.453 1 94.81 104 TRP B N 1
ATOM 3306 C CA . TRP B 1 104 ? 12.641 21.156 9.203 1 94.81 104 TRP B CA 1
ATOM 3307 C C . TRP B 1 104 ? 12.219 19.984 8.312 1 94.81 104 TRP B C 1
ATOM 3309 O O . TRP B 1 104 ? 12.352 18.812 8.703 1 94.81 104 TRP B O 1
ATOM 3319 N N . TRP B 1 105 ? 11.781 20.25 7.07 1 95.75 105 TRP B N 1
ATOM 3320 C CA . TRP B 1 105 ? 11.305 19.234 6.137 1 95.75 105 TRP B CA 1
ATOM 3321 C C . TRP B 1 105 ? 12.445 18.312 5.707 1 95.75 105 TRP B C 1
ATOM 3323 O O . TRP B 1 105 ? 12.234 17.125 5.477 1 95.75 105 TRP B O 1
ATOM 3333 N N . LYS B 1 106 ? 13.625 18.781 5.734 1 93.56 106 LYS B N 1
ATOM 3334 C CA . LYS B 1 106 ? 14.789 18.016 5.281 1 93.56 106 LYS B CA 1
ATOM 3335 C C . LYS B 1 106 ? 15 16.781 6.145 1 93.56 106 LYS B C 1
ATOM 3337 O O . LYS B 1 106 ? 15.602 15.797 5.699 1 93.56 106 LYS B O 1
ATOM 3342 N N . ILE B 1 107 ? 14.516 16.844 7.367 1 94.88 107 ILE B N 1
ATOM 3343 C CA . ILE B 1 107 ? 14.641 15.688 8.25 1 94.88 107 ILE B CA 1
ATOM 3344 C C . ILE B 1 107 ? 13.969 14.477 7.605 1 94.88 107 ILE B C 1
ATOM 3346 O O . ILE B 1 107 ? 14.445 13.344 7.742 1 94.88 107 ILE B O 1
ATOM 3350 N N . THR B 1 108 ? 12.883 14.695 6.832 1 96.5 108 THR B N 1
ATOM 3351 C CA . THR B 1 108 ? 12.141 13.602 6.227 1 96.5 108 THR B CA 1
ATOM 3352 C C . THR B 1 108 ? 13 12.883 5.184 1 96.5 108 THR B C 1
ATOM 3354 O O . THR B 1 108 ? 12.773 11.711 4.887 1 96.5 108 THR B O 1
ATOM 3357 N N . ARG B 1 109 ? 13.992 13.523 4.688 1 96.44 109 ARG B N 1
ATOM 3358 C CA . ARG B 1 109 ? 14.82 12.93 3.637 1 96.44 109 ARG B CA 1
ATOM 3359 C C . ARG B 1 109 ? 15.719 11.844 4.195 1 96.44 109 ARG B C 1
ATOM 3361 O O . ARG B 1 109 ? 16.312 11.07 3.439 1 96.44 109 ARG B O 1
ATOM 3368 N N . ASN B 1 110 ? 15.836 11.812 5.512 1 95.56 110 ASN B N 1
ATOM 3369 C CA . ASN B 1 110 ? 16.609 10.75 6.145 1 95.56 110 ASN B CA 1
ATOM 3370 C C . ASN B 1 110 ? 15.828 9.43 6.16 1 95.56 110 ASN B C 1
ATOM 3372 O O . ASN B 1 110 ? 16.375 8.383 6.496 1 95.56 110 ASN B O 1
ATOM 3376 N N . TYR B 1 111 ? 14.602 9.523 5.816 1 96 111 TYR B N 1
ATOM 3377 C CA . TYR B 1 111 ? 13.797 8.328 5.598 1 96 111 TYR B CA 1
ATOM 3378 C C . TYR B 1 111 ? 13.898 7.848 4.156 1 96 111 TYR B C 1
ATOM 3380 O O . TYR B 1 111 ? 13.516 8.562 3.227 1 96 111 TYR B O 1
ATOM 3388 N N . VAL B 1 112 ? 14.422 6.652 3.93 1 95.38 112 VAL B N 1
ATOM 3389 C CA . VAL B 1 112 ? 14.586 6.125 2.578 1 95.38 112 VAL B CA 1
ATOM 3390 C C . VAL B 1 112 ? 13.828 4.809 2.441 1 95.38 112 VAL B C 1
ATOM 3392 O O . VAL B 1 112 ? 13.672 4.07 3.416 1 95.38 112 VAL B O 1
ATOM 3395 N N . ASP B 1 113 ? 13.344 4.578 1.239 1 93.81 113 ASP B N 1
ATOM 3396 C CA . ASP B 1 113 ? 12.562 3.361 1.051 1 93.81 113 ASP B CA 1
ATOM 3397 C C . ASP B 1 113 ? 13.438 2.201 0.597 1 93.81 113 ASP B C 1
ATOM 3399 O O . ASP B 1 113 ? 14.664 2.26 0.719 1 93.81 113 ASP B O 1
ATOM 3403 N N . LEU B 1 114 ? 12.805 1.13 0.171 1 89.88 114 LEU B N 1
ATOM 3404 C CA . LEU B 1 114 ? 13.438 -0.136 -0.176 1 89.88 114 LEU B CA 1
ATOM 3405 C C . LEU B 1 114 ? 14.492 0.063 -1.263 1 89.88 114 LEU B C 1
ATOM 3407 O O . LEU B 1 114 ? 15.477 -0.677 -1.323 1 89.88 114 LEU B O 1
ATOM 3411 N N . TYR B 1 115 ? 14.383 1.085 -2.086 1 90.56 115 TYR B N 1
ATOM 3412 C CA . TYR B 1 115 ? 15.273 1.344 -3.207 1 90.56 115 TYR B CA 1
ATOM 3413 C C . TYR B 1 115 ? 16.172 2.539 -2.92 1 90.56 115 TYR B C 1
ATOM 3415 O O . TYR B 1 115 ? 16.703 3.16 -3.842 1 90.56 115 TYR B O 1
ATOM 3423 N N . ASN B 1 116 ? 16.203 2.93 -1.641 1 91.94 116 ASN B N 1
ATOM 3424 C CA . ASN B 1 116 ? 17.047 4.004 -1.131 1 91.94 116 ASN B CA 1
ATOM 3425 C C . ASN B 1 116 ? 16.578 5.367 -1.645 1 91.94 116 ASN B C 1
ATOM 3427 O O . ASN B 1 116 ? 17.391 6.297 -1.746 1 91.94 116 ASN B O 1
ATOM 3431 N N . SER B 1 117 ? 15.375 5.426 -2.051 1 95.19 117 SER B N 1
ATOM 3432 C CA . SER B 1 117 ? 14.805 6.715 -2.412 1 95.19 117 SER B CA 1
ATOM 3433 C C . SER B 1 117 ? 14.359 7.488 -1.175 1 95.19 117 SER B C 1
ATOM 3435 O O . SER B 1 117 ? 13.625 6.961 -0.336 1 95.19 117 SER B O 1
ATOM 3437 N N . PRO B 1 118 ? 14.781 8.727 -1.045 1 97.31 118 PRO B N 1
ATOM 3438 C CA . PRO B 1 118 ? 14.328 9.539 0.083 1 97.31 118 PRO B CA 1
ATOM 3439 C C . PRO B 1 118 ? 12.992 10.234 -0.187 1 97.31 118 PRO B C 1
ATOM 3441 O O . PRO B 1 118 ? 12.523 10.258 -1.328 1 97.31 118 PRO B O 1
ATOM 3444 N N . VAL B 1 119 ? 12.391 10.758 0.853 1 98.06 119 VAL B N 1
ATOM 3445 C CA . VAL B 1 119 ? 11.297 11.703 0.688 1 98.06 119 VAL B CA 1
ATOM 3446 C C . VAL B 1 119 ? 11.758 12.898 -0.144 1 98.06 119 VAL B C 1
ATOM 3448 O O . VAL B 1 119 ? 12.906 13.336 -0.025 1 98.06 119 VAL B O 1
ATOM 3451 N N . ALA B 1 120 ? 10.883 13.445 -0.973 1 97.75 120 ALA B N 1
ATOM 3452 C CA . ALA B 1 120 ? 11.219 14.547 -1.864 1 97.75 120 ALA B CA 1
ATOM 3453 C C . ALA B 1 120 ? 11.719 15.758 -1.076 1 97.75 120 ALA B C 1
ATOM 3455 O O . ALA B 1 120 ? 11.312 15.969 0.069 1 97.75 120 ALA B O 1
ATOM 3456 N N . LYS B 1 121 ? 12.461 16.531 -1.682 1 95.94 121 LYS B N 1
ATOM 3457 C CA . LYS B 1 121 ? 13.148 17.672 -1.069 1 95.94 121 LYS B CA 1
ATOM 3458 C C . LYS B 1 121 ? 12.172 18.781 -0.713 1 95.94 121 LYS B C 1
ATOM 3460 O O . LYS B 1 121 ? 12.383 19.516 0.256 1 95.94 121 LYS B O 1
ATOM 3465 N N . SER B 1 122 ? 11.148 18.875 -1.562 1 95.19 122 SER B N 1
ATOM 3466 C CA . SER B 1 122 ? 10.273 20.016 -1.361 1 95.19 122 SER B CA 1
ATOM 3467 C C . SER B 1 122 ? 8.82 19.672 -1.654 1 95.19 122 SER B C 1
ATOM 3469 O O . SER B 1 122 ? 8.539 18.656 -2.301 1 95.19 122 SER B O 1
ATOM 3471 N N . ILE B 1 123 ? 7.961 20.469 -1.085 1 96.94 123 ILE B N 1
ATOM 3472 C CA . ILE B 1 123 ? 6.539 20.469 -1.395 1 96.94 123 ILE B CA 1
ATOM 3473 C C . ILE B 1 123 ? 6.168 21.781 -2.102 1 96.94 123 ILE B C 1
ATOM 3475 O O . ILE B 1 123 ? 6.629 22.859 -1.713 1 96.94 123 ILE B O 1
ATOM 3479 N N . VAL B 1 124 ? 5.426 21.703 -3.168 1 96 124 VAL B N 1
ATOM 3480 C CA . VAL B 1 124 ? 4.945 22.891 -3.877 1 96 124 VAL B CA 1
ATOM 3481 C C . VAL B 1 124 ? 3.42 22.906 -3.887 1 96 124 VAL B C 1
ATOM 3483 O O . VAL B 1 124 ? 2.785 21.906 -4.227 1 96 124 VAL B O 1
ATOM 3486 N N . LEU B 1 125 ? 2.861 24 -3.48 1 96.94 125 LEU B N 1
ATOM 3487 C CA . LEU B 1 125 ? 1.418 24.172 -3.609 1 96.94 125 LEU B CA 1
ATOM 3488 C C . LEU B 1 125 ? 1.012 24.266 -5.078 1 96.94 125 LEU B C 1
ATOM 3490 O O . LEU B 1 125 ? 1.218 25.297 -5.719 1 96.94 125 LEU B O 1
ATOM 3494 N N . ALA B 1 126 ? 0.359 23.203 -5.605 1 97.5 126 ALA B N 1
ATOM 3495 C CA . ALA B 1 126 ? 0.12 23.094 -7.043 1 97.5 126 ALA B CA 1
ATOM 3496 C C . ALA B 1 126 ? -1.315 23.469 -7.391 1 97.5 126 ALA B C 1
ATOM 3498 O O . ALA B 1 126 ? -1.62 23.781 -8.547 1 97.5 126 ALA B O 1
ATOM 3499 N N . GLY B 1 127 ? -2.176 23.422 -6.43 1 98.06 127 GLY B N 1
ATOM 3500 C CA . GLY B 1 127 ? -3.561 23.781 -6.703 1 98.06 127 GLY B CA 1
ATOM 3501 C C . GLY B 1 127 ? -4.406 23.891 -5.449 1 98.06 127 GLY B C 1
ATOM 3502 O O . GLY B 1 127 ? -4.156 23.188 -4.465 1 98.06 127 GLY B O 1
ATOM 3503 N N . GLU B 1 128 ? -5.434 24.734 -5.477 1 98.31 128 GLU B N 1
ATOM 3504 C CA . GLU B 1 128 ? -6.406 24.922 -4.406 1 98.31 128 GLU B CA 1
ATOM 3505 C C . GLU B 1 128 ? -7.828 24.984 -4.957 1 98.31 128 GLU B C 1
ATOM 3507 O O . GLU B 1 128 ? -8.047 25.422 -6.086 1 98.31 128 GLU B O 1
ATOM 3512 N N . MET B 1 129 ? -8.734 24.516 -4.223 1 98.25 129 MET B N 1
ATOM 3513 C CA . MET B 1 129 ? -10.141 24.703 -4.547 1 98.25 129 MET B CA 1
ATOM 3514 C C . MET B 1 129 ? -10.977 24.828 -3.275 1 98.25 129 MET B C 1
ATOM 3516 O O . MET B 1 129 ? -10.531 24.453 -2.191 1 98.25 129 MET B O 1
ATOM 3520 N N . SER B 1 130 ? -12.148 25.453 -3.402 1 98.44 130 SER B N 1
ATOM 3521 C CA . SER B 1 130 ? -13.094 25.594 -2.305 1 98.44 130 SER B CA 1
ATOM 3522 C C . SER B 1 130 ? -14.344 24.75 -2.535 1 98.44 130 SER B C 1
ATOM 3524 O O . SER B 1 130 ? -14.773 24.562 -3.676 1 98.44 130 SER B O 1
ATOM 3526 N N . ASP B 1 131 ? -14.828 24.188 -1.521 1 98.69 131 ASP B N 1
ATOM 3527 C CA . ASP B 1 131 ? -16.094 23.453 -1.479 1 98.69 131 ASP B CA 1
ATOM 3528 C C . ASP B 1 131 ? -16.984 23.984 -0.359 1 98.69 131 ASP B C 1
ATOM 3530 O O . ASP B 1 131 ? -16.625 23.922 0.816 1 98.69 131 ASP B O 1
ATOM 3534 N N . ARG B 1 132 ? -18.094 24.578 -0.74 1 98.25 132 ARG B N 1
ATOM 3535 C CA . ARG B 1 132 ? -18.984 25.219 0.215 1 98.25 132 ARG B CA 1
ATOM 3536 C C . ARG B 1 132 ? -20.047 24.234 0.713 1 98.25 132 ARG B C 1
ATOM 3538 O O . ARG B 1 132 ? -21.234 24.391 0.426 1 98.25 132 ARG B O 1
ATOM 3545 N N . TYR B 1 133 ? -19.641 23.328 1.438 1 98.56 133 TYR B N 1
ATOM 3546 C CA . TYR B 1 133 ? -20.469 22.422 2.201 1 98.56 133 TYR B CA 1
ATOM 3547 C C . TYR B 1 133 ? -21.266 21.5 1.276 1 98.56 133 TYR B C 1
ATOM 3549 O O . TYR B 1 133 ? -22.453 21.297 1.479 1 98.56 133 TYR B O 1
ATOM 3557 N N . SER B 1 134 ? -20.703 20.969 0.167 1 98.56 134 SER B N 1
ATOM 3558 C CA . SER B 1 134 ? -21.406 20.125 -0.787 1 98.56 134 SER B CA 1
ATOM 3559 C C . SER B 1 134 ? -21.938 18.859 -0.12 1 98.56 134 SER B C 1
ATOM 3561 O O . SER B 1 134 ? -22.906 18.266 -0.597 1 98.56 134 SER B O 1
ATOM 3563 N N . LEU B 1 135 ? -21.359 18.453 1.051 1 98.62 135 LEU B N 1
ATOM 3564 C CA . LEU B 1 135 ? -21.766 17.25 1.739 1 98.62 135 LEU B CA 1
ATOM 3565 C C . LEU B 1 135 ? -22.344 17.562 3.113 1 98.62 135 LEU B C 1
ATOM 3567 O O . LEU B 1 135 ? -22.469 16.672 3.963 1 98.62 135 LEU B O 1
ATOM 3571 N N . GLY B 1 136 ? -22.578 18.828 3.379 1 98.44 136 GLY B N 1
ATOM 3572 C CA . GLY B 1 136 ? -23.125 19.25 4.656 1 98.44 136 GLY B CA 1
ATOM 3573 C C . GLY B 1 136 ? -22.047 19.578 5.68 1 98.44 136 GLY B C 1
ATOM 3574 O O . GLY B 1 136 ? -20.875 19.703 5.332 1 98.44 136 GLY B O 1
ATOM 3575 N N . LYS B 1 137 ? -22.422 19.797 6.961 1 98.38 137 LYS B N 1
ATOM 3576 C CA . LYS B 1 137 ? -21.516 20.281 7.996 1 98.38 137 LYS B CA 1
ATOM 3577 C C . LYS B 1 137 ? -21.172 19.156 8.984 1 98.38 137 LYS B C 1
ATOM 3579 O O . LYS B 1 137 ? -20.391 19.375 9.922 1 98.38 137 LYS B O 1
ATOM 3584 N N . ASP B 1 138 ? -21.812 18.016 8.844 1 98.06 138 ASP B N 1
ATOM 3585 C CA . ASP B 1 138 ? -21.531 16.797 9.602 1 98.06 138 ASP B CA 1
ATOM 3586 C C . ASP B 1 138 ? -21.109 15.664 8.664 1 98.06 138 ASP B C 1
ATOM 3588 O O . ASP B 1 138 ? -21.969 15.055 8.016 1 98.06 138 ASP B O 1
ATOM 3592 N N . ILE B 1 139 ? -19.781 15.469 8.562 1 97.44 139 ILE B N 1
ATOM 3593 C CA . ILE B 1 139 ? -19.344 14.562 7.504 1 97.44 139 ILE B CA 1
ATOM 3594 C C . ILE B 1 139 ? -18.469 13.469 8.102 1 97.44 139 ILE B C 1
ATOM 3596 O O . ILE B 1 139 ? -18 13.578 9.234 1 97.44 139 ILE B O 1
ATOM 3600 N N . THR B 1 140 ? -18.234 12.328 7.391 1 93.31 140 THR B N 1
ATOM 3601 C CA . THR B 1 140 ? -17.484 11.141 7.812 1 93.31 140 THR B CA 1
ATOM 3602 C C . THR B 1 140 ? -16.109 11.109 7.156 1 93.31 140 THR B C 1
ATOM 3604 O O . THR B 1 140 ? -15.812 11.93 6.285 1 93.31 140 THR B O 1
ATOM 3607 N N . GLN B 1 141 ? -15.352 10.18 7.652 1 92.44 141 GLN B N 1
ATOM 3608 C CA . GLN B 1 141 ? -14.055 9.984 7.012 1 92.44 141 GLN B CA 1
ATOM 3609 C C . GLN B 1 141 ? -14.219 9.516 5.57 1 92.44 141 GLN B C 1
ATOM 3611 O O . GLN B 1 141 ? -13.406 9.852 4.703 1 92.44 141 GLN B O 1
ATOM 3616 N N . ASN B 1 142 ? -15.258 8.758 5.273 1 91.88 142 ASN B N 1
ATOM 3617 C CA . ASN B 1 142 ? -15.555 8.375 3.898 1 91.88 142 ASN B CA 1
ATOM 3618 C C . ASN B 1 142 ? -15.883 9.586 3.037 1 91.88 142 ASN B C 1
ATOM 3620 O O . ASN B 1 142 ? -15.547 9.625 1.851 1 91.88 142 ASN B O 1
ATOM 3624 N N . ASP B 1 143 ? -16.547 10.57 3.617 1 96.12 143 ASP B N 1
ATOM 3625 C CA . ASP B 1 143 ? -16.844 11.805 2.906 1 96.12 143 ASP B CA 1
ATOM 3626 C C . ASP B 1 143 ? -15.562 12.562 2.555 1 96.12 143 ASP B C 1
ATOM 3628 O O . ASP B 1 143 ? -15.469 13.172 1.486 1 96.12 143 ASP B O 1
ATOM 3632 N N . ILE B 1 144 ? -14.617 12.508 3.484 1 97 144 ILE B N 1
ATOM 3633 C CA . ILE B 1 144 ? -13.336 13.141 3.211 1 97 144 ILE B CA 1
ATOM 3634 C C . ILE B 1 144 ? -12.719 12.547 1.949 1 97 144 ILE B C 1
ATOM 3636 O O . ILE B 1 144 ? -12.266 13.273 1.066 1 97 144 ILE B O 1
ATOM 3640 N N . GLN B 1 145 ? -12.766 11.219 1.882 1 96.38 145 GLN B N 1
ATOM 3641 C CA . GLN B 1 145 ? -12.227 10.57 0.69 1 96.38 145 GLN B CA 1
ATOM 3642 C C . GLN B 1 145 ? -13 10.984 -0.558 1 96.38 145 GLN B C 1
ATOM 3644 O O . GLN B 1 145 ? -12.406 11.203 -1.616 1 96.38 145 GLN B O 1
ATOM 3649 N N . SER B 1 146 ? -14.289 11.094 -0.449 1 96.88 146 SER B N 1
ATOM 3650 C CA . SER B 1 146 ? -15.109 11.516 -1.578 1 96.88 146 SER B CA 1
ATOM 3651 C C . SER B 1 146 ? -14.727 12.914 -2.053 1 96.88 146 SER B C 1
ATOM 3653 O O . SER B 1 146 ? -14.719 13.188 -3.254 1 96.88 146 SER B O 1
ATOM 3655 N N . LEU B 1 147 ? -14.391 13.781 -1.109 1 98.62 147 LEU B N 1
ATOM 3656 C CA . LEU B 1 147 ? -13.961 15.133 -1.459 1 98.62 147 LEU B CA 1
ATOM 3657 C C . LEU B 1 147 ? -12.625 15.102 -2.199 1 98.62 147 LEU B C 1
ATOM 3659 O O . LEU B 1 147 ? -12.422 15.867 -3.146 1 98.62 147 LEU B O 1
ATOM 3663 N N . VAL B 1 148 ? -11.734 14.234 -1.771 1 98.38 148 VAL B N 1
ATOM 3664 C CA . VAL B 1 148 ? -10.445 14.062 -2.434 1 98.38 148 VAL B CA 1
ATOM 3665 C C . VAL B 1 148 ? -10.664 13.578 -3.863 1 98.38 148 VAL B C 1
ATOM 3667 O O . VAL B 1 148 ? -10.125 14.156 -4.812 1 98.38 148 VAL B O 1
ATOM 3670 N N . ILE B 1 149 ? -11.5 12.547 -4.023 1 97.88 149 ILE B N 1
ATOM 3671 C CA . ILE B 1 149 ? -11.773 11.969 -5.336 1 97.88 149 ILE B CA 1
ATOM 3672 C C . ILE B 1 149 ? -12.414 13.023 -6.238 1 97.88 149 ILE B C 1
ATOM 3674 O O . ILE B 1 149 ? -12.039 13.156 -7.406 1 97.88 149 ILE B O 1
ATOM 3678 N N . LYS B 1 150 ? -13.359 13.766 -5.707 1 98.19 150 LYS B N 1
ATOM 3679 C CA . LYS B 1 150 ? -13.984 14.852 -6.461 1 98.19 150 LYS B CA 1
ATOM 3680 C C . LYS B 1 150 ? -12.945 15.859 -6.934 1 98.19 150 LYS B C 1
ATOM 3682 O O . LYS B 1 150 ? -13.016 16.344 -8.062 1 98.19 150 LYS B O 1
ATOM 3687 N N . SER B 1 151 ? -11.992 16.203 -6.102 1 98.5 151 SER B N 1
ATOM 3688 C CA . SER B 1 151 ? -10.984 17.203 -6.43 1 98.5 151 SER B CA 1
ATOM 3689 C C . SER B 1 151 ? -10.094 16.734 -7.578 1 98.5 151 SER B C 1
ATOM 3691 O O . SER B 1 151 ? -9.492 17.562 -8.273 1 98.5 151 SER B O 1
ATOM 3693 N N . MET B 1 152 ? -10.016 15.453 -7.805 1 97.62 152 MET B N 1
ATOM 3694 C CA . MET B 1 152 ? -9.156 14.898 -8.844 1 97.62 152 MET B CA 1
ATOM 3695 C C . MET B 1 152 ? -9.703 15.219 -10.234 1 97.62 152 MET B C 1
ATOM 3697 O O . MET B 1 152 ? -8.969 15.164 -11.219 1 97.62 152 MET B O 1
ATOM 3701 N N . LYS B 1 153 ? -11 15.531 -10.305 1 97.31 153 LYS B N 1
ATOM 3702 C CA . LYS B 1 153 ? -11.539 16 -11.578 1 97.31 153 LYS B CA 1
ATOM 3703 C C . LYS B 1 153 ? -10.844 17.281 -12.031 1 97.31 153 LYS B C 1
ATOM 3705 O O . LYS B 1 153 ? -10.648 17.5 -13.234 1 97.31 153 LYS B O 1
ATOM 3710 N N . LYS B 1 154 ? -10.469 18.094 -11.07 1 97.69 154 LYS B N 1
ATOM 3711 C CA . LYS B 1 154 ? -9.789 19.359 -11.359 1 97.69 154 LYS B CA 1
ATOM 3712 C C . LYS B 1 154 ? -8.273 19.172 -11.398 1 97.69 154 LYS B C 1
ATOM 3714 O O . LYS B 1 154 ? -7.605 19.703 -12.281 1 97.69 154 LYS B O 1
ATOM 3719 N N . PHE B 1 155 ? -7.707 18.422 -10.477 1 98.19 155 PHE B N 1
ATOM 3720 C CA . PHE B 1 155 ? -6.266 18.406 -10.25 1 98.19 155 PHE B CA 1
ATOM 3721 C C . PHE B 1 155 ? -5.625 17.203 -10.93 1 98.19 155 PHE B C 1
ATOM 3723 O O . PHE B 1 155 ? -4.406 17.156 -11.102 1 98.19 155 PHE B O 1
ATOM 3730 N N . GLY B 1 156 ? -6.453 16.188 -11.344 1 97.31 156 GLY B N 1
ATOM 3731 C CA . GLY B 1 156 ? -5.918 14.906 -11.773 1 97.31 156 GLY B CA 1
ATOM 3732 C C . GLY B 1 156 ? -5.508 14.016 -10.617 1 97.31 156 GLY B C 1
ATOM 3733 O O . GLY B 1 156 ? -5.309 14.492 -9.5 1 97.31 156 GLY B O 1
ATOM 3734 N N . ALA B 1 157 ? -5.469 12.711 -10.867 1 97.44 157 ALA B N 1
ATOM 3735 C CA . ALA B 1 157 ? -4.957 11.75 -9.898 1 97.44 157 ALA B CA 1
ATOM 3736 C C . ALA B 1 157 ? -3.453 11.547 -10.055 1 97.44 157 ALA B C 1
ATOM 3738 O O . ALA B 1 157 ? -2.965 11.336 -11.172 1 97.44 157 ALA B O 1
ATOM 3739 N N . ASP B 1 158 ? -2.771 11.656 -8.961 1 97.31 158 ASP B N 1
ATOM 3740 C CA . ASP B 1 158 ? -1.33 11.422 -8.961 1 97.31 158 ASP B CA 1
ATOM 3741 C C . ASP B 1 158 ? -0.862 10.891 -7.605 1 97.31 158 ASP B C 1
ATOM 3743 O O . ASP B 1 158 ? -0.857 11.617 -6.613 1 97.31 158 ASP B O 1
ATOM 3747 N N . ALA B 1 159 ? -0.389 9.648 -7.625 1 98.06 159 ALA B N 1
ATOM 3748 C CA . ALA B 1 159 ? 0.007 8.984 -6.387 1 98.06 159 ALA B CA 1
ATOM 3749 C C . ALA B 1 159 ? 1.312 9.562 -5.848 1 98.06 159 ALA B C 1
ATOM 3751 O O . ALA B 1 159 ? 1.708 9.266 -4.719 1 98.06 159 ALA B O 1
ATOM 3752 N N . ARG B 1 160 ? 2.012 10.406 -6.598 1 98.19 160 ARG B N 1
ATOM 3753 C CA . ARG B 1 160 ? 3.248 11.031 -6.137 1 98.19 160 ARG B CA 1
ATOM 3754 C C . ARG B 1 160 ? 3.002 12.477 -5.699 1 98.19 160 ARG B C 1
ATOM 3756 O O . ARG B 1 160 ? 3.941 13.266 -5.586 1 98.19 160 ARG B O 1
ATOM 3763 N N . SER B 1 161 ? 1.748 12.828 -5.535 1 98.25 161 SER B N 1
ATOM 3764 C CA . SER B 1 161 ? 1.278 14.086 -4.969 1 98.25 161 SER B CA 1
ATOM 3765 C C . SER B 1 161 ? 0.506 13.859 -3.674 1 98.25 161 SER B C 1
ATOM 3767 O O . SER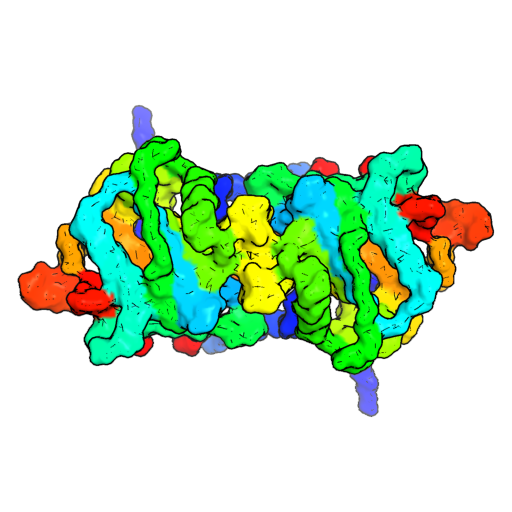 B 1 161 ? 0.172 12.727 -3.336 1 98.25 161 SER B O 1
ATOM 3769 N N . LEU B 1 162 ? 0.295 14.961 -2.99 1 98.38 162 LEU B N 1
ATOM 3770 C CA . LEU B 1 162 ? -0.499 14.914 -1.766 1 98.38 162 LEU B CA 1
ATOM 3771 C C . LEU B 1 162 ? -1.769 15.75 -1.91 1 98.38 162 LEU B C 1
ATOM 3773 O O . LEU B 1 162 ? -1.749 16.812 -2.529 1 98.38 162 LEU B O 1
ATOM 3777 N N . TYR B 1 163 ? -2.811 15.273 -1.401 1 98.56 163 TYR B N 1
ATOM 3778 C CA . TYR B 1 163 ? -4.098 15.961 -1.354 1 98.56 163 TYR B CA 1
ATOM 3779 C C . TYR B 1 163 ? -4.535 16.203 0.087 1 98.56 163 TYR B C 1
ATOM 3781 O O . TYR B 1 163 ? -4.484 15.289 0.917 1 98.56 163 TYR B O 1
ATOM 3789 N N . LEU B 1 164 ? -4.898 17.359 0.383 1 98.69 164 LEU B N 1
ATOM 3790 C CA . LEU B 1 164 ? -5.262 17.75 1.743 1 98.69 164 LEU B CA 1
ATOM 3791 C C . LEU B 1 164 ? -6.637 18.406 1.773 1 98.69 164 LEU B C 1
ATOM 3793 O O . LEU B 1 164 ? -6.895 19.344 1.012 1 98.69 164 LEU B O 1
ATOM 3797 N N . VAL B 1 165 ? -7.52 17.875 2.572 1 98.88 165 VAL B N 1
ATOM 3798 C CA . VAL B 1 165 ? -8.805 18.516 2.848 1 98.88 165 VAL B CA 1
ATOM 3799 C C . VAL B 1 165 ? -8.742 19.25 4.184 1 98.88 165 VAL B C 1
ATOM 3801 O O . VAL B 1 165 ? -8.383 18.672 5.207 1 98.88 165 VAL B O 1
ATOM 3804 N N . LEU B 1 166 ? -9.023 20.547 4.145 1 98.94 166 LEU B N 1
ATOM 3805 C CA . LEU B 1 166 ? -9.125 21.359 5.348 1 98.94 166 LEU B CA 1
ATOM 3806 C C . LEU B 1 166 ? -10.57 21.766 5.613 1 98.94 166 LEU B C 1
ATOM 3808 O O . LEU B 1 166 ? -11.242 22.312 4.734 1 98.94 166 LEU B O 1
ATOM 3812 N N . THR B 1 167 ? -11.07 21.453 6.84 1 98.81 167 THR B N 1
ATOM 3813 C CA . THR B 1 167 ? -12.453 21.812 7.141 1 98.81 167 THR B CA 1
ATOM 3814 C C . THR B 1 167 ? -12.508 23 8.094 1 98.81 167 THR B C 1
ATOM 3816 O O . THR B 1 167 ? -11.695 23.109 9.016 1 98.81 167 THR B O 1
ATOM 3819 N N . SER B 1 168 ? -13.477 23.891 7.867 1 98.75 168 SER B N 1
ATOM 3820 C CA . SER B 1 168 ? -13.664 25.078 8.711 1 98.75 168 SER B CA 1
ATOM 3821 C C . SER B 1 168 ? -14.203 24.688 10.086 1 98.75 168 SER B C 1
ATOM 3823 O O . SER B 1 168 ? -14.516 23.516 10.336 1 98.75 168 SER B O 1
ATOM 3825 N N . ASP B 1 169 ? -14.18 25.656 11 1 98.19 169 ASP B N 1
ATOM 3826 C CA . ASP B 1 169 ? -14.398 25.375 12.422 1 98.19 169 ASP B CA 1
ATOM 3827 C C . ASP B 1 169 ? -15.867 25.078 12.695 1 98.19 169 ASP B C 1
ATOM 3829 O O . ASP B 1 169 ? -16.219 24.672 13.805 1 98.19 169 ASP B O 1
ATOM 3833 N N . ASP B 1 170 ? -16.766 25.203 11.68 1 98.31 170 ASP B N 1
ATOM 3834 C CA . ASP B 1 170 ? -18.172 24.891 11.867 1 98.31 170 ASP B CA 1
ATOM 3835 C C . ASP B 1 170 ? -18.516 23.547 11.234 1 98.31 170 ASP B C 1
ATOM 3837 O O . ASP B 1 170 ? -19.688 23.172 11.156 1 98.31 170 ASP B O 1
ATOM 3841 N N . VAL B 1 171 ? -17.547 22.797 10.68 1 98.62 171 VAL B N 1
ATOM 3842 C CA . VAL B 1 171 ? -17.75 21.469 10.086 1 98.62 171 VAL B CA 1
ATOM 3843 C C . VAL B 1 171 ? -17.344 20.391 11.086 1 98.62 171 VAL B C 1
ATOM 3845 O O . VAL B 1 171 ? -16.219 20.391 11.586 1 98.62 171 VAL B O 1
ATOM 3848 N N . LEU B 1 172 ? -18.281 19.531 11.461 1 97.25 172 LEU B N 1
ATOM 3849 C CA . LEU B 1 172 ? -18.016 18.359 12.289 1 97.25 172 LEU B CA 1
ATOM 3850 C C . LEU B 1 172 ? -17.547 17.188 11.445 1 97.25 172 LEU B C 1
ATOM 3852 O O . LEU B 1 172 ? -18.188 16.844 10.445 1 97.25 172 LEU B O 1
ATOM 3856 N N . VAL B 1 173 ? -16.406 16.688 11.766 1 95.12 173 VAL B N 1
ATOM 3857 C CA . VAL B 1 173 ? -15.867 15.516 11.062 1 95.12 173 VAL B CA 1
ATOM 3858 C C . VAL B 1 173 ? -15.797 14.328 12.023 1 95.12 173 VAL B C 1
ATOM 3860 O O . VAL B 1 173 ? -15.406 14.477 13.18 1 95.12 173 VAL B O 1
ATOM 3863 N N . GLU B 1 174 ? -16.156 13.188 11.539 1 90.75 174 GLU B N 1
ATOM 3864 C CA . GLU B 1 174 ? -16.094 11.961 12.32 1 90.75 174 GLU B CA 1
ATOM 3865 C C . GLU B 1 174 ? -14.75 11.82 13.031 1 90.75 174 GLU B C 1
ATOM 3867 O O . GLU B 1 174 ? -13.695 11.961 12.406 1 90.75 174 GLU B O 1
ATOM 3872 N N . ARG B 1 175 ? -14.719 11.688 14.398 1 88.19 175 ARG B N 1
ATOM 3873 C CA . ARG B 1 175 ? -13.594 11.398 15.281 1 88.19 175 ARG B CA 1
ATOM 3874 C C . ARG B 1 175 ? -12.797 12.664 15.586 1 88.19 175 ARG B C 1
ATOM 3876 O O . ARG B 1 175 ? -11.891 12.648 16.422 1 88.19 175 ARG B O 1
ATOM 3883 N N . PHE B 1 176 ? -13.164 13.773 14.953 1 91.69 176 PHE B N 1
ATOM 3884 C CA . PHE B 1 176 ? -12.477 15.016 15.266 1 91.69 176 PHE B CA 1
ATOM 3885 C C . PHE B 1 176 ? -12.625 15.367 16.734 1 91.69 176 PHE B C 1
ATOM 3887 O O . PHE B 1 176 ? -13.711 15.234 17.312 1 91.69 176 PHE B O 1
ATOM 3894 N N . CYS B 1 177 ? -11.57 15.688 17.438 1 88.31 177 CYS B N 1
ATOM 3895 C CA . CYS B 1 177 ? -11.531 16.141 18.828 1 88.31 177 CYS B CA 1
ATOM 3896 C C . CYS B 1 177 ? -11.703 14.961 19.781 1 88.31 177 CYS B C 1
ATOM 3898 O O . CYS B 1 177 ? -11.867 15.164 20.984 1 88.31 177 CYS B O 1
ATOM 3900 N N . MET B 1 178 ? -11.688 13.734 19.219 1 84.81 178 MET B N 1
ATOM 3901 C CA . MET B 1 178 ? -11.57 12.508 20 1 84.81 178 MET B CA 1
ATOM 3902 C C . MET B 1 178 ? -10.156 11.938 19.891 1 84.81 178 MET B C 1
ATOM 3904 O O . MET B 1 178 ? -9.969 10.852 19.344 1 84.81 178 MET B O 1
ATOM 3908 N N . SER B 1 179 ? -9.258 12.703 20.312 1 78.94 179 SER B N 1
ATOM 3909 C CA . SER B 1 179 ? -7.832 12.414 20.25 1 78.94 179 SER B CA 1
ATOM 3910 C C . SER B 1 179 ? -7.332 12.414 18.812 1 78.94 179 SER B C 1
ATOM 3912 O O . SER B 1 179 ? -6.336 11.766 18.5 1 78.94 179 SER B O 1
ATOM 3914 N N . VAL B 1 180 ? -8.117 13.117 17.953 1 87.75 180 VAL B N 1
ATOM 3915 C CA . VAL B 1 180 ? -7.789 13.211 16.531 1 87.75 180 VAL B CA 1
ATOM 3916 C C . VAL B 1 180 ? -7.949 14.656 16.062 1 87.75 180 VAL B C 1
ATOM 3918 O O . VAL B 1 180 ? -9.008 15.266 16.25 1 87.75 180 VAL B O 1
ATOM 3921 N N . CYS B 1 181 ? -6.922 15.219 15.508 1 93 181 CYS B N 1
ATOM 3922 C CA . CYS B 1 181 ? -6.98 16.562 14.953 1 93 181 CYS B CA 1
ATOM 3923 C C . CYS B 1 181 ? -6.918 16.531 13.43 1 93 181 CYS B C 1
ATOM 3925 O O . CYS B 1 181 ? -7.262 17.516 12.773 1 93 181 CYS B O 1
ATOM 3927 N N . GLY B 1 182 ? -6.445 15.414 12.891 1 94.12 182 GLY B N 1
ATOM 3928 C CA . GLY B 1 182 ? -6.301 15.133 11.469 1 94.12 182 GLY B CA 1
ATOM 3929 C C . GLY B 1 182 ? -5.973 13.68 11.18 1 94.12 182 GLY B C 1
ATOM 3930 O O . GLY B 1 182 ? -5.613 12.93 12.086 1 94.12 182 GLY B O 1
ATOM 3931 N N . THR B 1 183 ? -6.215 13.266 10.008 1 93.69 183 THR B N 1
ATOM 3932 C CA . THR B 1 183 ? -5.934 11.891 9.586 1 93.69 183 THR B CA 1
ATOM 3933 C C . THR B 1 183 ? -5.332 11.875 8.188 1 93.69 183 THR B C 1
ATOM 3935 O O . THR B 1 183 ? -5.449 12.844 7.438 1 93.69 183 THR B O 1
ATOM 3938 N N . HIS B 1 184 ? -4.57 10.844 7.871 1 94.56 184 HIS B N 1
ATOM 3939 C CA . HIS B 1 184 ? -4.215 10.617 6.473 1 94.56 184 HIS B CA 1
ATOM 3940 C C . HIS B 1 184 ? -4.418 9.156 6.082 1 94.56 184 HIS B C 1
ATOM 3942 O O . HIS B 1 184 ? -4.395 8.273 6.941 1 94.56 184 HIS B O 1
ATOM 3948 N N . PHE B 1 185 ? -4.738 8.977 4.91 1 94.25 185 PHE B N 1
ATOM 3949 C CA . PHE B 1 185 ? -4.969 7.68 4.289 1 94.25 185 PHE B CA 1
ATOM 3950 C C . PHE B 1 185 ? -4.652 7.73 2.799 1 94.25 185 PHE B C 1
ATOM 3952 O O . PHE B 1 185 ? -3.85 8.555 2.357 1 94.25 185 PHE B O 1
ATOM 3959 N N . TYR B 1 186 ? -5.113 6.754 2.016 1 96.25 186 TYR B N 1
ATOM 3960 C CA . TYR B 1 186 ? -4.926 6.695 0.57 1 96.25 186 TYR B CA 1
ATOM 3961 C C . TYR B 1 186 ? -6.137 6.074 -0.114 1 96.25 186 TYR B C 1
ATOM 3963 O O . TYR B 1 186 ? -6.898 5.332 0.511 1 96.25 186 TYR B O 1
ATOM 3971 N N . THR B 1 187 ? -6.352 6.441 -1.289 1 96 187 THR B N 1
ATOM 3972 C CA . THR B 1 187 ? -7.445 5.859 -2.057 1 96 187 THR B CA 1
ATOM 3973 C C . THR B 1 187 ? -7.086 4.453 -2.535 1 96 187 THR B C 1
ATOM 3975 O O . THR B 1 187 ? -5.906 4.125 -2.678 1 96 187 THR B O 1
ATOM 3978 N N . PHE B 1 188 ? -8.102 3.639 -2.736 1 95.75 188 PHE B N 1
ATOM 3979 C CA . PHE B 1 188 ? -7.91 2.365 -3.418 1 95.75 188 PHE B CA 1
ATOM 3980 C C . PHE B 1 188 ? -8.008 2.537 -4.93 1 95.75 188 PHE B C 1
ATOM 3982 O O . PHE B 1 188 ? -8.617 3.498 -5.41 1 95.75 188 PHE B O 1
ATOM 3989 N N . PRO B 1 189 ? -7.332 1.613 -5.742 1 96.5 189 PRO B N 1
ATOM 3990 C CA . PRO B 1 189 ? -7.418 1.725 -7.199 1 96.5 189 PRO B CA 1
ATOM 3991 C C . PRO B 1 189 ? -8.859 1.687 -7.711 1 96.5 189 PRO B C 1
ATOM 3993 O O . PRO B 1 189 ? -9.648 0.838 -7.281 1 96.5 189 PRO B O 1
ATOM 3996 N N . SER B 1 190 ? -9.203 2.652 -8.531 1 95.62 190 SER B N 1
ATOM 3997 C CA . SER B 1 190 ? -10.531 2.779 -9.117 1 95.62 190 SER B CA 1
ATOM 3998 C C . SER B 1 190 ? -10.492 3.57 -10.422 1 95.62 190 SER B C 1
ATOM 4000 O O . SER B 1 190 ? -9.43 4.066 -10.82 1 95.62 190 SER B O 1
ATOM 4002 N N . ASP B 1 191 ? -11.641 3.623 -11.078 1 95.38 191 ASP B N 1
ATOM 4003 C CA . ASP B 1 191 ? -11.719 4.438 -12.289 1 95.38 191 ASP B CA 1
ATOM 4004 C C . ASP B 1 191 ? -11.484 5.914 -11.969 1 95.38 191 ASP B C 1
ATOM 4006 O O . ASP B 1 191 ? -10.758 6.605 -12.688 1 95.38 191 ASP B O 1
ATOM 4010 N N . ALA B 1 192 ? -12 6.344 -10.852 1 94.31 192 ALA B N 1
ATOM 4011 C CA . ALA B 1 192 ? -11.914 7.746 -10.461 1 94.31 192 ALA B CA 1
ATOM 4012 C C . ALA B 1 192 ? -10.477 8.148 -10.172 1 94.31 192 ALA B C 1
ATOM 4014 O O . ALA B 1 192 ? -10.094 9.305 -10.367 1 94.31 192 ALA B O 1
ATOM 4015 N N . THR B 1 193 ? -9.672 7.23 -9.734 1 96.56 193 THR B N 1
ATOM 4016 C CA . THR B 1 193 ? -8.289 7.516 -9.367 1 96.56 193 THR B CA 1
ATOM 4017 C C . THR B 1 193 ? -7.332 7.078 -10.477 1 96.56 193 THR B C 1
ATOM 4019 O O . THR B 1 193 ? -6.117 7.078 -10.289 1 96.56 193 THR B O 1
ATOM 4022 N N . LYS B 1 194 ? -7.871 6.648 -11.633 1 95.44 194 LYS B N 1
ATOM 4023 C CA . LYS B 1 194 ? -7.074 6.109 -12.734 1 95.44 194 LYS B CA 1
ATOM 4024 C C . LYS B 1 194 ? -6.145 5.004 -12.25 1 95.44 194 LYS B C 1
ATOM 4026 O O . LYS B 1 194 ? -4.953 4.996 -12.578 1 95.44 194 LYS B O 1
ATOM 4031 N N . SER B 1 195 ? -6.605 4.164 -11.336 1 96.19 195 SER B N 1
ATOM 4032 C CA . SER B 1 195 ? -5.98 2.965 -10.789 1 96.19 195 SER B CA 1
ATOM 4033 C C . SER B 1 195 ? -4.867 3.32 -9.805 1 96.19 195 SER B C 1
ATOM 4035 O O . SER B 1 195 ? -4.137 2.443 -9.344 1 96.19 195 SER B O 1
ATOM 4037 N N . GLN B 1 196 ? -4.746 4.637 -9.492 1 96.81 196 GLN B N 1
ATOM 4038 C CA . GLN B 1 196 ? -3.68 5.055 -8.586 1 96.81 196 GLN B CA 1
ATOM 4039 C C . GLN B 1 196 ? -4.141 5 -7.133 1 96.81 196 GLN B C 1
ATOM 4041 O O . GLN B 1 196 ? -5.305 5.27 -6.836 1 96.81 196 GLN B O 1
ATOM 4046 N N . MET B 1 197 ? -3.256 4.629 -6.27 1 96.88 197 MET B N 1
ATOM 4047 C CA . MET B 1 197 ? -3.434 4.82 -4.832 1 96.88 197 MET B CA 1
ATOM 4048 C C . MET B 1 197 ? -2.895 6.176 -4.391 1 96.88 197 MET B C 1
ATOM 4050 O O . MET B 1 197 ? -1.685 6.348 -4.23 1 96.88 197 MET B O 1
ATOM 4054 N N . VAL B 1 198 ? -3.818 7.082 -4.148 1 97.56 198 VAL B N 1
ATOM 4055 C CA . VAL B 1 198 ? -3.449 8.477 -3.939 1 97.56 198 VAL B CA 1
ATOM 4056 C C . VAL B 1 198 ? -3.479 8.805 -2.447 1 97.56 198 VAL B C 1
ATOM 4058 O O . VAL B 1 198 ? -4.523 8.703 -1.804 1 97.56 198 VAL B O 1
ATOM 4061 N N . PRO B 1 199 ? -2.287 9.172 -1.851 1 97.25 199 PRO B N 1
ATOM 4062 C CA . PRO B 1 199 ? -2.293 9.594 -0.448 1 97.25 199 PRO B CA 1
ATOM 4063 C C . PRO B 1 199 ? -3.037 10.906 -0.231 1 97.25 199 PRO B C 1
ATOM 4065 O O . PRO B 1 199 ? -2.951 11.812 -1.062 1 97.25 199 PRO B O 1
ATOM 4068 N N . TYR B 1 200 ? -3.771 10.945 0.837 1 97.62 200 TYR B N 1
ATOM 4069 C CA . TYR B 1 200 ? -4.484 12.172 1.18 1 97.62 200 TYR B CA 1
ATOM 4070 C C . TYR B 1 200 ? -4.594 12.336 2.691 1 97.62 200 TYR B C 1
ATOM 4072 O O . TYR B 1 200 ? -4.371 11.383 3.441 1 97.62 200 TYR B O 1
ATOM 4080 N N . GLY B 1 201 ? -4.832 13.57 3.119 1 97.25 201 GLY B N 1
ATOM 4081 C CA . GLY B 1 201 ? -5.031 13.875 4.527 1 97.25 201 GLY B CA 1
ATOM 4082 C C . GLY B 1 201 ? -6.176 14.836 4.77 1 97.25 201 GLY B C 1
ATOM 4083 O O . GLY B 1 201 ? -6.699 15.438 3.83 1 97.25 201 GLY B O 1
ATOM 4084 N N . TRP B 1 202 ? -6.566 14.875 5.996 1 97.81 202 TRP B N 1
ATOM 4085 C CA . TRP B 1 202 ? -7.59 15.805 6.465 1 97.81 202 TRP B CA 1
ATOM 4086 C C . TRP B 1 202 ? -7.164 16.469 7.773 1 97.81 202 TRP B C 1
ATOM 4088 O O . TRP B 1 202 ? -6.574 15.812 8.641 1 97.81 202 TRP B O 1
ATOM 4098 N N . VAL B 1 203 ? -7.457 17.766 7.875 1 97.75 203 VAL B N 1
ATOM 4099 C CA . VAL B 1 203 ? -7.254 18.516 9.109 1 97.75 203 VAL B CA 1
ATOM 4100 C C . VAL B 1 203 ? -8.477 19.391 9.398 1 97.75 203 VAL B C 1
ATOM 4102 O O . VAL B 1 203 ? -8.992 20.062 8.5 1 97.75 203 VAL B O 1
ATOM 4105 N N . GLY B 1 204 ? -8.906 19.391 10.648 1 97.94 204 GLY B N 1
ATOM 4106 C CA . GLY B 1 204 ? -10.016 20.25 11.047 1 97.94 204 GLY B CA 1
ATOM 4107 C C . GLY B 1 204 ? -9.562 21.5 11.781 1 97.94 204 GLY B C 1
ATOM 4108 O O . GLY B 1 204 ? -8.562 21.469 12.5 1 97.94 204 GLY B O 1
ATOM 4109 N N . ASN B 1 205 ? -10.289 22.594 11.555 1 98.62 205 ASN B N 1
ATOM 4110 C CA . ASN B 1 205 ? -10.07 23.797 12.352 1 98.62 205 ASN B CA 1
ATOM 4111 C C . ASN B 1 205 ? -10.633 23.656 13.758 1 98.62 205 ASN B C 1
ATOM 4113 O O . ASN B 1 205 ? -11.852 23.562 13.938 1 98.62 205 ASN B O 1
ATOM 4117 N N . PRO B 1 206 ? -9.812 23.703 14.711 1 96.94 206 PRO B N 1
ATOM 4118 C CA . PRO B 1 206 ? -10.273 23.375 16.062 1 96.94 206 PRO B CA 1
ATOM 4119 C C . PRO B 1 206 ? -10.828 24.594 16.812 1 96.94 206 PRO B C 1
ATOM 4121 O O . PRO B 1 206 ? -11.281 24.469 17.953 1 96.94 206 PRO B O 1
ATOM 4124 N N . SER B 1 207 ? -10.914 25.766 16.219 1 96.94 207 SER B N 1
ATOM 4125 C CA . SER B 1 207 ? -11.172 27.031 16.906 1 96.94 207 SER B CA 1
ATOM 4126 C C . SER B 1 207 ? -12.445 26.969 17.734 1 96.94 207 SER B C 1
ATOM 4128 O O . SER B 1 207 ? -12.492 27.484 18.859 1 96.94 207 SER B O 1
ATOM 4130 N N . LYS B 1 208 ? -13.461 26.312 17.266 1 95.94 208 LYS B N 1
ATOM 4131 C CA . LYS B 1 208 ? -14.75 26.281 17.953 1 95.94 208 LYS B CA 1
ATOM 4132 C C . LYS B 1 208 ? -15.047 24.891 18.5 1 95.94 208 LYS B C 1
ATOM 4134 O O . LYS B 1 208 ? -16.125 24.656 19.047 1 95.94 208 LYS B O 1
ATOM 4139 N N . GLN B 1 209 ? -14.125 24.031 18.344 1 94.5 209 GLN B N 1
ATOM 4140 C CA . GLN B 1 209 ? -14.477 22.656 18.672 1 94.5 209 GLN B CA 1
ATOM 4141 C C . GLN B 1 209 ? -13.57 22.109 19.766 1 94.5 209 GLN B C 1
ATOM 4143 O O . GLN B 1 209 ? -14.062 21.625 20.781 1 94.5 209 GLN B O 1
ATOM 4148 N N . CYS B 1 210 ? -12.312 22.203 19.594 1 92.31 210 CYS B N 1
ATOM 4149 C CA . CYS B 1 210 ? -11.406 21.656 20.594 1 92.31 210 CYS B CA 1
ATOM 4150 C C . CYS B 1 210 ? -10.055 22.359 20.562 1 92.31 210 CYS B C 1
ATOM 4152 O O . CYS B 1 210 ? -9.016 21.703 20.453 1 92.31 210 CYS B O 1
ATOM 4154 N N . PRO B 1 211 ? -10.023 23.688 20.625 1 91.81 211 PRO B N 1
ATOM 4155 C CA . PRO B 1 211 ? -8.75 24.406 20.578 1 91.81 211 PRO B CA 1
ATOM 4156 C C . PRO B 1 211 ? -7.789 23.984 21.688 1 91.81 211 PRO B C 1
ATOM 4158 O O . PRO B 1 211 ? -6.57 23.969 21.484 1 91.81 211 PRO B O 1
ATOM 4161 N N . GLU B 1 212 ? -8.25 23.578 22.859 1 88.06 212 GLU B N 1
ATOM 4162 C CA . GLU B 1 212 ? -7.414 23.188 23.984 1 88.06 212 GLU B CA 1
ATOM 4163 C C . GLU B 1 212 ? -6.621 21.922 23.672 1 88.06 212 GLU B C 1
ATOM 4165 O O . GLU B 1 212 ? -5.574 21.672 24.266 1 88.06 212 GLU B O 1
ATOM 4170 N N . PHE B 1 213 ? -7.129 21.234 22.719 1 89.06 213 PHE B N 1
ATOM 4171 C CA . PHE B 1 213 ? -6.496 19.984 22.344 1 89.06 213 PHE B CA 1
ATOM 4172 C C . PHE B 1 213 ? -5.715 20.125 21.047 1 89.06 213 PHE B C 1
ATOM 4174 O O . PHE B 1 213 ? -4.496 19.953 21.016 1 89.06 213 PHE B O 1
ATOM 4181 N N . CYS B 1 214 ? -6.305 20.594 20 1 91.62 214 CYS B N 1
ATOM 4182 C CA . CYS B 1 214 ? -5.711 20.578 18.672 1 91.62 214 CYS B CA 1
ATOM 4183 C C . CYS B 1 214 ? -4.945 21.859 18.391 1 91.62 214 CYS B C 1
ATOM 4185 O O . CYS B 1 214 ? -4.215 21.953 17.406 1 91.62 214 CYS B O 1
ATOM 4187 N N . SER B 1 215 ? -5.039 22.859 19.312 1 93.06 215 SER B N 1
ATOM 4188 C CA . SER B 1 215 ? -4.254 24.078 19.141 1 93.06 215 SER B CA 1
ATOM 4189 C C . SER B 1 215 ? -3.16 24.203 20.188 1 93.06 215 SER B C 1
ATOM 4191 O O . SER B 1 215 ? -2.471 25.219 20.266 1 93.06 215 SER B O 1
ATOM 4193 N N . TRP B 1 216 ? -3.066 23.141 21.016 1 90.62 216 TRP B N 1
ATOM 4194 C CA . TRP B 1 216 ? -1.979 23.188 21.984 1 90.62 216 TRP B CA 1
ATOM 4195 C C . TRP B 1 216 ? -0.632 23.344 21.297 1 90.62 216 TRP B C 1
ATOM 4197 O O . TRP B 1 216 ? -0.344 22.656 20.312 1 90.62 216 TRP B O 1
ATOM 4207 N N . PRO B 1 217 ? 0.185 24.359 21.797 1 92.06 217 PRO B N 1
ATOM 4208 C CA . PRO B 1 217 ? 0.107 25 23.109 1 92.06 217 PRO B CA 1
ATOM 4209 C C . PRO B 1 217 ? -0.547 26.375 23.047 1 92.06 217 PRO B C 1
ATOM 4211 O O . PRO B 1 217 ? -0.435 27.156 24 1 92.06 217 PRO B O 1
ATOM 4214 N N . TYR B 1 218 ? -1.233 26.781 22.016 1 94.75 218 TYR B N 1
ATOM 4215 C CA . TYR B 1 218 ? -1.792 28.125 21.828 1 94.75 218 TYR B CA 1
ATOM 4216 C C . TYR B 1 218 ? -3.178 28.219 22.469 1 94.75 218 TYR B C 1
ATOM 4218 O O . TYR B 1 218 ? -3.857 29.25 22.312 1 94.75 218 TYR B O 1
ATOM 4226 N N . ALA B 1 219 ? -3.633 27.297 23 1 89.56 219 ALA B N 1
ATOM 4227 C CA . ALA B 1 219 ? -4.863 27.312 23.797 1 89.56 219 ALA B CA 1
ATOM 4228 C C . ALA B 1 219 ? -4.676 26.594 25.125 1 89.56 219 ALA B C 1
ATOM 4230 O O . ALA B 1 219 ? -3.936 25.609 25.203 1 89.56 219 ALA B O 1
ATOM 4231 N N . ALA B 1 220 ? -5.305 27.328 26.125 1 77 220 ALA B N 1
ATOM 4232 C CA . ALA B 1 220 ? -5.188 26.781 27.469 1 77 220 ALA B CA 1
ATOM 4233 C C . ALA B 1 220 ? -6.105 25.562 27.656 1 77 220 ALA B C 1
ATOM 4235 O O . ALA B 1 220 ? -7.188 25.516 27.062 1 77 220 ALA B O 1
ATOM 4236 N N . GLY B 1 221 ? -5.605 24.547 28.156 1 65.81 221 GLY B N 1
ATOM 4237 C CA . GLY B 1 221 ? -6.352 23.344 28.484 1 65.81 221 GLY B CA 1
ATOM 4238 C C . GLY B 1 221 ? -5.504 22.297 29.172 1 65.81 221 GLY B C 1
ATOM 4239 O O . GLY B 1 221 ? -4.273 22.344 29.125 1 65.81 221 GLY B O 1
ATOM 4240 N N . GLY B 1 222 ? -6.113 21.5 29.922 1 55.72 222 GLY B N 1
ATOM 4241 C CA . GLY B 1 222 ? -5.41 20.484 30.688 1 55.72 222 GLY B CA 1
ATOM 4242 C C . GLY B 1 222 ? -4.465 21.078 31.719 1 55.72 222 GLY B C 1
ATOM 4243 O O . GLY B 1 222 ? -4.871 21.891 32.531 1 55.72 222 GLY B O 1
ATOM 4244 N N . PHE B 1 223 ? -3.127 20.609 31.562 1 53.5 223 PHE B N 1
ATOM 4245 C CA . PHE B 1 223 ? -2.086 20.969 32.5 1 53.5 223 PHE B CA 1
ATOM 4246 C C . PHE B 1 223 ? -1.544 22.359 32.219 1 53.5 223 PHE B C 1
ATOM 4248 O O . PHE B 1 223 ? -0.829 22.938 33.031 1 53.5 223 PHE B O 1
ATOM 4255 N N . GLN B 1 224 ? -1.862 22.812 30.953 1 59.62 224 GLN B N 1
ATOM 4256 C CA . GLN B 1 224 ? -1.34 24.125 30.625 1 59.62 224 GLN B CA 1
ATOM 4257 C C . GLN B 1 224 ? -2.287 25.234 31.094 1 59.62 224 GLN B C 1
ATOM 4259 O O . GLN B 1 224 ? -3.426 25.312 30.625 1 59.62 224 GLN B O 1
ATOM 4264 N N . THR B 1 225 ? -1.769 25.891 32.062 1 66.62 225 THR B N 1
ATOM 4265 C CA . THR B 1 225 ? -2.604 26.906 32.719 1 66.62 225 THR B CA 1
ATOM 4266 C C . THR B 1 225 ? -2.66 28.172 31.875 1 66.62 225 THR B C 1
ATOM 4268 O O . THR B 1 225 ? -3.67 28.875 31.875 1 66.62 225 THR B O 1
ATOM 4271 N N . LYS B 1 226 ? -1.561 28.359 31.109 1 84.81 226 LYS B N 1
ATOM 4272 C CA . LYS B 1 226 ? -1.582 29.594 30.312 1 84.81 226 LYS B CA 1
ATOM 4273 C C . LYS B 1 226 ? -1.203 29.297 28.859 1 84.81 226 LYS B C 1
ATOM 4275 O O . LYS B 1 226 ? -0.161 28.703 28.594 1 84.81 226 LYS B O 1
ATOM 4280 N N . ALA B 1 227 ? -2.092 29.719 27.984 1 91.94 227 ALA B N 1
ATOM 4281 C CA . ALA B 1 227 ? -1.854 29.531 26.562 1 91.94 227 ALA B CA 1
ATOM 4282 C C . ALA B 1 227 ? -0.718 30.422 26.078 1 91.94 227 ALA B C 1
ATOM 4284 O O . ALA B 1 227 ? -0.602 31.578 26.5 1 91.94 227 ALA B O 1
ATOM 4285 N N . LEU B 1 228 ? 0.14 29.875 25.25 1 95 228 LEU B N 1
ATOM 4286 C CA . LEU B 1 228 ? 1.113 30.688 24.547 1 95 228 LEU B CA 1
ATOM 4287 C C . LEU B 1 228 ? 0.434 31.531 23.469 1 95 228 LEU B C 1
ATOM 4289 O O . LEU B 1 228 ? -0.696 31.234 23.062 1 95 228 LEU B O 1
ATOM 4293 N N . ILE B 1 229 ? 1.104 32.625 23.109 1 96.69 229 ILE B N 1
ATOM 4294 C CA . ILE B 1 229 ? 0.543 33.5 22.078 1 96.69 229 ILE B CA 1
ATOM 4295 C C . ILE B 1 229 ? 0.827 32.906 20.688 1 96.69 229 ILE B C 1
ATOM 4297 O O . ILE B 1 229 ? 1.977 32.594 20.359 1 96.69 229 ILE B O 1
ATOM 4301 N N . ALA B 1 230 ? -0.184 32.75 19.859 1 97.88 230 ALA B N 1
ATOM 4302 C CA . ALA B 1 230 ? -0.071 32.188 18.516 1 97.88 230 ALA B CA 1
ATOM 4303 C C . ALA B 1 230 ? 0.625 33.156 17.562 1 97.88 230 ALA B C 1
ATOM 4305 O O . ALA B 1 230 ? 0.319 34.344 17.578 1 97.88 230 ALA B O 1
ATOM 4306 N N . PRO B 1 231 ? 1.485 32.688 16.75 1 98 231 PRO B N 1
ATOM 4307 C CA . PRO B 1 231 ? 2.32 33.594 15.953 1 98 231 PRO B CA 1
ATOM 4308 C C . PRO B 1 231 ? 1.526 34.344 14.891 1 98 231 PRO B C 1
ATOM 4310 O O . PRO B 1 231 ? 1.94 35.438 14.461 1 98 231 PRO B O 1
ATOM 4313 N N . ASN B 1 232 ? 0.363 33.875 14.461 1 98.25 232 ASN B N 1
ATOM 4314 C CA . ASN B 1 232 ? -0.385 34.562 13.414 1 98.25 232 ASN B CA 1
ATOM 4315 C C . ASN B 1 232 ? -1.705 35.125 13.938 1 98.25 232 ASN B C 1
ATOM 4317 O O . ASN B 1 232 ? -2.59 35.469 13.156 1 98.25 232 ASN B O 1
ATOM 4321 N N . GLY B 1 233 ? -1.822 35.094 15.227 1 96.62 233 GLY B N 1
ATOM 4322 C CA . GLY B 1 233 ? -2.957 35.688 15.898 1 96.62 233 GLY B CA 1
ATOM 4323 C C . GLY B 1 233 ? -4.238 34.906 15.766 1 96.62 233 GLY B C 1
ATOM 4324 O O . GLY B 1 233 ? -5.328 35.406 16 1 96.62 233 GLY B O 1
ATOM 4325 N N . ASP B 1 234 ? -4.191 33.75 15.305 1 98 234 ASP B N 1
ATOM 4326 C CA . ASP B 1 234 ? -5.309 32.812 15.094 1 98 234 ASP B CA 1
ATOM 4327 C C . ASP B 1 234 ? -4.965 31.422 15.602 1 98 234 ASP B C 1
ATOM 4329 O O . ASP B 1 234 ? -4.402 30.609 14.867 1 98 234 ASP B O 1
ATOM 4333 N N . ALA B 1 235 ? -5.375 31.141 16.891 1 96.81 235 ALA B N 1
ATOM 4334 C CA . ALA B 1 235 ? -5.016 29.875 17.516 1 96.81 235 ALA B CA 1
ATOM 4335 C C . ALA B 1 235 ? -5.59 28.688 16.75 1 96.81 235 ALA B C 1
ATOM 4337 O O . ALA B 1 235 ? -4.996 27.609 16.719 1 96.81 235 ALA B O 1
ATOM 4338 N N . GLY B 1 236 ? -6.742 28.875 16.141 1 97.56 236 GLY B N 1
ATOM 4339 C CA . GLY B 1 236 ? -7.32 27.828 15.312 1 97.56 236 GLY B CA 1
ATOM 4340 C C . GLY B 1 236 ? -6.469 27.484 14.102 1 97.56 236 GLY B C 1
ATOM 4341 O O . GLY B 1 236 ? -6.098 26.328 13.906 1 97.56 236 GLY B O 1
ATOM 4342 N N . ILE B 1 237 ? -6.062 28.469 13.312 1 98.75 237 ILE B N 1
ATOM 4343 C CA . ILE B 1 237 ? -5.273 28.281 12.102 1 98.75 237 ILE B CA 1
ATOM 4344 C C . ILE B 1 237 ? -3.859 27.844 12.469 1 98.75 237 ILE B C 1
ATOM 4346 O O . ILE B 1 237 ? -3.287 26.969 11.805 1 98.75 237 ILE B O 1
ATOM 4350 N N . ASP B 1 238 ? -3.326 28.406 13.531 1 98.38 238 ASP B N 1
ATOM 4351 C CA . ASP B 1 238 ? -2.004 27.984 13.977 1 98.38 238 ASP B CA 1
ATOM 4352 C C . ASP B 1 238 ? -2.033 26.547 14.477 1 98.38 238 ASP B C 1
ATOM 4354 O O . ASP B 1 238 ? -1.062 25.797 14.312 1 98.38 238 ASP B O 1
ATOM 4358 N N . GLY B 1 239 ? -3.143 26.156 15.125 1 96.31 239 GLY B N 1
ATOM 4359 C CA . GLY B 1 239 ? -3.338 24.766 15.477 1 96.31 239 GLY B CA 1
ATOM 4360 C C . GLY B 1 239 ? -3.432 23.859 14.266 1 96.31 239 GLY B C 1
ATOM 4361 O O . GLY B 1 239 ? -2.85 22.766 14.258 1 96.31 239 GLY B O 1
ATOM 4362 N N . MET B 1 240 ? -4.152 24.281 13.25 1 98.06 240 MET B N 1
ATOM 4363 C CA . MET B 1 240 ? -4.207 23.516 12 1 98.06 240 MET B CA 1
ATOM 4364 C C . MET B 1 240 ? -2.812 23.328 11.422 1 98.06 240 MET B C 1
ATOM 4366 O O . MET B 1 240 ? -2.48 22.234 10.938 1 98.06 240 MET B O 1
ATOM 4370 N N . ILE B 1 241 ? -2.012 24.359 11.477 1 98.06 241 ILE B N 1
ATOM 4371 C CA . ILE B 1 241 ? -0.672 24.312 10.898 1 98.06 241 ILE B CA 1
ATOM 4372 C C . ILE B 1 241 ? 0.171 23.266 11.633 1 98.06 241 ILE B C 1
ATOM 4374 O O . ILE B 1 241 ? 0.91 22.5 11.008 1 98.06 241 ILE B O 1
ATOM 4378 N N . ILE B 1 242 ? 0.046 23.219 12.914 1 95.81 242 ILE B N 1
ATOM 4379 C CA . ILE B 1 242 ? 0.735 22.188 13.688 1 95.81 242 ILE B CA 1
ATOM 4380 C C . ILE B 1 242 ? 0.321 20.812 13.203 1 95.81 242 ILE B C 1
ATOM 4382 O O . ILE B 1 242 ? 1.172 19.953 12.938 1 95.81 242 ILE B O 1
ATOM 4386 N N . THR B 1 243 ? -0.962 20.609 13.055 1 95.81 243 THR B N 1
ATOM 4387 C CA . THR B 1 243 ? -1.495 19.328 12.617 1 95.81 243 THR B CA 1
ATOM 4388 C C . THR B 1 243 ? -1.101 19.047 11.172 1 95.81 243 THR B C 1
ATOM 4390 O O . THR B 1 243 ? -0.754 17.906 10.828 1 95.81 243 THR B O 1
ATOM 4393 N N . ILE B 1 244 ? -1.146 20.016 10.312 1 97.56 244 ILE B N 1
ATOM 4394 C CA . ILE B 1 244 ? -0.764 19.859 8.914 1 97.56 244 ILE B CA 1
ATOM 4395 C C . ILE B 1 244 ? 0.694 19.422 8.82 1 97.56 244 ILE B C 1
ATOM 4397 O O . ILE B 1 244 ? 1.021 18.5 8.07 1 97.56 244 ILE B O 1
ATOM 4401 N N . ALA B 1 245 ? 1.544 20.078 9.57 1 96.25 245 ALA B N 1
ATOM 4402 C CA . ALA B 1 245 ? 2.957 19.703 9.57 1 96.25 245 ALA B CA 1
ATOM 4403 C C . ALA B 1 245 ? 3.141 18.25 9.984 1 96.25 245 ALA B C 1
ATOM 4405 O O . ALA B 1 245 ? 3.889 17.5 9.344 1 96.25 245 ALA B O 1
ATOM 4406 N N . ASN B 1 246 ? 2.488 17.906 11.016 1 94.62 246 ASN B N 1
ATOM 4407 C CA . ASN B 1 246 ? 2.52 16.516 11.484 1 94.62 246 ASN B CA 1
ATOM 4408 C C . ASN B 1 246 ? 2.072 15.547 10.398 1 94.62 246 ASN B C 1
ATOM 4410 O O . ASN B 1 246 ? 2.738 14.539 10.148 1 94.62 246 ASN B O 1
ATOM 4414 N N . LEU B 1 247 ? 1.026 15.883 9.734 1 95.75 247 LEU B N 1
ATOM 4415 C CA . LEU B 1 247 ? 0.446 15.016 8.719 1 95.75 247 LEU B CA 1
ATOM 4416 C C . LEU B 1 247 ? 1.346 14.938 7.488 1 95.75 247 LEU B C 1
ATOM 4418 O O . LEU B 1 247 ? 1.517 13.867 6.902 1 95.75 247 LEU B O 1
ATOM 4422 N N . LEU B 1 248 ? 1.88 16.062 7.117 1 96.81 248 LEU B N 1
ATOM 4423 C CA . LEU B 1 248 ? 2.771 16.062 5.965 1 96.81 248 LEU B CA 1
ATOM 4424 C C . LEU B 1 248 ? 4 15.195 6.23 1 96.81 248 LEU B C 1
ATOM 4426 O O . LEU B 1 248 ? 4.449 14.461 5.352 1 96.81 248 LEU B O 1
ATOM 4430 N N . ALA B 1 249 ? 4.516 15.281 7.43 1 95.75 249 ALA B N 1
ATOM 4431 C CA . ALA B 1 249 ? 5.637 14.414 7.797 1 95.75 249 ALA B CA 1
ATOM 4432 C C . ALA B 1 249 ? 5.234 12.945 7.738 1 95.75 249 ALA B C 1
ATOM 4434 O O . ALA B 1 249 ? 5.984 12.109 7.23 1 95.75 249 ALA B O 1
ATOM 4435 N N . GLY B 1 250 ? 4.078 12.664 8.258 1 95.19 250 GLY B N 1
ATOM 4436 C CA . GLY B 1 250 ? 3.561 11.312 8.203 1 95.19 250 GLY B CA 1
ATOM 4437 C C . GLY B 1 250 ? 3.334 10.812 6.781 1 95.19 250 GLY B C 1
ATOM 4438 O O . GLY B 1 250 ? 3.771 9.719 6.426 1 95.19 250 GLY B O 1
ATOM 4439 N N . MET B 1 251 ? 2.715 11.625 5.965 1 96.81 251 MET B N 1
ATOM 4440 C CA . MET B 1 251 ? 2.434 11.25 4.582 1 96.81 251 MET B CA 1
ATOM 4441 C C . MET B 1 251 ? 3.721 11.164 3.77 1 96.81 251 MET B C 1
ATOM 4443 O O . MET B 1 251 ? 3.818 10.359 2.84 1 96.81 251 MET B O 1
ATOM 4447 N N . GLY B 1 252 ? 4.703 11.953 4.109 1 97.38 252 GLY B N 1
ATOM 4448 C CA . GLY B 1 252 ? 5.992 11.875 3.441 1 97.38 252 GLY B CA 1
ATOM 4449 C C . GLY B 1 252 ? 6.73 10.578 3.73 1 97.38 252 GLY B C 1
ATOM 4450 O O . GLY B 1 252 ? 7.316 9.977 2.828 1 97.38 252 GLY B O 1
ATOM 4451 N N . THR B 1 253 ? 6.676 10.102 5.012 1 96.81 253 THR B N 1
ATOM 4452 C CA . THR B 1 253 ? 7.516 8.992 5.457 1 96.81 253 THR B CA 1
ATOM 4453 C C . THR B 1 253 ? 6.723 7.688 5.477 1 96.81 253 THR B C 1
ATOM 4455 O O . THR B 1 253 ? 7.305 6.602 5.566 1 96.81 253 THR B O 1
ATOM 4458 N N . ASN B 1 254 ? 5.398 7.77 5.391 1 95.56 254 ASN B N 1
ATOM 4459 C CA . ASN B 1 254 ? 4.516 6.609 5.473 1 95.56 254 ASN B CA 1
ATOM 4460 C C . ASN B 1 254 ? 3.217 6.836 4.703 1 95.56 254 ASN B C 1
ATOM 4462 O O . ASN B 1 254 ? 2.127 6.684 5.258 1 95.56 254 ASN B O 1
ATOM 4466 N N . PRO B 1 255 ? 3.334 7.098 3.391 1 96.44 255 PRO B N 1
ATOM 4467 C CA . PRO B 1 255 ? 2.156 7.527 2.633 1 96.44 255 PRO B CA 1
ATOM 4468 C C . PRO B 1 255 ? 1.065 6.461 2.582 1 96.44 255 PRO B C 1
ATOM 4470 O O . PRO B 1 255 ? -0.121 6.789 2.5 1 96.44 255 PRO B O 1
ATOM 4473 N N . TYR B 1 256 ? 1.42 5.156 2.715 1 93.75 256 TYR B N 1
ATOM 4474 C CA . TYR B 1 256 ? 0.446 4.094 2.484 1 93.75 256 TYR B CA 1
ATOM 4475 C C . TYR B 1 256 ? 0.303 3.207 3.715 1 93.75 256 TYR B C 1
ATOM 4477 O O . TYR B 1 256 ? -0.268 2.117 3.639 1 93.75 256 TYR B O 1
ATOM 4485 N N . GLY B 1 257 ? 0.948 3.594 4.797 1 90.19 257 GLY B N 1
ATOM 4486 C CA . GLY B 1 257 ? 0.854 2.836 6.035 1 90.19 257 GLY B CA 1
ATOM 4487 C C . GLY B 1 257 ? 1.762 1.622 6.062 1 90.19 257 GLY B C 1
ATOM 4488 O O . GLY B 1 257 ? 1.534 0.687 6.832 1 90.19 257 GLY B O 1
ATOM 4489 N N . ASN B 1 258 ? 2.725 1.599 5.176 1 89.62 258 ASN B N 1
ATOM 4490 C CA . ASN B 1 258 ? 3.58 0.418 5.102 1 89.62 258 ASN B CA 1
ATOM 4491 C C . ASN B 1 258 ? 5.047 0.799 4.934 1 89.62 258 ASN B C 1
ATOM 4493 O O . ASN B 1 258 ? 5.836 0.022 4.395 1 89.62 258 ASN B O 1
ATOM 4497 N N . ALA B 1 259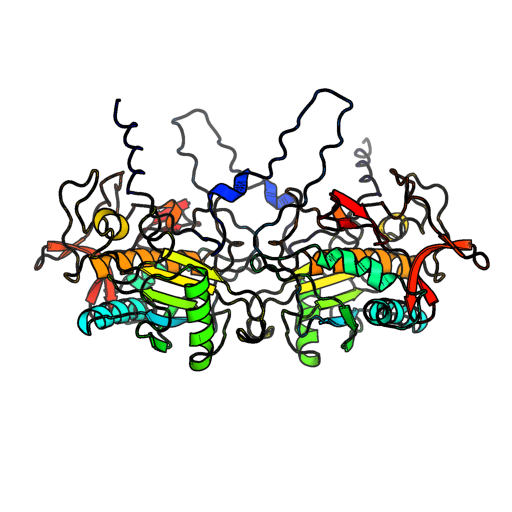 ? 5.402 2.031 5.316 1 92.81 259 ALA B N 1
ATOM 4498 C CA . ALA B 1 259 ? 6.805 2.439 5.32 1 92.81 259 ALA B CA 1
ATOM 4499 C C . ALA B 1 259 ? 7.32 2.621 6.746 1 92.81 259 ALA B C 1
ATOM 4501 O O . ALA B 1 259 ? 7.684 1.648 7.41 1 92.81 259 ALA B O 1
ATOM 4502 N N . PHE B 1 260 ? 7.242 3.785 7.309 1 91.94 260 PHE B N 1
ATOM 4503 C CA . PHE B 1 260 ? 7.84 3.98 8.625 1 91.94 260 PHE B CA 1
ATOM 4504 C C . PHE B 1 260 ? 6.766 4.219 9.68 1 91.94 260 PHE B C 1
ATOM 4506 O O . PHE B 1 260 ? 6.078 5.238 9.648 1 91.94 260 PHE B O 1
ATOM 4513 N N . PHE B 1 261 ? 6.578 3.256 10.633 1 88.44 261 PHE B N 1
ATOM 4514 C CA . PHE B 1 261 ? 5.684 3.402 11.773 1 88.44 261 PHE B CA 1
ATOM 4515 C C . PHE B 1 261 ? 6.02 2.383 12.859 1 88.44 261 PHE B C 1
ATOM 4517 O O . PHE B 1 261 ? 6.652 1.361 12.578 1 88.44 261 PHE B O 1
ATOM 4524 N N . GLN B 1 262 ? 5.594 2.693 14.039 1 83.38 262 GLN B N 1
ATOM 4525 C CA . GLN B 1 262 ? 5.758 1.78 15.164 1 83.38 262 GLN B CA 1
ATOM 4526 C C . GLN B 1 262 ? 4.555 0.848 15.289 1 83.38 262 GLN B C 1
ATOM 4528 O O . GLN B 1 262 ? 3.516 1.074 14.664 1 83.38 262 GLN B O 1
ATOM 4533 N N . ALA B 1 263 ? 4.742 -0.119 16.141 1 69.94 263 ALA B N 1
ATOM 4534 C CA . ALA B 1 263 ? 3.715 -1.138 16.328 1 69.94 263 ALA B CA 1
ATOM 4535 C C . ALA B 1 263 ? 2.4 -0.509 16.781 1 69.94 263 ALA B C 1
ATOM 4537 O O . ALA B 1 263 ? 1.32 -0.984 16.422 1 69.94 263 ALA B O 1
ATOM 4538 N N . ASP B 1 264 ? 2.502 0.596 17.391 1 67.94 264 ASP B N 1
ATOM 4539 C CA . ASP B 1 264 ? 1.293 1.242 17.891 1 67.94 264 ASP B CA 1
ATOM 4540 C C . ASP B 1 264 ? 0.772 2.275 16.906 1 67.94 264 ASP B C 1
ATOM 4542 O O . ASP B 1 264 ? -0.173 3.01 17.203 1 67.94 264 ASP B O 1
ATOM 4546 N N . GLY B 1 265 ? 1.428 2.369 15.836 1 77.56 265 GLY B N 1
ATOM 4547 C CA . GLY B 1 265 ? 0.927 3.201 14.758 1 77.56 265 GLY B CA 1
ATOM 4548 C C . GLY B 1 265 ? 1.532 4.594 14.742 1 77.56 265 GLY B C 1
ATOM 4549 O O . GLY B 1 265 ? 1.229 5.402 13.859 1 77.56 265 GLY B O 1
ATOM 4550 N N . LEU B 1 266 ? 2.43 4.91 15.648 1 85.94 266 LEU B N 1
ATOM 4551 C CA . LEU B 1 266 ? 3.053 6.227 15.695 1 85.94 266 LEU B CA 1
ATOM 4552 C C . LEU B 1 266 ? 4.012 6.418 14.531 1 85.94 266 LEU B C 1
ATOM 4554 O O . LEU B 1 266 ? 4.738 5.488 14.156 1 85.94 266 LEU B O 1
ATOM 4558 N N . GLU B 1 267 ? 3.971 7.625 14.016 1 91.88 267 GLU B N 1
ATOM 4559 C CA . GLU B 1 267 ? 4.77 7.957 12.844 1 91.88 267 GLU B CA 1
ATOM 4560 C C . GLU B 1 267 ? 5.828 9.008 13.164 1 91.88 267 GLU B C 1
ATOM 4562 O O . GLU B 1 267 ? 6.141 9.234 14.336 1 91.88 267 GLU B O 1
ATOM 4567 N N . ALA B 1 268 ? 6.469 9.562 12.195 1 91.25 268 ALA B N 1
ATOM 4568 C CA . ALA B 1 268 ? 7.676 10.375 12.312 1 91.25 268 ALA B CA 1
ATOM 4569 C C . ALA B 1 268 ? 7.5 11.469 13.367 1 91.25 268 ALA B C 1
ATOM 4571 O O . ALA B 1 268 ? 8.336 11.617 14.266 1 91.25 268 ALA B O 1
ATOM 4572 N N . SER B 1 269 ? 6.441 12.234 13.266 1 89.38 269 SER B N 1
ATOM 4573 C CA . SER B 1 269 ? 6.215 13.281 14.25 1 89.38 269 SER B CA 1
ATOM 4574 C C . SER B 1 269 ? 5.398 12.766 15.43 1 89.38 269 SER B C 1
ATOM 4576 O O . SER B 1 269 ? 5.445 13.344 16.516 1 89.38 269 SER B O 1
ATOM 4578 N N . GLY B 1 270 ? 4.699 11.695 15.234 1 84.88 270 GLY B N 1
ATOM 4579 C CA . GLY B 1 270 ? 3.893 11.117 16.297 1 84.88 270 GLY B CA 1
ATOM 4580 C C . GLY B 1 270 ? 4.719 10.609 17.469 1 84.88 270 GLY B C 1
ATOM 4581 O O . GLY B 1 270 ? 4.309 10.727 18.625 1 84.88 270 GLY B O 1
ATOM 4582 N N . VAL B 1 271 ? 5.879 10.141 17.141 1 83.81 271 VAL B N 1
ATOM 4583 C CA . VAL B 1 271 ? 6.758 9.617 18.188 1 83.81 271 VAL B CA 1
ATOM 4584 C C . VAL B 1 271 ? 7.312 10.773 19.016 1 83.81 271 VAL B C 1
ATOM 4586 O O . VAL B 1 271 ? 7.754 10.57 20.141 1 83.81 271 VAL B O 1
ATOM 4589 N N . CYS B 1 272 ? 7.285 11.953 18.484 1 88.12 272 CYS B N 1
ATOM 4590 C CA . CYS B 1 272 ? 7.789 13.156 19.141 1 88.12 272 CYS B CA 1
ATOM 4591 C C . CYS B 1 272 ? 6.645 14.07 19.562 1 88.12 272 CYS B C 1
ATOM 4593 O O . CYS B 1 272 ? 6.77 15.289 19.5 1 88.12 272 CYS B O 1
ATOM 4595 N N . GLN B 1 273 ? 5.578 13.445 19.859 1 80.75 273 GLN B N 1
ATOM 4596 C CA . GLN B 1 273 ? 4.371 14.195 20.203 1 80.75 273 GLN B CA 1
ATOM 4597 C C . GLN B 1 273 ? 4.629 15.164 21.344 1 80.75 273 GLN B C 1
ATOM 4599 O O . GLN B 1 273 ? 5.191 14.781 22.375 1 80.75 273 GLN B O 1
ATOM 4604 N N . GLY B 1 274 ? 4.223 16.406 21.172 1 83.69 274 GLY B N 1
ATOM 4605 C CA . GLY B 1 274 ? 4.316 17.406 22.219 1 83.69 274 GLY B CA 1
ATOM 4606 C C . GLY B 1 274 ? 5.688 18.047 22.312 1 83.69 274 GLY B C 1
ATOM 4607 O O . GLY B 1 274 ? 5.922 18.906 23.156 1 83.69 274 GLY B O 1
ATOM 4608 N N . ILE B 1 275 ? 6.562 17.641 21.516 1 91.12 275 ILE B N 1
ATOM 4609 C CA . ILE B 1 275 ? 7.922 18.172 21.547 1 91.12 275 ILE B CA 1
ATOM 4610 C C . ILE B 1 275 ? 8.102 19.203 20.438 1 91.12 275 ILE B C 1
ATOM 4612 O O . ILE B 1 275 ? 8.078 18.844 19.25 1 91.12 275 ILE B O 1
ATOM 4616 N N . TYR B 1 276 ? 8.344 20.453 20.859 1 94 276 TYR B N 1
ATOM 4617 C CA . TYR B 1 276 ? 8.5 21.531 19.891 1 94 276 TYR B CA 1
ATOM 4618 C C . TYR B 1 276 ? 9.828 22.25 20.078 1 94 276 TYR B C 1
ATOM 4620 O O . TYR B 1 276 ? 10.188 23.125 19.297 1 94 276 TYR B O 1
ATOM 4628 N N . GLY B 1 277 ? 10.539 21.875 21.125 1 94.19 277 GLY B N 1
ATOM 4629 C CA . GLY B 1 277 ? 11.812 22.5 21.484 1 94.19 277 GLY B CA 1
ATOM 4630 C C . GLY B 1 277 ? 12.57 21.719 22.547 1 94.19 277 GLY B C 1
ATOM 4631 O O . GLY B 1 277 ? 12.062 20.734 23.094 1 94.19 277 GLY B O 1
ATOM 4632 N N . LYS B 1 278 ? 13.758 22.219 22.828 1 93 278 LYS B N 1
ATOM 4633 C CA . LYS B 1 278 ? 14.617 21.594 23.812 1 93 278 LYS B CA 1
ATOM 4634 C C . LYS B 1 278 ? 13.961 21.594 25.188 1 93 278 LYS B C 1
ATOM 4636 O O . LYS B 1 278 ? 13.391 22.609 25.609 1 93 278 LYS B O 1
ATOM 4641 N N . GLY B 1 279 ? 14.086 20.438 25.859 1 90.88 279 GLY B N 1
ATOM 4642 C CA . GLY B 1 279 ? 13.625 20.344 27.234 1 90.88 279 GLY B CA 1
ATOM 4643 C C . GLY B 1 279 ? 12.133 20.109 27.359 1 90.88 279 GLY B C 1
ATOM 4644 O O . GLY B 1 279 ? 11.562 20.25 28.438 1 90.88 279 GLY B O 1
ATOM 4645 N N . ALA B 1 280 ? 11.484 19.797 26.328 1 90.12 280 ALA B N 1
ATOM 4646 C CA . ALA B 1 280 ? 10.047 19.547 26.359 1 90.12 280 ALA B CA 1
ATOM 4647 C C . ALA B 1 280 ? 9.703 18.438 27.328 1 90.12 280 ALA B C 1
ATOM 4649 O O . ALA B 1 280 ? 10.469 17.484 27.484 1 90.12 280 ALA B O 1
ATOM 4650 N N . PHE B 1 281 ? 8.602 18.469 28.031 1 83.5 281 PHE B N 1
ATOM 4651 C CA . PHE B 1 281 ? 7.969 17.453 28.859 1 83.5 281 PHE B CA 1
ATOM 4652 C C . PHE B 1 281 ? 6.457 17.641 28.891 1 83.5 281 PHE B C 1
ATOM 4654 O O . PHE B 1 281 ? 5.938 18.641 28.391 1 83.5 281 PHE B O 1
ATOM 4661 N N . PRO B 1 282 ? 5.742 16.688 29.375 1 78.19 282 PRO B N 1
ATOM 4662 C CA . PRO B 1 282 ? 4.289 16.859 29.375 1 78.19 282 PRO B CA 1
ATOM 4663 C C . PRO B 1 282 ? 3.854 18.203 29.953 1 78.19 282 PRO B C 1
ATOM 4665 O O . PRO B 1 282 ? 4.203 18.531 31.094 1 78.19 282 PRO B O 1
ATOM 4668 N N . GLY B 1 283 ? 3.189 18.984 29.141 1 79.88 283 GLY B N 1
ATOM 4669 C CA . GLY B 1 283 ? 2.699 20.281 29.562 1 79.88 283 GLY B CA 1
ATOM 4670 C C . GLY B 1 283 ? 3.645 21.422 29.219 1 79.88 283 GLY B C 1
ATOM 4671 O O . GLY B 1 283 ? 3.32 22.594 29.438 1 79.88 283 GLY B O 1
ATOM 4672 N N . TYR B 1 284 ? 4.746 21.125 28.734 1 87.94 284 TYR B N 1
ATOM 4673 C CA . TYR B 1 284 ? 5.738 22.109 28.328 1 87.94 284 TYR B CA 1
ATOM 4674 C C . TYR B 1 284 ? 6.301 21.766 26.953 1 87.94 284 TYR B C 1
ATOM 4676 O O . TYR B 1 284 ? 6.949 20.734 26.766 1 87.94 284 TYR B O 1
ATOM 4684 N N . PRO B 1 285 ? 6.051 22.656 25.953 1 91.25 285 PRO B N 1
ATOM 4685 C CA . PRO B 1 285 ? 6.414 22.312 24.578 1 91.25 285 PRO B CA 1
ATOM 4686 C C . PRO B 1 285 ? 7.922 22.375 24.344 1 91.25 285 PRO B C 1
ATOM 4688 O O . PRO B 1 285 ? 8.398 21.922 23.297 1 91.25 285 PRO B O 1
ATOM 4691 N N . GLY B 1 286 ? 8.68 22.859 25.297 1 92.81 286 GLY B N 1
ATOM 4692 C CA . GLY B 1 286 ? 10.102 23.078 25.109 1 92.81 286 GLY B CA 1
ATOM 4693 C C . GLY B 1 286 ? 10.445 24.531 24.844 1 92.81 286 GLY B C 1
ATOM 4694 O O . GLY B 1 286 ? 9.555 25.391 24.766 1 92.81 286 GLY B O 1
ATOM 4695 N N . GLU B 1 287 ? 11.742 24.812 24.766 1 95.31 287 GLU B N 1
ATOM 4696 C CA . GLU B 1 287 ? 12.211 26.156 24.484 1 95.31 287 GLU B CA 1
ATOM 4697 C C . GLU B 1 287 ? 11.812 26.609 23.078 1 95.31 287 GLU B C 1
ATOM 4699 O O . GLU B 1 287 ? 12.164 25.953 22.094 1 95.31 287 GLU B O 1
ATOM 4704 N N . LEU B 1 288 ? 11.047 27.688 23.094 1 96.44 288 LEU B N 1
ATOM 4705 C CA . LEU B 1 288 ? 10.602 28.25 21.828 1 96.44 288 LEU B CA 1
ATOM 4706 C C . LEU B 1 288 ? 11.148 29.672 21.641 1 96.44 288 LEU B C 1
ATOM 4708 O O . LEU B 1 288 ? 11.5 30.328 22.609 1 96.44 288 LEU B O 1
ATOM 4712 N N . GLN B 1 289 ? 11.281 30.047 20.359 1 96.31 289 GLN B N 1
ATOM 4713 C CA . GLN B 1 289 ? 11.539 31.453 20.078 1 96.31 289 GLN B CA 1
ATOM 4714 C C . GLN B 1 289 ? 10.305 32.312 20.375 1 96.31 289 GLN B C 1
ATOM 4716 O O . GLN B 1 289 ? 9.18 31.812 20.328 1 96.31 289 GLN B O 1
ATOM 4721 N N . VAL B 1 290 ? 10.57 33.5 20.734 1 97.38 290 VAL B N 1
ATOM 4722 C CA . VAL B 1 290 ? 9.5 34.438 21.016 1 97.38 290 VAL B CA 1
ATOM 4723 C C . VAL B 1 290 ? 9.695 35.719 20.203 1 97.38 290 VAL B C 1
ATOM 4725 O O . VAL B 1 290 ? 10.789 36.281 20.172 1 97.38 290 VAL B O 1
ATOM 4728 N N . ASP B 1 291 ? 8.664 36.062 19.422 1 96.75 291 ASP B N 1
ATOM 4729 C CA . ASP B 1 291 ? 8.688 37.312 18.719 1 96.75 291 ASP B CA 1
ATOM 4730 C C . ASP B 1 291 ? 8.625 38.5 19.703 1 96.75 291 ASP B C 1
ATOM 4732 O O . ASP B 1 291 ? 7.672 38.625 20.484 1 96.75 291 ASP B O 1
ATOM 4736 N N . ASN B 1 292 ? 9.531 39.375 19.656 1 96 292 ASN B N 1
ATOM 4737 C CA . ASN B 1 292 ? 9.648 40.438 20.656 1 96 292 ASN B CA 1
ATOM 4738 C C . ASN B 1 292 ? 8.508 41.438 20.547 1 96 292 ASN B C 1
ATOM 4740 O O . ASN B 1 292 ? 8.102 42.031 21.531 1 96 292 ASN B O 1
ATOM 4744 N N . SER B 1 293 ? 8.023 41.625 19.375 1 96.12 293 SER B N 1
ATOM 4745 C CA . SER B 1 293 ? 6.988 42.625 19.141 1 96.12 293 SER B CA 1
ATOM 4746 C C . SER B 1 293 ? 5.617 42.094 19.578 1 96.12 293 SER B C 1
ATOM 4748 O O . SER B 1 293 ? 4.82 42.844 20.141 1 96.12 293 SER B O 1
ATOM 4750 N N . THR B 1 294 ? 5.336 40.812 19.406 1 96.12 294 THR B N 1
ATOM 4751 C CA . THR B 1 294 ? 3.984 40.281 19.609 1 96.12 294 THR B CA 1
ATOM 4752 C C . THR B 1 294 ? 3.939 39.375 20.812 1 96.12 294 THR B C 1
ATOM 4754 O O . THR B 1 294 ? 2.863 39.062 21.328 1 96.12 294 THR B O 1
ATOM 4757 N N . GLY B 1 295 ? 5.141 38.875 21.266 1 97.19 295 GLY B N 1
ATOM 4758 C CA . GLY B 1 295 ? 5.188 37.844 22.312 1 97.19 295 GLY B CA 1
ATOM 4759 C C . GLY B 1 295 ? 4.855 36.469 21.812 1 97.19 295 GLY B C 1
ATOM 4760 O O . GLY B 1 295 ? 4.812 35.5 22.578 1 97.19 295 GLY B O 1
ATOM 4761 N N . ALA B 1 296 ? 4.656 36.312 20.531 1 97.88 296 ALA B N 1
ATOM 4762 C CA . ALA B 1 296 ? 4.23 35.031 19.953 1 97.88 296 ALA B CA 1
ATOM 4763 C C . ALA B 1 296 ? 5.363 34.031 19.984 1 97.88 296 ALA B C 1
ATOM 4765 O O . ALA B 1 296 ? 6.523 34.375 19.734 1 97.88 296 ALA B O 1
ATOM 4766 N N . SER B 1 297 ? 5.031 32.781 20.297 1 97.19 297 SER B N 1
ATOM 4767 C CA . SER B 1 297 ? 5.996 31.672 20.328 1 97.19 297 SER B CA 1
ATOM 4768 C C . SER B 1 297 ? 6 30.906 19.016 1 97.19 297 SER B C 1
ATOM 4770 O O . SER B 1 297 ? 4.945 30.672 18.422 1 97.19 297 SER B O 1
ATOM 4772 N N . TYR B 1 298 ? 7.113 30.531 18.547 1 97.19 298 TYR B N 1
ATOM 4773 C CA . TYR B 1 298 ? 7.27 29.812 17.281 1 97.19 298 TYR B CA 1
ATOM 4774 C C . TYR B 1 298 ? 8.586 29.047 17.25 1 97.19 298 TYR B C 1
ATOM 4776 O O . TYR B 1 298 ? 9.422 29.203 18.141 1 97.19 298 TYR B O 1
ATOM 4784 N N . ASN B 1 299 ? 8.742 28.141 16.297 1 96.62 299 ASN B N 1
ATOM 4785 C CA . ASN B 1 299 ? 10.031 27.469 16.219 1 96.62 299 ASN B CA 1
ATOM 4786 C C . ASN B 1 299 ? 10.547 27.391 14.781 1 96.62 299 ASN B C 1
ATOM 4788 O O . ASN B 1 299 ? 11.648 26.891 14.539 1 96.62 299 ASN B O 1
ATOM 4792 N N . VAL B 1 300 ? 9.719 27.844 13.773 1 95.88 300 VAL B N 1
ATOM 4793 C CA . VAL B 1 300 ? 10.188 27.906 12.391 1 95.88 300 VAL B CA 1
ATOM 4794 C C . VAL B 1 300 ? 9.727 29.219 11.75 1 95.88 300 VAL B C 1
ATOM 4796 O O . VAL B 1 300 ? 8.75 29.828 12.195 1 95.88 300 VAL B O 1
ATOM 4799 N N . VAL B 1 301 ? 10.477 29.625 10.75 1 94.5 301 VAL B N 1
ATOM 4800 C CA . VAL B 1 301 ? 10.156 30.797 9.953 1 94.5 301 VAL B CA 1
ATOM 4801 C C . VAL B 1 301 ? 9.969 30.406 8.492 1 94.5 301 VAL B C 1
ATOM 4803 O O . VAL B 1 301 ? 10.781 29.672 7.93 1 94.5 301 VAL B O 1
ATOM 4806 N N . GLY B 1 302 ? 8.805 30.906 7.926 1 94.38 302 GLY B N 1
ATOM 4807 C CA . GLY B 1 302 ? 8.477 30.547 6.559 1 94.38 302 GLY B CA 1
ATOM 4808 C C . GLY B 1 302 ? 8.641 31.688 5.582 1 94.38 302 GLY B C 1
ATOM 4809 O O . GLY B 1 302 ? 9.445 32.594 5.809 1 94.38 302 GLY B O 1
ATOM 4810 N N . ALA B 1 303 ? 7.992 31.484 4.461 1 92.06 303 ALA B N 1
ATOM 4811 C CA . ALA B 1 303 ? 7.957 32.531 3.441 1 92.06 303 ALA B CA 1
ATOM 4812 C C . ALA B 1 303 ? 7.453 33.844 4.023 1 92.06 303 ALA B C 1
ATOM 4814 O O . ALA B 1 303 ? 6.652 33.844 4.965 1 92.06 303 ALA B O 1
ATOM 4815 N N . LYS B 1 304 ? 8.008 34.938 3.496 1 91.06 304 LYS B N 1
ATOM 4816 C CA . LYS B 1 304 ? 7.605 36.281 3.893 1 91.06 304 LYS B CA 1
ATOM 4817 C C . LYS B 1 304 ? 7.844 36.5 5.383 1 91.06 304 LYS B C 1
ATOM 4819 O O . LYS B 1 304 ? 7.125 37.281 6.023 1 91.06 304 LYS B O 1
ATOM 4824 N N . ASN B 1 305 ? 8.695 35.719 5.992 1 91.81 305 ASN B N 1
ATOM 4825 C CA . ASN B 1 305 ? 9.109 35.812 7.387 1 91.81 305 ASN B CA 1
ATOM 4826 C C . ASN B 1 305 ? 7.965 35.469 8.336 1 91.81 305 ASN B C 1
ATOM 4828 O O . ASN B 1 305 ? 7.957 35.906 9.484 1 91.81 305 ASN B O 1
ATOM 4832 N N . MET B 1 306 ? 7.043 34.812 7.781 1 95.56 306 MET B N 1
ATOM 4833 C CA . MET B 1 306 ? 5.945 34.375 8.648 1 95.56 306 MET B CA 1
ATOM 4834 C C . MET B 1 306 ? 6.395 33.281 9.586 1 95.56 306 MET B C 1
ATOM 4836 O O . MET B 1 306 ? 7.148 32.375 9.188 1 95.56 306 MET B O 1
ATOM 4840 N N . LYS B 1 307 ? 5.875 33.344 10.883 1 96.75 307 LYS B N 1
ATOM 4841 C CA . LYS B 1 307 ? 6.328 32.438 11.93 1 96.75 307 LYS B CA 1
ATOM 4842 C C . LYS B 1 307 ? 5.305 31.328 12.172 1 96.75 307 LYS B C 1
ATOM 4844 O O . LYS B 1 307 ? 4.098 31.578 12.133 1 96.75 307 LYS B O 1
ATOM 4849 N N . PHE B 1 308 ? 5.828 30.156 12.406 1 97.31 308 PHE B N 1
ATOM 4850 C CA . PHE B 1 308 ? 4.977 28.984 12.633 1 97.31 308 PHE B CA 1
ATOM 4851 C C . PHE B 1 308 ? 5.531 28.125 13.758 1 97.31 308 PHE B C 1
ATOM 4853 O O . PHE B 1 308 ? 6.664 28.312 14.195 1 97.31 308 PHE B O 1
ATOM 4860 N N . LEU B 1 309 ? 4.703 27.219 14.242 1 96.69 309 LEU B N 1
ATOM 4861 C CA . LEU B 1 309 ? 5.094 26.141 15.133 1 96.69 309 LEU B CA 1
ATOM 4862 C C . LEU B 1 309 ? 4.852 24.781 14.484 1 96.69 309 LEU B C 1
ATOM 4864 O O . LEU B 1 309 ? 3.754 24.516 13.984 1 96.69 309 LEU B O 1
ATOM 4868 N N . VAL B 1 310 ? 5.91 23.984 14.43 1 96.5 310 VAL B N 1
ATOM 4869 C CA . VAL B 1 310 ? 5.785 22.641 13.891 1 96.5 310 VAL B CA 1
ATOM 4870 C C . VAL B 1 310 ? 6.348 21.625 14.891 1 96.5 310 VAL B C 1
ATOM 4872 O O . VAL B 1 310 ? 7.266 21.953 15.648 1 96.5 310 VAL B O 1
ATOM 4875 N N . PRO B 1 311 ? 5.746 20.422 14.922 1 95 311 PRO B N 1
ATOM 4876 C CA . PRO B 1 311 ? 6.297 19.422 15.836 1 95 311 PRO B CA 1
ATOM 4877 C C . PRO B 1 311 ? 7.684 18.938 15.414 1 95 311 PRO B C 1
ATOM 4879 O O . PRO B 1 311 ? 7.996 18.906 14.227 1 95 311 PRO B O 1
ATOM 4882 N N . TRP B 1 312 ? 8.469 18.578 16.453 1 95.25 312 TRP B N 1
ATOM 4883 C CA . TRP B 1 312 ? 9.711 17.891 16.156 1 95.25 312 TRP B CA 1
ATOM 4884 C C . TRP B 1 312 ? 9.43 16.5 15.578 1 95.25 312 TRP B C 1
ATOM 4886 O O . TRP B 1 312 ? 8.336 15.969 15.75 1 95.25 312 TRP B O 1
ATOM 4896 N N . MET B 1 313 ? 10.477 16.047 14.859 1 93.25 313 MET B N 1
ATOM 4897 C CA . MET B 1 313 ? 10.367 14.75 14.195 1 93.25 313 MET B CA 1
ATOM 4898 C C . MET B 1 313 ? 11.469 13.805 14.664 1 93.25 313 MET B C 1
ATOM 4900 O O . MET B 1 313 ? 12.578 14.242 14.969 1 93.25 313 MET B O 1
ATOM 4904 N N . TRP B 1 314 ? 11.078 12.539 14.688 1 92.5 314 TRP B N 1
ATOM 4905 C CA . TRP B 1 314 ? 12.117 11.539 14.914 1 92.5 314 TRP B CA 1
ATOM 4906 C C . TRP B 1 314 ? 13.117 11.523 13.766 1 92.5 314 TRP B C 1
ATOM 4908 O O . TRP B 1 314 ? 12.734 11.422 12.594 1 92.5 314 TRP B O 1
ATOM 4918 N N . ASP B 1 315 ? 14.328 11.672 14.039 1 92.56 315 ASP B N 1
ATOM 4919 C CA . ASP B 1 315 ? 15.391 11.547 13.047 1 92.56 315 ASP B CA 1
ATOM 4920 C C . ASP B 1 315 ? 16.016 10.148 13.078 1 92.56 315 ASP B C 1
ATOM 4922 O O . ASP B 1 315 ? 16.688 9.789 14.047 1 92.56 315 ASP B O 1
ATOM 4926 N N . PRO B 1 316 ? 15.797 9.398 12 1 91 316 PRO B N 1
ATOM 4927 C CA . PRO B 1 316 ? 16.297 8.023 12.039 1 91 316 PRO B CA 1
ATOM 4928 C C . PRO B 1 316 ? 17.828 7.953 12 1 91 316 PRO B C 1
ATOM 4930 O O . PRO B 1 316 ? 18.406 6.898 12.266 1 91 316 PRO B O 1
ATOM 4933 N N . THR B 1 317 ? 18.469 9.008 11.68 1 89 317 THR B N 1
ATOM 4934 C CA . THR B 1 317 ? 19.922 9.031 11.617 1 89 317 THR B CA 1
ATOM 4935 C C . THR B 1 317 ? 20.516 9.312 12.992 1 89 317 THR B C 1
ATOM 4937 O O . THR B 1 317 ? 21.453 8.625 13.414 1 89 317 THR B O 1
ATOM 4940 N N . THR B 1 318 ? 19.938 10.188 13.719 1 88.25 318 THR B N 1
ATOM 4941 C CA . THR B 1 318 ? 20.5 10.586 15.008 1 88.25 318 THR B CA 1
ATOM 4942 C C . THR B 1 318 ? 19.781 9.875 16.156 1 88.25 318 THR B C 1
ATOM 4944 O O . THR B 1 318 ? 20.25 9.898 17.297 1 88.25 318 THR B O 1
ATOM 4947 N N . LEU B 1 319 ? 18.672 9.273 15.875 1 88.25 319 LEU B N 1
ATOM 4948 C CA . LEU B 1 319 ? 17.859 8.523 16.828 1 88.25 319 LEU B CA 1
ATOM 4949 C C . LEU B 1 319 ? 17.375 9.422 17.969 1 88.25 319 LEU B C 1
ATOM 4951 O O . LEU B 1 319 ? 17.469 9.062 19.141 1 88.25 319 LEU B O 1
ATOM 4955 N N . GLN B 1 320 ? 16.922 10.641 17.609 1 89.62 320 GLN B N 1
ATOM 4956 C CA . GLN B 1 320 ? 16.344 11.609 18.531 1 89.62 320 GLN B CA 1
ATOM 4957 C C . GLN B 1 320 ? 15.289 12.469 17.828 1 89.62 320 GLN B C 1
ATOM 4959 O O . GLN B 1 320 ? 15.305 12.602 16.594 1 89.62 320 GLN B O 1
ATOM 4964 N N . CYS B 1 321 ? 14.375 13.023 18.641 1 91.75 321 CYS B N 1
ATOM 4965 C CA . CYS B 1 321 ? 13.461 14.023 18.125 1 91.75 321 CYS B CA 1
ATOM 4966 C C . CYS B 1 321 ? 14.188 15.336 17.844 1 91.75 321 CYS B C 1
ATOM 4968 O O . CYS B 1 321 ? 14.898 15.852 18.719 1 91.75 321 CYS B O 1
ATOM 4970 N N . THR B 1 322 ? 13.969 15.812 16.578 1 92.19 322 THR B N 1
ATOM 4971 C CA . THR B 1 322 ? 14.672 17.031 16.203 1 92.19 322 THR B CA 1
ATOM 4972 C C . THR B 1 322 ? 13.758 17.969 15.406 1 92.19 322 THR B C 1
ATOM 4974 O O . THR B 1 322 ? 12.773 17.516 14.812 1 92.19 322 THR B O 1
ATOM 4977 N N . GLY B 1 323 ? 13.836 19.281 15.516 1 88.5 323 GLY B N 1
ATOM 4978 C CA . GLY B 1 323 ? 13.109 20.281 14.742 1 88.5 323 GLY B CA 1
ATOM 4979 C C . GLY B 1 323 ? 14 21.078 13.812 1 88.5 323 GLY B C 1
ATOM 4980 O O . GLY B 1 323 ? 13.508 21.766 12.906 1 88.5 323 GLY B O 1
ATOM 4981 N N . GLN B 1 324 ? 15.281 21.359 14.109 1 66.62 324 GLN B N 1
ATOM 4982 C CA . GLN B 1 324 ? 16.203 22.172 13.336 1 66.62 324 GLN B CA 1
ATOM 4983 C C . GLN B 1 324 ? 17.438 21.359 12.914 1 66.62 324 GLN B C 1
ATOM 4985 O O . GLN B 1 324 ? 18.062 20.703 13.742 1 66.62 324 GLN B O 1
ATOM 4990 N N . ALA B 1 325 ? 17.312 20.781 11.578 1 49.19 325 ALA B N 1
ATOM 4991 C CA . ALA B 1 325 ? 18.625 20.234 11.203 1 49.19 325 ALA B CA 1
ATOM 4992 C C . ALA B 1 325 ? 19.688 21.328 11.18 1 49.19 325 ALA B C 1
ATOM 4994 O O . ALA B 1 325 ? 19.359 22.5 10.961 1 49.19 325 ALA B O 1
#

Organism: NCBI:txid1480154

Nearest PDB structures (foldseek):
  9fmt-assembly1_C  TM=4.309E-01  e=3.023E-01  Escherichia coli
  1vcm-assembly1_A  TM=3.834E-01  e=2.508E-01  Thermus thermophilus
  4f2g-assembly1_A  TM=3.906E-01  e=4.397E+00  Burkholderia thailandensis E264
  5auq-assembly1_A  TM=2.180E-01  e=7.700E+00  Thermococcus kodakarensis KOD1
  1vcm-assembly1_A  TM=3.834E-01  e=2.467E-01  Thermus thermophilus

Foldseek 3Di:
DDDPDDPPDPPVPPPPPDPDQPPDPVVVVPPVPPDPDDPDDPPPPLDAWDFQQDFFLCFDPLEAEEEEEEEADDDPLLVVLVQQLQQQQVCVVPPPPAFFSLQLVVLQQLQAHPVRRGQRSGYHHDYYDYHHQPPHQEEEPVVVVVVQLVCCVVVNADQSYEYEYEYECSHHYPCPPVLDQKDKAWDAQDPSNVGDTHIYMYGYQCQNPHLCRLLPQQDPDDPANDHAPAQSNRSRSLSRSQVVLLVVSCCRQQRHPRTTHDPVGAGFLRVQPLAQEPPGDVNRNYDFDADPVRRHTAHGAGPPRRGGTYGFTQRNVVSDTDRGD/DDDPDDDPDPPPPCPPPDPDQPPDPVVVVPPVPPDPDDDDDPPPPLDAWDFQQDFFLCFDPLEAEEEEEEEADDDPLLVVLVQQLQQQQVCVVPPPPAFFSLQLVVLQQLQAHPVRRGQRSGYHHDYYDYHHQPPHQEEEPVVVVVVQLVCCVVVNADQSYEYEYEYEQSHHYPCPPVLDQKDKAWDAQDPSNVGDTHIYMYGYQCQNPHLCRLLPQQDPDDPANDHAPAQSRRSRSLSRSQVVLLVVSCCRQQRHPRTTHDPVGAGFLRVQPLAQEPPGDVNRNYDFDADPVRRHTAHGAGPPRRGGTYGFTQRNVVSDTDRGD

Solvent-accessible surface area (backbone atoms only — not comparable to full-atom values): 34110 Å² total; per-residue (Å²): 130,86,75,78,80,78,74,76,72,71,75,68,54,54,57,44,50,32,80,45,64,65,75,64,52,78,72,63,73,62,58,80,56,74,70,80,72,81,88,63,78,84,68,70,75,76,78,69,77,37,77,57,75,27,54,38,36,34,33,59,93,46,27,24,40,32,35,38,38,39,35,46,72,70,51,72,66,57,49,50,56,53,50,39,56,45,46,7,31,46,36,40,78,38,85,50,85,70,34,34,39,20,41,38,52,48,54,50,40,65,44,54,25,79,82,65,44,33,20,31,69,26,40,41,72,71,45,75,48,79,37,80,42,89,72,54,48,70,38,44,47,60,49,52,50,50,51,54,54,58,47,24,78,78,72,50,67,50,33,43,30,40,37,37,40,38,34,20,49,80,47,47,46,63,59,58,72,67,66,25,51,37,38,34,38,56,46,64,66,35,81,83,33,72,27,17,48,31,28,33,35,38,39,47,30,22,60,74,72,33,28,41,51,45,11,53,64,35,24,50,36,88,82,28,83,68,45,46,45,38,56,77,76,36,38,25,61,51,13,35,44,26,49,47,46,37,44,49,48,28,40,30,41,21,30,76,77,34,13,40,35,33,98,86,48,37,24,42,27,32,72,22,46,54,28,48,30,67,85,39,48,97,74,35,47,33,57,59,49,62,42,86,90,78,56,14,45,24,68,32,24,25,43,95,71,38,53,38,49,50,60,11,27,49,28,81,82,77,67,44,69,44,57,73,113,129,84,75,76,81,77,75,77,74,73,73,68,54,54,56,45,51,33,80,45,65,64,75,64,54,78,74,63,71,63,60,80,56,73,72,82,72,81,88,63,77,83,68,69,74,74,78,70,75,38,77,59,74,26,54,37,36,35,33,60,94,45,28,23,41,32,35,40,37,40,36,46,71,72,53,72,68,57,49,49,55,53,50,38,56,44,46,7,31,46,35,41,76,39,84,50,86,70,35,33,39,20,43,39,51,48,54,49,41,66,45,55,24,80,85,66,44,31,21,31,70,27,37,41,70,72,45,74,48,78,37,80,42,90,72,54,48,68,38,45,48,59,50,52,51,50,52,54,54,58,47,23,78,78,74,50,68,50,34,46,31,40,37,37,40,37,32,21,49,79,45,47,47,62,60,57,70,66,66,24,51,37,39,35,40,56,46,64,65,35,80,81,33,72,26,18,47,32,28,32,34,39,39,47,30,21,59,75,70,33,27,42,51,46,11,54,63,35,25,49,36,90,81,29,83,67,46,46,44,38,56,78,76,37,39,26,60,51,14,33,45,27,50,48,47,37,44,51,46,28,41,31,40,21,30,77,76,34,14,40,35,33,97,86,47,38,24,43,26,32,73,21,44,56,28,49,30,65,84,38,46,97,74,35,46,31,58,60,49,61,42,84,88,78,56,15,44,26,69,34,24,24,43,95,72,39,54,38,49,50,60,12,27,49,28,80,82,78,65,43,68,42,56,73,115

InterPro domains:
  IPR006766 Protein EXORDIUM-like [PF04674] (49-322)
  IPR006766 Protein EXORDIUM-like [PTHR31279] (42-322)

Sequence (650 aa):
MPMPSRHAAPNPTTHPTAFMHPKEDPEARVKHLVTPGGFGLVAEPTVILDYHFGPVMSGKGDQIKLFVVYYGTFSKKQRATLNTFFKSFWAGTSRDKRATVGKWWKITRNYVDLYNSPVAKSIVLAGEMSDRYSLGKDITQNDIQSLVIKSMKKFGADARSLYLVLTSDDVLVERFCMSVCGTHFYTFPSDATKSQMVPYGWVGNPSKQCPEFCSWPYAAGGFQTKALIAPNGDAGIDGMIITIANLLAGMGTNPYGNAFFQADGLEASGVCQGIYGKGAFPGYPGELQVDNSTGASYNVVGAKNMKFLVPWMWDPTTLQCTGQAMPMPSRHAAPNPTTHPTAFMHPKEDPEARVKHLVTPGGFGLVAEPTVILDYHFGPVMSGKGDQIKLFVVYYGTFSKKQRATLNTFFKSFWAGTSRDKRATVGKWWKITRNYVDLYNSPVAKSIVLAGEMSDRYSLGKDITQNDIQSLVIKSMKKFGADARSLYLVLTSDDVLVERFCMSVCGTHFYTFPSDATKSQMVPYGWVGNPSKQCPEFCSWPYAAGGFQTKALIAPNGDAGIDGMIITIANLLAGMGTNPYGNAFFQADGLEASGVCQGIYGKGAFPGYPGELQVDNSTGASYNVVGAKNMKFLVPWMWDPTTLQCTGQA

pLDDT: mean 84.05, std 22.01, range [22.66, 98.94]

Radius of gyration: 27.49 Å; Cα contacts (8 Å, |Δi|>4): 1490; chains: 2; bounding box: 66×86×69 Å

Secondary structure (DSSP, 8-state):
-----------TT----EE--SS--GGGGSTT------SSS---------B-S------BTTEEEEEEEEES---HHHHHHHHHHHHTTTGGGSS-TT--HHHHHHGGGG-B-TTSPBPPSEEEEEEEEEE-STT-SEE-HHHHHHHHHHHHHHH---TTEEEEEEE-TT-EETTTTSS-SEEEEEPPS-TTTTT---EEEEEE--TTT-HHHHTTTSS-BTTB-SPPPPTTS-HHHHHHHHHHHHHHHHHHH-TTSSSB--TT---TTGGGTT--STT-BTTB----EE-TTT--EESEE-GGG-EE----EEETTTTEEES--/-----------TT----EE--SS--GGGGSTT------SSS---------B-S------BTTEEEEEEEEES---HHHHHHHHHHHHTTTGGGSS-TT--HHHHHHGGGG-B-TTSPBPPSEEEEEEEEEE-STT-SEE-HHHHHHHHHHHHHHH---TTEEEEEEE-TT-EETTTTSS-SEEEEEPPS-TTTTT---EEEEEE--TTT-HHHHTTTSS-BTTB-SPPPPTTS-HHHHHHHHHHHHHHHHHHH-TTSSSB--TT---TTGGGTT--STT-BTTB----EE-TTT--EESEE-GGG-EE----EEETTTTEEES--